Protein AF-A0A2N1WB31-F1 (afdb_monomer_lite)

pLDDT: mean 74.48, std 18.09, range [31.95, 98.25]

Secondary structure (DSSP, 8-state):
---------HHHHHHHHHHHHHHHHHHHHHHHHHHHHHHHHHHHH-HHHHHHHHHHHHHHHHHHHHHHHHHHHHHHHHHHHHHHHHHHHS----S-S-----THHHHHHHHHHHHHHHHHHHHHHTTGGGGHHHHHHHHHT---S-B-TTT--BHHIIIIIHHHHHHHHHHHHHHHHHHHHHHHHHHHHHTSEEE-SS-EEE-HHHHHHHHHHHHHHHHHHHHHHHTHHHHHHH-SSPPSTHHHHHHHHHHHHHHHHHHHHHHHHHHHHHHS--HHHHHHHHHHHHHHHHIIIIIHHHHHHTT---HHHHHHHHHHHHHHTT---------SS------SS-HHHHHHHHHTTT-EEEEEEEEEEE-SS-EEEEEEEEEE-SS-TTSEEEEEEETT--HHHHHS---TT--B---TTTSPPPPS-EEESSSSEE--SHHHHHHHHHHTT-GGGGG--TT-EEE-S--HHHHHHHH-TTSEEEEEEEEE-SS-EEEEEEEEEEES--TTPPPEEETTEEESEEEEEEEEEEETTT--EEEEE-

Foldseek 3Di:
DDPPPPDQDVVNVVVVVVVVVVVVCLVVLLVVLLLVQCLLFLVLVHPVRSVVSNVLVVVLVVQLVVQLVVQLVLQLVLQVLLLVVVVVVPDDDDDDPDPCPDPVVSVCSNVVSSVVSSVRSNVLSHPSSVCSQLVVLLVVQDFDVDAQPQPRDTVSCLVRNLVNLCVVLVSQLVSLVVSLVSNVVSCVVVVQFDDDPVDTHHHLSSLLSSLQSLLSNLQSVLSVLCSVLSCLSPDPPQRLPPVLSVVLNVLSNVLSVLSNVLSVQSNVRSRPVPPVSNVVSVVVSVVSVCCSPPVSVVVSVVPDDDPVSVVVSVVVVCVVVVNPPPPPDPVPDDDPDPQPDDFVRLCVLLVVLVWNWQGKDWDWADDPPDIFIWMWTFTQDPVHNVDTDIAIGGRPDDSVCSNVVPRPDPDKCQPCVRFPAQDQKDWDDPTARFLADQVSQVSVCSNSVNVVSNPDDRRIGMDRQDDLQVRVCRGVVQWHKDWPDWTDDVPWIKTKMWTKHFAADDPPFDWDDDPNHTTSDIGTFWMWIATNPPRGIIITGD

Structure (mmCIF, N/CA/C/O backbone):
data_AF-A0A2N1WB31-F1
#
_entry.id   AF-A0A2N1WB31-F1
#
loop_
_atom_site.group_PDB
_atom_site.id
_atom_site.type_symbol
_atom_site.label_atom_id
_atom_site.label_alt_id
_atom_site.label_comp_id
_atom_site.label_asym_id
_atom_site.label_entity_id
_atom_site.label_seq_id
_atom_site.pdbx_PDB_ins_code
_atom_site.Cartn_x
_atom_site.Cartn_y
_atom_site.Cartn_z
_atom_site.occupancy
_atom_site.B_iso_or_equiv
_atom_site.auth_seq_id
_atom_site.auth_comp_id
_atom_site.auth_asym_id
_atom_site.auth_atom_id
_atom_site.pdbx_PDB_model_num
ATOM 1 N N . MET A 1 1 ? 3.651 28.886 42.268 1.00 38.69 1 MET A N 1
ATOM 2 C CA . MET A 1 1 ? 4.492 29.130 41.077 1.00 38.69 1 MET A CA 1
ATOM 3 C C . MET A 1 1 ? 3.669 28.780 39.849 1.00 38.69 1 MET A C 1
ATOM 5 O O . MET A 1 1 ? 3.498 27.609 39.544 1.00 38.69 1 MET A O 1
ATOM 9 N N . ALA A 1 2 ? 3.047 29.790 39.242 1.00 39.97 2 ALA A N 1
ATOM 10 C CA . ALA A 1 2 ? 2.252 29.647 38.030 1.00 39.97 2 ALA A CA 1
ATOM 11 C C . ALA A 1 2 ? 3.203 29.579 36.828 1.00 39.97 2 ALA A C 1
ATOM 13 O O . ALA A 1 2 ? 3.983 30.504 36.611 1.00 39.97 2 ALA A O 1
ATOM 14 N N . SER A 1 3 ? 3.167 28.483 36.074 1.00 44.53 3 SER A N 1
ATOM 15 C CA . SER A 1 3 ? 3.884 28.353 34.809 1.00 44.53 3 SER A CA 1
ATOM 16 C C . SER A 1 3 ? 3.270 29.320 33.795 1.00 44.53 3 SER A C 1
ATOM 18 O O . SER A 1 3 ? 2.210 29.051 33.224 1.00 44.53 3 SER A O 1
ATOM 20 N N . GLY A 1 4 ? 3.910 30.473 33.608 1.00 39.53 4 GLY A N 1
ATOM 21 C CA . GLY A 1 4 ? 3.594 31.397 32.532 1.00 39.53 4 GLY A CA 1
ATOM 22 C C . GLY A 1 4 ? 3.859 30.717 31.196 1.00 39.53 4 GLY A C 1
ATOM 23 O O . GLY A 1 4 ? 5.005 30.571 30.790 1.00 39.53 4 GLY A O 1
ATOM 24 N N . ALA A 1 5 ? 2.801 30.290 30.510 1.00 45.69 5 ALA A N 1
ATOM 25 C CA . ALA A 1 5 ? 2.885 30.026 29.084 1.00 45.69 5 ALA A CA 1
ATOM 26 C C . ALA A 1 5 ? 3.213 31.366 28.410 1.00 45.69 5 ALA A C 1
ATOM 28 O O . ALA A 1 5 ? 2.344 32.238 28.311 1.00 45.69 5 ALA A O 1
ATOM 29 N N . GLU A 1 6 ? 4.477 31.562 28.032 1.00 54.41 6 GLU A N 1
ATOM 30 C CA . GLU A 1 6 ? 4.925 32.719 27.261 1.00 54.41 6 GLU A CA 1
ATOM 31 C C . GLU A 1 6 ? 4.008 32.885 26.048 1.00 54.41 6 GLU A C 1
ATOM 33 O O . GLU A 1 6 ? 3.972 32.066 25.127 1.00 54.41 6 GLU A O 1
ATOM 38 N N . ARG A 1 7 ? 3.196 33.946 26.065 1.00 62.94 7 ARG A N 1
ATOM 39 C CA . ARG A 1 7 ? 2.345 34.293 24.932 1.00 62.94 7 ARG A CA 1
ATOM 40 C C . ARG A 1 7 ? 3.271 34.721 23.802 1.00 62.94 7 ARG A C 1
ATOM 42 O O . ARG A 1 7 ? 3.828 35.815 23.842 1.00 62.94 7 ARG A O 1
ATOM 49 N N . VAL A 1 8 ? 3.422 33.852 22.806 1.00 72.38 8 VAL A N 1
ATOM 50 C CA . VAL A 1 8 ? 4.161 34.115 21.566 1.00 72.38 8 VAL A CA 1
ATOM 51 C C . VAL A 1 8 ? 3.808 35.514 21.051 1.00 72.38 8 VAL A C 1
ATOM 53 O O . VAL A 1 8 ? 2.640 35.817 20.794 1.00 72.38 8 VAL A O 1
ATOM 56 N N . THR A 1 9 ? 4.809 36.388 20.923 1.00 87.62 9 THR A N 1
ATOM 57 C CA . THR A 1 9 ? 4.588 37.779 20.503 1.00 87.62 9 THR A CA 1
ATOM 58 C C . THR A 1 9 ? 3.982 37.831 19.090 1.00 87.62 9 THR A C 1
ATOM 60 O O . THR A 1 9 ? 4.242 36.951 18.260 1.00 87.62 9 THR A O 1
ATOM 63 N N . PRO A 1 10 ? 3.184 38.861 18.742 1.00 83.81 10 PRO A N 1
ATOM 64 C CA . PRO A 1 10 ? 2.536 38.950 17.429 1.00 83.81 10 PRO A CA 1
ATOM 65 C C . PRO A 1 10 ? 3.535 38.971 16.262 1.00 83.81 10 PRO A C 1
ATOM 67 O O . PRO A 1 10 ? 3.184 38.558 15.158 1.00 83.81 10 PRO A O 1
ATOM 70 N N . ARG A 1 11 ? 4.781 39.407 16.504 1.00 85.25 11 ARG A N 1
ATOM 71 C CA . ARG A 1 11 ? 5.885 39.350 15.535 1.00 85.25 11 ARG A CA 1
ATOM 72 C C . ARG A 1 11 ? 6.333 37.913 15.271 1.00 85.25 11 ARG A C 1
ATOM 74 O O . ARG A 1 11 ? 6.392 37.518 14.112 1.00 85.25 11 ARG A O 1
ATOM 81 N N . VAL A 1 12 ? 6.551 37.114 16.319 1.00 86.12 12 VAL A N 1
ATOM 82 C CA . VAL A 1 12 ? 6.910 35.691 16.179 1.00 86.12 12 VAL A CA 1
ATOM 83 C C . VAL A 1 12 ? 5.780 34.917 15.501 1.00 86.12 12 VAL A C 1
ATOM 85 O O . VAL A 1 12 ? 6.039 34.147 14.585 1.00 86.12 12 VAL A O 1
ATOM 88 N N . ARG A 1 13 ? 4.512 35.191 15.837 1.00 86.81 13 ARG A N 1
ATOM 89 C CA . ARG A 1 13 ? 3.364 34.568 15.154 1.00 86.81 13 ARG A CA 1
ATOM 90 C C . ARG A 1 13 ? 3.310 34.895 13.656 1.00 86.81 13 ARG A C 1
ATOM 92 O O . ARG A 1 13 ? 2.988 34.018 12.861 1.00 86.81 13 ARG A O 1
ATOM 99 N N . ARG A 1 14 ? 3.623 36.137 13.262 1.00 90.94 14 ARG A N 1
ATOM 100 C CA . ARG A 1 14 ? 3.709 36.530 11.842 1.00 90.94 14 ARG A CA 1
ATOM 101 C C . ARG A 1 14 ? 4.862 35.825 11.133 1.00 90.94 14 ARG A C 1
ATOM 103 O O . ARG A 1 14 ? 4.649 35.310 10.045 1.00 90.94 14 ARG A O 1
ATOM 110 N N . LEU A 1 15 ? 6.041 35.755 11.751 1.00 91.81 15 LEU A N 1
ATOM 111 C CA . LEU A 1 15 ? 7.193 35.044 11.185 1.00 91.81 15 LEU A CA 1
ATOM 112 C C . LEU A 1 15 ? 6.920 33.543 11.028 1.00 91.81 15 LEU A C 1
ATOM 114 O O . LEU A 1 15 ? 7.214 32.987 9.977 1.00 91.81 15 LEU A O 1
ATOM 118 N N . LEU A 1 16 ? 6.286 32.906 12.018 1.00 90.69 16 LEU A N 1
ATOM 119 C CA . LEU A 1 16 ? 5.862 31.505 11.933 1.00 90.69 16 LEU A CA 1
ATOM 120 C C . LEU A 1 16 ? 4.826 31.286 10.827 1.00 90.69 16 LEU A C 1
ATOM 122 O O . LEU A 1 16 ? 4.934 30.318 10.083 1.00 90.69 16 LEU A O 1
ATOM 126 N N . ALA A 1 17 ? 3.850 32.188 10.682 1.00 90.88 17 ALA A N 1
ATOM 127 C CA . ALA A 1 17 ? 2.868 32.109 9.603 1.00 90.88 17 ALA A CA 1
ATOM 128 C C . ALA A 1 17 ? 3.526 32.259 8.222 1.00 90.88 17 ALA A C 1
ATOM 130 O O . ALA A 1 17 ? 3.233 31.478 7.323 1.00 90.88 17 ALA A O 1
ATOM 131 N N . ILE A 1 18 ? 4.454 33.209 8.064 1.00 93.31 18 ILE A N 1
ATOM 132 C CA . ILE A 1 18 ? 5.223 33.391 6.825 1.00 93.31 18 ILE A CA 1
ATOM 133 C C . ILE A 1 18 ? 6.057 32.140 6.531 1.00 93.31 18 ILE A C 1
ATOM 135 O O . ILE A 1 18 ? 6.001 31.622 5.420 1.00 93.31 18 ILE A O 1
ATOM 139 N N . GLY A 1 19 ? 6.773 31.609 7.526 1.00 92.25 19 GLY A N 1
ATOM 140 C CA . GLY A 1 19 ? 7.547 30.376 7.387 1.00 92.25 19 GLY A CA 1
ATOM 141 C C . GLY A 1 19 ? 6.678 29.183 6.984 1.00 92.25 19 GLY A C 1
ATOM 142 O O . GLY A 1 19 ? 7.027 28.463 6.055 1.00 92.25 19 GLY A O 1
ATOM 143 N N . ALA A 1 20 ? 5.511 29.012 7.609 1.00 88.75 20 ALA A N 1
ATOM 144 C CA . ALA A 1 20 ? 4.562 27.956 7.263 1.00 88.75 20 ALA A CA 1
ATOM 145 C C . ALA A 1 20 ? 4.028 28.096 5.828 1.00 88.75 20 ALA A C 1
ATOM 147 O O . ALA A 1 20 ? 3.945 27.102 5.109 1.00 88.75 20 ALA A O 1
ATOM 148 N N . VAL A 1 21 ? 3.715 29.319 5.386 1.00 93.62 21 VAL A N 1
ATOM 149 C CA . VAL A 1 21 ? 3.296 29.594 4.002 1.00 93.62 21 VAL A CA 1
ATOM 150 C C . VAL A 1 21 ? 4.423 29.285 3.017 1.00 93.62 21 VAL A C 1
ATOM 152 O O . VAL A 1 21 ? 4.167 28.665 1.989 1.00 93.62 21 VAL A O 1
ATOM 155 N N . ILE A 1 22 ? 5.668 29.655 3.332 1.00 93.06 22 ILE A N 1
ATOM 156 C CA . ILE A 1 22 ? 6.834 29.335 2.497 1.00 93.06 22 ILE A CA 1
ATOM 157 C C . ILE A 1 22 ? 7.024 27.820 2.403 1.00 93.06 22 ILE A C 1
ATOM 159 O O . ILE A 1 22 ? 7.177 27.301 1.303 1.00 93.06 22 ILE A O 1
ATOM 163 N N . ILE A 1 23 ? 6.961 27.097 3.524 1.00 90.31 23 ILE A N 1
ATOM 164 C CA . ILE A 1 23 ? 7.069 25.631 3.543 1.00 90.31 23 ILE A CA 1
ATOM 165 C C . ILE A 1 23 ? 5.957 25.003 2.698 1.00 90.31 23 ILE A C 1
ATOM 167 O O . ILE A 1 23 ? 6.237 24.136 1.875 1.00 90.31 23 ILE A O 1
ATOM 171 N N . LEU A 1 24 ? 4.712 25.464 2.848 1.00 88.00 24 LEU A N 1
ATOM 172 C CA . LEU A 1 24 ? 3.577 24.977 2.065 1.00 88.00 24 LEU A CA 1
ATOM 173 C C . LEU A 1 24 ? 3.768 25.238 0.566 1.00 88.00 24 LEU A C 1
ATOM 175 O O . LEU A 1 24 ? 3.495 24.357 -0.251 1.00 88.00 24 LEU A O 1
ATOM 179 N N . LEU A 1 25 ? 4.254 26.425 0.199 1.00 89.31 25 LEU A N 1
ATOM 180 C CA . LEU A 1 25 ? 4.513 26.802 -1.187 1.00 89.31 25 LEU A CA 1
ATOM 181 C C . LEU A 1 25 ? 5.655 25.977 -1.783 1.00 89.31 25 LEU A C 1
ATOM 183 O O . LEU A 1 25 ? 5.521 25.482 -2.897 1.00 89.31 25 LEU A O 1
ATOM 187 N N . LEU A 1 26 ? 6.744 25.768 -1.040 1.00 89.44 26 LEU A N 1
ATOM 188 C CA . LEU A 1 26 ? 7.858 24.923 -1.469 1.00 89.44 26 LEU A CA 1
ATOM 189 C C . LEU A 1 26 ? 7.434 23.462 -1.609 1.00 89.44 26 LEU A C 1
ATOM 191 O O . LEU A 1 26 ? 7.797 22.819 -2.588 1.00 89.44 26 LEU A O 1
ATOM 195 N N . PHE A 1 27 ? 6.636 22.948 -0.675 1.00 85.62 27 PHE A N 1
ATOM 196 C CA . PHE A 1 27 ? 6.126 21.581 -0.717 1.00 85.62 27 PHE A CA 1
ATOM 197 C C . PHE A 1 27 ? 5.183 21.366 -1.908 1.00 85.62 27 PHE A C 1
ATOM 199 O O . PHE A 1 27 ? 5.367 20.439 -2.697 1.00 85.62 27 PHE A O 1
ATOM 206 N N . THR A 1 28 ? 4.215 22.267 -2.093 1.00 85.19 28 THR A N 1
ATOM 207 C CA . THR A 1 28 ? 3.264 22.215 -3.215 1.00 85.19 28 THR A CA 1
ATOM 208 C C . THR A 1 28 ? 3.974 22.435 -4.551 1.00 85.19 28 THR A C 1
ATOM 210 O O . THR A 1 28 ? 3.677 21.755 -5.533 1.00 85.19 28 THR A O 1
ATOM 213 N N . GLY A 1 29 ? 4.945 23.350 -4.588 1.00 87.56 29 GLY A N 1
ATOM 214 C CA . GLY A 1 29 ? 5.776 23.633 -5.754 1.00 87.56 29 GLY A CA 1
ATOM 215 C C . GLY A 1 29 ? 6.618 22.428 -6.160 1.00 87.56 29 GLY A C 1
ATOM 216 O O . GLY A 1 29 ? 6.511 21.987 -7.301 1.00 87.56 29 GLY A O 1
ATOM 217 N N . ARG A 1 30 ? 7.363 21.834 -5.215 1.00 87.31 30 ARG A N 1
ATOM 218 C CA . ARG A 1 30 ? 8.136 20.593 -5.405 1.00 87.31 30 ARG A CA 1
ATOM 219 C C . ARG A 1 30 ? 7.260 19.507 -6.020 1.00 87.31 30 ARG A C 1
ATOM 221 O O . ARG A 1 30 ? 7.604 18.961 -7.063 1.00 87.31 30 ARG A O 1
ATOM 228 N N . TRP A 1 31 ? 6.107 19.254 -5.408 1.00 86.25 31 TRP A N 1
ATOM 229 C CA . TRP A 1 31 ? 5.184 18.222 -5.861 1.00 86.25 31 TRP A CA 1
ATOM 230 C C . TRP A 1 31 ? 4.646 18.496 -7.273 1.00 86.25 31 TRP A C 1
ATOM 232 O O . TRP A 1 31 ? 4.689 17.624 -8.138 1.00 86.25 31 TRP A O 1
ATOM 242 N N . THR A 1 32 ? 4.201 19.726 -7.541 1.00 88.25 32 THR A N 1
ATOM 243 C CA . THR A 1 32 ? 3.679 20.131 -8.859 1.00 88.25 32 THR A CA 1
ATOM 244 C C . THR A 1 32 ? 4.728 19.952 -9.951 1.00 88.25 32 THR A C 1
ATOM 246 O O . THR A 1 32 ? 4.436 19.479 -11.050 1.00 88.25 32 THR A O 1
ATOM 249 N N . VAL A 1 33 ? 5.963 20.326 -9.640 1.00 90.88 33 VAL A N 1
ATOM 250 C CA . VAL A 1 33 ? 7.091 20.262 -10.557 1.00 90.88 33 VAL A CA 1
ATOM 251 C C . VAL A 1 33 ? 7.505 18.812 -10.837 1.00 90.88 33 VAL A C 1
ATOM 253 O O . VAL A 1 33 ? 7.786 18.489 -11.990 1.00 90.88 33 VAL A O 1
ATOM 256 N N . ASP A 1 34 ? 7.444 17.915 -9.850 1.00 87.06 34 ASP A N 1
ATOM 257 C CA . ASP A 1 34 ? 7.675 16.478 -10.053 1.00 87.06 34 ASP A CA 1
ATOM 258 C C . ASP A 1 34 ? 6.606 15.843 -10.960 1.00 87.06 34 ASP A C 1
ATOM 260 O O . ASP A 1 34 ? 6.941 15.119 -11.903 1.00 87.06 34 ASP A O 1
ATOM 264 N N . VAL A 1 35 ? 5.323 16.163 -10.732 1.00 90.12 35 VAL A N 1
ATOM 265 C CA . VAL A 1 35 ? 4.205 15.723 -11.591 1.00 90.12 35 VAL A CA 1
ATOM 266 C C . VAL A 1 35 ? 4.406 16.215 -13.020 1.00 90.12 35 VAL A C 1
ATOM 268 O O . VAL A 1 35 ? 4.241 15.460 -13.980 1.00 90.12 35 VAL A O 1
ATOM 271 N N . MET A 1 36 ? 4.779 17.484 -13.169 1.00 91.06 36 MET A N 1
ATOM 272 C CA . MET A 1 36 ? 4.972 18.093 -14.475 1.00 91.06 36 MET A CA 1
ATOM 273 C C . MET A 1 36 ? 6.186 17.507 -15.204 1.00 91.06 36 MET A C 1
ATOM 275 O O . MET A 1 36 ? 6.091 17.228 -16.396 1.00 91.06 36 MET A O 1
ATOM 279 N N . ALA A 1 37 ? 7.291 17.246 -14.498 1.00 90.81 37 ALA A N 1
ATOM 280 C CA . ALA A 1 37 ? 8.458 16.576 -15.061 1.00 90.81 37 ALA A CA 1
ATOM 281 C C . ALA A 1 37 ? 8.100 15.171 -15.566 1.00 90.81 37 ALA A C 1
ATOM 283 O O . ALA A 1 37 ? 8.391 14.847 -16.716 1.00 90.81 37 ALA A O 1
ATOM 284 N N . ALA A 1 38 ? 7.403 14.368 -14.754 1.00 89.62 38 ALA A N 1
ATOM 285 C CA . ALA A 1 38 ? 6.937 13.042 -15.163 1.00 89.62 38 ALA A CA 1
ATOM 286 C C . ALA A 1 38 ? 6.010 13.108 -16.389 1.00 89.62 38 ALA A C 1
ATOM 288 O O . ALA A 1 38 ? 6.146 12.315 -17.319 1.00 89.62 38 ALA A O 1
ATOM 289 N N . ARG A 1 39 ? 5.106 14.095 -16.431 1.00 92.12 39 ARG A N 1
ATOM 290 C CA . ARG A 1 39 ? 4.230 14.336 -17.582 1.00 92.12 39 ARG A CA 1
ATOM 291 C C . ARG A 1 39 ? 5.011 14.731 -18.836 1.00 92.12 39 ARG A C 1
ATOM 293 O O . ARG A 1 39 ? 4.696 14.225 -19.906 1.00 92.12 39 ARG A O 1
ATOM 300 N N . TRP A 1 40 ? 5.992 15.630 -18.738 1.00 92.62 40 TRP A N 1
ATOM 301 C CA . TRP A 1 40 ? 6.795 16.056 -19.890 1.00 92.62 40 TRP A CA 1
ATOM 302 C C . TRP A 1 40 ? 7.594 14.906 -20.495 1.00 92.62 40 TRP A C 1
ATOM 304 O O . TRP A 1 40 ? 7.638 14.803 -21.715 1.00 92.62 40 TRP A O 1
ATOM 314 N N . TRP A 1 41 ? 8.158 14.033 -19.661 1.00 90.50 41 TRP A N 1
ATOM 315 C CA . TRP A 1 41 ? 8.811 12.809 -20.130 1.00 90.50 41 TRP A CA 1
ATOM 316 C C . TRP A 1 41 ? 7.827 11.835 -20.769 1.00 90.50 41 TRP A C 1
ATOM 318 O O . TRP A 1 41 ? 8.060 11.321 -21.855 1.00 90.50 41 TRP A O 1
ATOM 328 N N . ALA A 1 42 ? 6.663 11.633 -20.160 1.00 89.44 42 ALA A N 1
ATOM 329 C CA . ALA A 1 42 ? 5.662 10.753 -20.746 1.00 89.44 42 ALA A CA 1
ATOM 330 C C . ALA A 1 42 ? 5.176 11.268 -22.117 1.00 89.44 42 ALA A C 1
ATOM 332 O O . ALA A 1 42 ? 4.961 10.480 -23.033 1.00 89.44 42 ALA A O 1
ATOM 333 N N . LEU A 1 43 ? 5.072 12.591 -22.286 1.00 91.25 43 LEU A N 1
ATOM 334 C CA . LEU A 1 43 ? 4.748 13.223 -23.568 1.00 91.25 43 LEU A CA 1
ATOM 335 C C . LEU A 1 43 ? 5.844 13.057 -24.629 1.00 91.25 43 LEU A C 1
ATOM 337 O O . LEU A 1 43 ? 5.496 13.038 -25.806 1.00 91.25 43 LEU A O 1
ATOM 341 N N . SER A 1 44 ? 7.123 12.928 -24.247 1.00 88.69 44 SER A N 1
ATOM 342 C CA . SER A 1 44 ? 8.187 12.621 -25.216 1.00 88.69 44 SER A CA 1
ATOM 343 C C . SER A 1 44 ? 8.132 11.179 -25.719 1.00 88.69 44 SER A C 1
ATOM 345 O O . SER A 1 44 ? 8.696 10.894 -26.767 1.00 88.69 44 SER A O 1
ATOM 347 N N . VAL A 1 45 ? 7.439 10.282 -25.005 1.00 87.75 45 VAL A N 1
ATOM 348 C CA . VAL A 1 45 ? 7.169 8.912 -25.467 1.00 87.75 45 VAL A CA 1
ATOM 349 C C . VAL A 1 45 ? 5.917 8.878 -26.346 1.00 87.75 45 VAL A C 1
ATOM 351 O O . VAL A 1 45 ? 5.965 8.411 -27.478 1.00 87.75 45 VAL A O 1
ATOM 354 N N . SER A 1 46 ? 4.776 9.369 -25.844 1.00 89.06 46 SER A N 1
ATOM 355 C CA . SER A 1 46 ? 3.558 9.543 -26.647 1.00 89.06 46 SER A CA 1
ATOM 356 C C . SER A 1 46 ? 2.552 10.507 -25.995 1.00 89.06 46 SER A C 1
ATOM 358 O O . SER A 1 46 ? 2.508 10.637 -24.765 1.00 89.06 46 SER A O 1
ATOM 360 N N . PRO A 1 47 ? 1.647 11.139 -26.773 1.00 89.69 47 PRO A N 1
ATOM 361 C CA . PRO A 1 47 ? 0.580 11.974 -26.212 1.00 89.69 47 PRO A CA 1
ATOM 362 C C . PRO A 1 47 ? -0.318 11.223 -25.213 1.00 89.69 47 PRO A C 1
ATOM 364 O O . PRO A 1 47 ? -0.717 11.771 -24.181 1.00 89.69 47 PRO A O 1
ATOM 367 N N . LEU A 1 48 ? -0.600 9.944 -25.495 1.00 87.62 48 LEU A N 1
ATOM 368 C CA . LEU A 1 48 ? -1.404 9.060 -24.646 1.00 87.62 48 LEU A CA 1
ATOM 369 C C . LEU A 1 48 ? -0.693 8.739 -23.324 1.00 87.62 48 LEU A C 1
ATOM 371 O O . LEU A 1 48 ? -1.332 8.776 -22.267 1.00 87.62 48 LEU A O 1
ATOM 375 N N . ALA A 1 49 ? 0.622 8.496 -23.359 1.00 87.94 49 ALA A N 1
ATOM 376 C CA . ALA A 1 49 ? 1.428 8.263 -22.162 1.00 87.94 49 ALA A CA 1
ATOM 377 C C . ALA A 1 49 ? 1.407 9.479 -21.224 1.00 87.94 49 ALA A C 1
ATOM 379 O O . ALA A 1 49 ? 1.249 9.318 -20.013 1.00 87.94 49 ALA A O 1
ATOM 380 N N . GLY A 1 50 ? 1.457 10.701 -21.769 1.00 89.38 50 GLY A N 1
ATOM 381 C CA . GLY A 1 50 ? 1.308 11.934 -20.991 1.00 89.38 50 GLY A CA 1
ATOM 382 C C . GLY A 1 50 ? 0.024 11.976 -20.157 1.00 89.38 50 GLY A C 1
ATOM 383 O O . GLY A 1 50 ? 0.057 12.271 -18.956 1.00 89.38 50 GLY A O 1
ATOM 384 N N . ALA A 1 51 ? -1.115 11.647 -20.773 1.00 90.88 51 ALA A N 1
ATOM 385 C CA . ALA A 1 51 ? -2.401 11.585 -20.082 1.00 90.88 51 ALA A CA 1
ATOM 386 C C . ALA A 1 51 ? -2.457 10.432 -19.066 1.00 90.88 51 ALA A C 1
ATOM 388 O O . ALA A 1 51 ? -2.957 10.617 -17.954 1.00 90.88 51 ALA A O 1
ATOM 389 N N . PHE A 1 52 ? -1.921 9.262 -19.423 1.00 90.88 52 PHE A N 1
ATOM 390 C CA . PHE A 1 52 ? -1.865 8.095 -18.546 1.00 90.88 52 PHE A CA 1
ATOM 391 C C . PHE A 1 52 ? -1.056 8.366 -17.272 1.00 90.88 52 PHE A C 1
ATOM 393 O O . PHE A 1 52 ? -1.604 8.244 -16.179 1.00 90.88 52 PHE A O 1
ATOM 400 N N . VAL A 1 53 ? 0.200 8.811 -17.392 1.00 90.62 53 VAL A N 1
ATOM 401 C CA . VAL A 1 53 ? 1.086 9.077 -16.243 1.00 90.62 53 VAL A CA 1
ATOM 402 C C . VAL A 1 53 ? 0.502 10.155 -15.336 1.00 90.62 53 VAL A C 1
ATOM 404 O O . VAL A 1 53 ? 0.521 10.016 -14.114 1.00 90.62 53 VAL A O 1
ATOM 407 N N . THR A 1 54 ? -0.091 11.201 -15.915 1.00 91.44 54 THR A N 1
ATOM 408 C CA . THR A 1 54 ? -0.749 12.253 -15.129 1.00 91.44 54 THR A CA 1
ATOM 409 C C . THR A 1 54 ? -1.916 11.685 -14.318 1.00 91.44 54 THR A C 1
ATOM 411 O O . THR A 1 54 ? -1.966 11.883 -13.105 1.00 91.44 54 THR A O 1
ATOM 414 N N . ARG A 1 55 ? -2.829 10.929 -14.950 1.00 92.69 55 ARG A N 1
ATOM 415 C CA . ARG A 1 55 ? -3.946 10.271 -14.246 1.00 92.69 55 ARG A CA 1
ATOM 416 C C . ARG A 1 55 ? -3.451 9.289 -13.188 1.00 92.69 55 ARG A C 1
ATOM 418 O O . ARG A 1 55 ? -4.021 9.242 -12.106 1.00 92.69 55 ARG A O 1
ATOM 425 N N . TRP A 1 56 ? -2.379 8.555 -13.469 1.00 91.56 56 TRP A N 1
ATOM 426 C CA . TRP A 1 56 ? -1.773 7.601 -12.543 1.00 91.56 56 TRP A CA 1
ATOM 427 C C . TRP A 1 56 ? -1.227 8.269 -11.275 1.00 91.56 56 TRP A C 1
ATOM 429 O O . TRP A 1 56 ? -1.406 7.761 -10.166 1.00 91.56 56 TRP A O 1
ATOM 439 N N . ILE A 1 57 ? -0.581 9.431 -11.416 1.00 90.88 57 ILE A N 1
ATOM 440 C CA . ILE A 1 57 ? -0.085 10.202 -10.271 1.00 90.88 57 ILE A CA 1
ATOM 441 C C . ILE A 1 57 ? -1.246 10.845 -9.504 1.00 90.88 57 ILE A C 1
ATOM 443 O O . ILE A 1 57 ? -1.281 10.759 -8.277 1.00 90.88 57 ILE A O 1
ATOM 447 N N . LEU A 1 58 ? -2.213 11.442 -10.211 1.00 91.56 58 LEU A N 1
ATOM 448 C CA . LEU A 1 58 ? -3.399 12.041 -9.594 1.00 91.56 58 LEU A CA 1
ATOM 449 C C . LEU A 1 58 ? -4.240 11.009 -8.837 1.00 91.56 58 LEU A C 1
ATOM 451 O O . LEU A 1 58 ? -4.719 11.316 -7.752 1.00 91.56 58 LEU A O 1
ATOM 455 N N . LEU A 1 59 ? -4.371 9.786 -9.359 1.00 93.50 59 LEU A N 1
ATOM 456 C CA . LEU A 1 59 ? -5.022 8.679 -8.661 1.00 93.50 59 LEU A CA 1
ATOM 457 C C . LEU A 1 59 ? -4.306 8.368 -7.344 1.00 93.50 59 LEU A C 1
ATOM 459 O O . LEU A 1 59 ? -4.950 8.298 -6.304 1.00 93.50 59 LEU A O 1
ATOM 463 N N . GLY A 1 60 ? -2.975 8.234 -7.370 1.00 91.31 60 GLY A N 1
ATOM 464 C CA . GLY A 1 60 ? -2.193 8.002 -6.154 1.00 91.31 60 GLY A CA 1
ATOM 465 C C . GLY A 1 60 ? -2.386 9.109 -5.111 1.00 91.31 60 GLY A C 1
ATOM 466 O O . GLY A 1 60 ? -2.587 8.823 -3.935 1.00 91.31 60 GLY A O 1
ATOM 467 N N . LEU A 1 61 ? -2.399 10.369 -5.549 1.00 90.75 61 LEU A N 1
ATOM 468 C CA . LEU A 1 61 ? -2.637 11.513 -4.671 1.00 90.75 61 LEU A CA 1
ATOM 469 C C . LEU A 1 61 ? -4.065 11.532 -4.106 1.00 90.75 61 LEU A C 1
ATOM 471 O O . LEU A 1 61 ? -4.261 11.800 -2.923 1.00 90.75 61 LEU A O 1
ATOM 475 N N . ALA A 1 62 ? -5.066 11.254 -4.943 1.00 93.94 62 ALA A N 1
ATOM 476 C CA . ALA A 1 62 ? -6.457 11.176 -4.516 1.00 93.94 62 ALA A CA 1
ATOM 477 C C . ALA A 1 62 ? -6.645 10.079 -3.459 1.00 93.94 62 ALA A C 1
ATOM 479 O O . ALA A 1 62 ? -7.376 10.291 -2.491 1.00 93.94 62 ALA A O 1
ATOM 480 N N . LEU A 1 63 ? -5.948 8.946 -3.602 1.00 95.38 63 LEU A N 1
ATOM 481 C CA . LEU A 1 63 ? -5.925 7.879 -2.603 1.00 95.38 63 LEU A CA 1
ATOM 482 C C . LEU A 1 63 ? -5.271 8.334 -1.293 1.00 95.38 63 LEU A C 1
ATOM 484 O O . LEU A 1 63 ? -5.891 8.158 -0.248 1.00 95.38 63 LEU A O 1
ATOM 488 N N . ASP A 1 64 ? -4.096 8.977 -1.339 1.00 93.62 64 ASP A N 1
ATOM 489 C CA . ASP A 1 64 ? -3.441 9.561 -0.152 1.00 93.62 64 ASP A CA 1
ATOM 490 C C . ASP A 1 64 ? -4.388 10.533 0.577 1.00 93.62 64 ASP A C 1
ATOM 492 O O . ASP A 1 64 ? -4.640 10.377 1.771 1.00 93.62 64 ASP A O 1
ATOM 496 N N . PHE A 1 65 ? -4.990 11.500 -0.125 1.00 93.56 65 PHE A N 1
ATOM 497 C CA . PHE A 1 65 ? -5.916 12.452 0.500 1.00 93.56 65 PHE A CA 1
ATOM 498 C C . PHE A 1 65 ? -7.162 11.780 1.074 1.00 93.56 65 PHE A C 1
ATOM 500 O O . PHE A 1 65 ? -7.565 12.095 2.194 1.00 93.56 65 PHE A O 1
ATOM 507 N N . THR A 1 66 ? -7.764 10.849 0.335 1.00 96.44 66 THR A N 1
ATOM 508 C CA . THR A 1 66 ? -8.963 10.134 0.791 1.00 96.44 66 THR A CA 1
ATOM 509 C C . THR A 1 66 ? -8.659 9.315 2.043 1.00 96.44 66 THR A C 1
ATOM 511 O O . THR A 1 66 ? -9.415 9.381 3.013 1.00 96.44 66 THR A O 1
ATOM 514 N N . ALA A 1 67 ? -7.528 8.605 2.067 1.00 96.06 67 ALA A N 1
ATOM 515 C CA . ALA A 1 67 ? -7.086 7.829 3.219 1.00 96.06 67 ALA A CA 1
ATOM 516 C C . ALA A 1 67 ? -6.750 8.725 4.421 1.00 96.06 67 ALA A C 1
ATOM 518 O O . ALA A 1 67 ? -7.194 8.437 5.529 1.00 96.06 67 ALA A O 1
ATOM 519 N N . ILE A 1 68 ? -6.052 9.850 4.220 1.00 95.94 68 ILE A N 1
ATOM 520 C CA . ILE A 1 68 ? -5.753 10.826 5.283 1.00 95.94 68 ILE A CA 1
ATOM 521 C C . ILE A 1 68 ? -7.038 11.385 5.896 1.00 95.94 68 ILE A C 1
ATOM 523 O O . ILE A 1 68 ? -7.151 11.455 7.122 1.00 95.94 68 ILE A O 1
ATOM 527 N N . ILE A 1 69 ? -8.016 11.773 5.073 1.00 95.94 69 ILE A N 1
ATOM 528 C CA . ILE A 1 69 ? -9.300 12.303 5.552 1.00 95.94 69 ILE A CA 1
ATOM 529 C C . ILE A 1 69 ? -10.063 11.220 6.321 1.00 95.94 69 ILE A C 1
ATOM 531 O O . ILE A 1 69 ? -10.509 11.473 7.441 1.00 95.94 69 ILE A O 1
ATOM 535 N N . ALA A 1 70 ? -10.173 10.011 5.762 1.00 97.00 70 ALA A N 1
ATOM 536 C CA . ALA A 1 70 ? -10.866 8.894 6.397 1.00 97.00 70 ALA A CA 1
ATOM 537 C C . ALA A 1 70 ? -10.215 8.493 7.733 1.00 97.00 70 ALA A C 1
ATOM 539 O O . ALA A 1 70 ? -10.913 8.346 8.738 1.00 97.00 70 ALA A O 1
ATOM 540 N N . ALA A 1 71 ? -8.885 8.383 7.780 1.00 96.88 71 ALA A N 1
ATOM 541 C CA . ALA A 1 71 ? -8.149 8.049 8.994 1.00 96.88 71 ALA A CA 1
ATOM 542 C C . ALA A 1 71 ? -8.244 9.150 10.052 1.00 96.88 71 ALA A C 1
ATOM 544 O O . ALA A 1 71 ? -8.500 8.866 11.222 1.00 96.88 71 ALA A O 1
ATOM 545 N N . SER A 1 72 ? -8.105 10.415 9.646 1.00 95.38 72 SER A N 1
ATOM 546 C CA . SER A 1 72 ? -8.257 11.559 10.553 1.00 95.38 72 SER A CA 1
ATOM 547 C C . SER A 1 72 ? -9.659 11.601 11.151 1.00 95.38 72 SE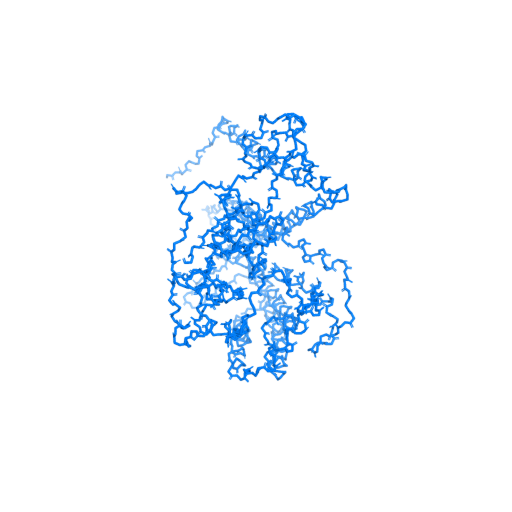R A C 1
ATOM 549 O O . SER A 1 72 ? -9.804 11.768 12.360 1.00 95.38 72 SER A O 1
ATOM 551 N N . ALA A 1 73 ? -10.695 11.388 10.332 1.00 95.38 73 ALA A N 1
ATOM 552 C CA . ALA A 1 73 ? -12.076 11.310 10.794 1.00 95.38 73 ALA A CA 1
ATOM 553 C C . ALA A 1 73 ? -12.287 10.134 11.758 1.00 95.38 73 ALA A C 1
ATOM 555 O O . ALA A 1 73 ? -12.927 10.304 12.798 1.00 95.38 73 ALA A O 1
ATOM 556 N N . TRP A 1 74 ? -11.709 8.965 11.464 1.00 96.88 74 TRP A N 1
ATOM 557 C CA . TRP A 1 74 ? -11.753 7.801 12.347 1.00 96.88 74 TRP A CA 1
ATOM 558 C C . TRP A 1 74 ? -11.143 8.104 13.719 1.00 96.88 74 TRP A C 1
ATOM 560 O O . TRP A 1 74 ? -11.836 7.983 14.730 1.00 96.88 74 TRP A O 1
ATOM 570 N N . PHE A 1 75 ? -9.887 8.553 13.783 1.00 95.50 75 PHE A N 1
ATOM 571 C CA . PHE A 1 75 ? -9.215 8.821 15.060 1.00 95.50 75 PHE A CA 1
ATOM 572 C C . PHE A 1 75 ? -9.819 10.006 15.817 1.00 95.50 75 PHE A C 1
ATOM 574 O O . PHE A 1 75 ? -9.944 9.947 17.041 1.00 95.50 75 PHE A O 1
ATOM 581 N N . ALA A 1 76 ? -10.250 11.057 15.112 1.00 91.56 76 ALA A N 1
ATOM 582 C CA . ALA A 1 76 ? -10.991 12.154 15.725 1.00 91.56 76 ALA A CA 1
ATOM 583 C C . ALA A 1 76 ? -12.303 11.652 16.341 1.00 91.56 76 ALA A C 1
ATOM 585 O O . ALA A 1 76 ? -12.630 12.028 17.465 1.00 91.56 76 ALA A O 1
ATOM 586 N N . THR A 1 77 ? -13.016 10.746 15.662 1.00 92.62 77 THR A N 1
ATOM 587 C CA . THR A 1 77 ? -14.220 10.104 16.210 1.00 92.62 77 THR A CA 1
ATOM 588 C C . THR A 1 77 ? -13.894 9.334 17.487 1.00 92.62 77 THR A C 1
ATOM 590 O O . THR A 1 77 ? -14.579 9.529 18.489 1.00 92.62 77 THR A O 1
ATOM 593 N N . GLN A 1 78 ? -12.811 8.545 17.511 1.00 93.19 78 GLN A N 1
ATOM 594 C CA . GLN A 1 78 ? -12.375 7.838 18.725 1.00 93.19 78 GLN A CA 1
ATOM 595 C C . GLN A 1 78 ? -12.104 8.808 19.886 1.00 93.19 78 GLN A C 1
ATOM 597 O O . GLN A 1 78 ? -12.609 8.612 20.994 1.00 93.19 78 GLN A O 1
ATOM 602 N N . ALA A 1 79 ? -11.366 9.893 19.634 1.00 89.31 79 ALA A N 1
ATOM 603 C CA . ALA A 1 79 ? -11.057 10.906 20.642 1.00 89.31 79 ALA A CA 1
ATOM 604 C C . ALA A 1 79 ? -12.315 11.636 21.153 1.00 89.31 79 ALA A C 1
ATOM 606 O O . ALA A 1 79 ? -12.466 11.850 22.359 1.00 89.31 79 ALA A O 1
ATOM 607 N N . ILE A 1 80 ? -13.250 11.978 20.258 1.00 85.31 80 ILE A N 1
ATOM 608 C CA . ILE A 1 80 ? -14.527 12.617 20.608 1.00 85.31 80 ILE A CA 1
ATOM 609 C C . ILE A 1 80 ? -15.390 11.675 21.451 1.00 85.31 80 ILE A C 1
ATOM 611 O O . ILE A 1 80 ? -15.968 12.113 22.447 1.00 85.31 80 ILE A O 1
ATOM 615 N N . LEU A 1 81 ? -15.473 10.389 21.093 1.00 88.06 81 LEU A N 1
ATOM 616 C CA . LEU A 1 81 ? -16.216 9.388 21.863 1.00 88.06 81 LEU A CA 1
ATOM 617 C C . LEU A 1 81 ? -15.651 9.246 23.279 1.00 88.06 81 LEU A C 1
ATOM 619 O O . LEU A 1 81 ? -16.416 9.259 24.243 1.00 88.06 81 LEU A O 1
ATOM 623 N N . VAL A 1 82 ? -14.323 9.205 23.427 1.00 86.25 82 VAL A N 1
ATOM 624 C CA . VAL A 1 82 ? -13.672 9.201 24.745 1.00 86.25 82 VAL A CA 1
ATOM 625 C C . VAL A 1 82 ? -14.030 10.457 25.542 1.00 86.25 82 VAL A C 1
ATOM 627 O O . VAL A 1 82 ? -14.398 10.363 26.712 1.00 86.25 82 VAL A O 1
ATOM 630 N N . ALA A 1 83 ? -13.976 11.632 24.918 1.00 78.38 83 ALA A N 1
ATOM 631 C CA . ALA A 1 83 ? -14.255 12.887 25.601 1.00 78.38 83 ALA A CA 1
ATOM 632 C C . ALA A 1 83 ? -15.728 13.061 26.005 1.00 78.38 83 ALA A C 1
ATOM 634 O O . ALA A 1 83 ? -16.004 13.629 27.063 1.00 78.38 83 ALA A O 1
ATOM 635 N N . ARG A 1 84 ? -16.677 12.539 25.214 1.00 77.94 84 ARG A N 1
ATOM 636 C CA . ARG A 1 84 ? -18.104 12.528 25.578 1.00 77.94 84 ARG A CA 1
ATOM 637 C C . ARG A 1 84 ? -18.351 11.760 26.875 1.00 77.94 84 ARG A C 1
ATOM 639 O O . ARG A 1 84 ? -19.102 12.245 27.712 1.00 77.94 84 ARG A O 1
ATOM 646 N N . VAL A 1 85 ? -17.655 10.641 27.089 1.00 71.75 85 VAL A N 1
ATOM 647 C CA . VAL A 1 85 ? -17.749 9.859 28.337 1.00 71.75 85 VAL A CA 1
ATOM 648 C C . VAL A 1 85 ? -17.326 10.678 29.567 1.00 71.75 85 VAL A C 1
ATOM 650 O O . VAL A 1 85 ? -17.889 10.506 30.642 1.00 71.75 85 VAL A O 1
ATOM 653 N N . ILE A 1 86 ? -16.387 11.621 29.426 1.00 61.25 86 ILE A N 1
ATOM 654 C CA . ILE A 1 86 ? -15.950 12.507 30.523 1.00 61.25 86 ILE A CA 1
ATOM 655 C C . ILE A 1 86 ? -17.053 13.495 30.917 1.00 61.25 86 ILE A C 1
ATOM 657 O O . ILE A 1 86 ? -17.245 13.766 32.104 1.00 61.25 86 ILE A O 1
ATOM 661 N N . ALA A 1 87 ? -17.757 14.055 29.928 1.00 55.75 87 ALA A N 1
ATOM 662 C CA . ALA A 1 87 ? -18.793 15.062 30.153 1.00 55.75 87 ALA A CA 1
ATOM 663 C C . ALA A 1 87 ? -19.977 14.494 30.952 1.00 55.75 87 ALA A C 1
ATOM 665 O O . ALA A 1 87 ? -20.565 15.205 31.761 1.00 55.75 87 ALA A O 1
ATOM 666 N N . THR A 1 88 ? -20.272 13.203 30.791 1.00 49.03 88 THR A N 1
ATOM 667 C CA . THR A 1 88 ? -21.360 12.514 31.502 1.00 49.03 88 THR A CA 1
ATOM 668 C C . THR A 1 88 ? -21.019 12.187 32.964 1.00 49.03 88 THR A C 1
ATOM 670 O O . THR A 1 88 ? -21.921 12.026 33.777 1.00 49.03 88 THR A O 1
ATOM 673 N N . VAL A 1 89 ? -19.734 12.129 33.339 1.00 46.78 89 VAL A N 1
ATOM 674 C CA . VAL A 1 89 ? -19.280 11.718 34.689 1.00 46.78 89 VAL A CA 1
ATOM 675 C C . VAL A 1 89 ? -19.103 12.905 35.655 1.00 46.78 89 VAL A C 1
ATOM 677 O O . VAL A 1 89 ? -18.964 12.713 36.861 1.00 46.78 89 VAL A O 1
ATOM 680 N N . LYS A 1 90 ? -19.158 14.154 35.173 1.00 49.12 90 LYS A N 1
ATOM 681 C CA . LYS A 1 90 ? -19.027 15.366 36.004 1.00 49.12 90 LYS A CA 1
ATOM 682 C C . LYS A 1 90 ? -20.372 16.034 36.345 1.00 49.12 90 LYS A C 1
ATOM 684 O O . LYS A 1 90 ? -20.460 17.246 36.229 1.00 49.12 90 LYS A O 1
ATOM 689 N N . VAL A 1 91 ? -21.403 15.307 36.789 1.00 40.38 91 VAL A N 1
ATOM 690 C CA . VAL A 1 91 ? -22.579 15.923 37.455 1.00 40.38 91 VAL A CA 1
ATOM 691 C C . VAL A 1 91 ? -23.180 14.961 38.490 1.00 40.38 91 VAL A C 1
ATOM 693 O O . VAL A 1 91 ? -24.166 14.289 38.222 1.00 40.38 91 VAL A O 1
ATOM 696 N N . GLN A 1 92 ? -22.564 14.871 39.669 1.00 40.75 92 GLN A N 1
ATOM 697 C CA . GLN A 1 92 ? -23.253 14.631 40.948 1.00 40.75 92 GLN A CA 1
ATOM 698 C C . GLN A 1 92 ? -22.242 14.825 42.079 1.00 40.75 92 GLN A C 1
ATOM 700 O O . GLN A 1 92 ? -21.433 13.947 42.386 1.00 40.75 92 GLN A O 1
ATOM 705 N N . ARG A 1 93 ? -22.244 16.025 42.659 1.00 41.25 93 ARG A N 1
ATOM 706 C CA . ARG A 1 93 ? -21.650 16.273 43.968 1.00 41.25 93 ARG A CA 1
ATOM 707 C C . ARG A 1 93 ? -22.368 17.458 44.595 1.00 41.25 93 ARG A C 1
ATOM 709 O O . ARG A 1 93 ? -22.024 18.597 44.298 1.00 41.25 93 ARG A O 1
ATOM 716 N N . ASP A 1 94 ? -23.366 17.153 45.410 1.00 46.97 94 ASP A N 1
ATOM 717 C CA . ASP A 1 94 ? -23.712 18.031 46.519 1.00 46.97 94 ASP A CA 1
ATOM 718 C C . ASP A 1 94 ? -22.754 17.749 47.690 1.00 46.97 94 ASP A C 1
ATOM 720 O O . ASP A 1 94 ? -22.138 16.679 47.758 1.00 46.97 94 ASP A O 1
ATOM 724 N N . ASP A 1 95 ? -22.610 18.767 48.544 1.00 44.00 95 ASP A N 1
ATOM 725 C CA . ASP A 1 95 ? -21.943 18.812 49.857 1.00 44.00 95 ASP A CA 1
ATOM 726 C C . ASP A 1 95 ? -20.519 19.428 49.896 1.00 44.00 95 ASP A C 1
ATOM 728 O O . ASP A 1 95 ? -19.497 18.735 49.928 1.00 44.00 95 ASP A O 1
ATOM 732 N N . GLY A 1 96 ? -20.449 20.767 49.994 1.00 56.69 96 GLY A N 1
ATOM 733 C CA . GLY A 1 96 ? -19.344 21.491 50.658 1.00 56.69 96 GLY A CA 1
ATOM 734 C C . GLY A 1 96 ? -18.727 22.681 49.891 1.00 56.69 96 GLY A C 1
ATOM 735 O O . GLY A 1 96 ? -18.514 22.589 48.679 1.00 56.69 96 GLY A O 1
ATOM 736 N N . PRO A 1 97 ? -18.391 23.804 50.569 1.00 55.62 97 PRO A N 1
ATOM 737 C CA . PRO A 1 97 ? -18.074 25.066 49.912 1.00 55.62 97 PRO A CA 1
ATOM 738 C C . PRO A 1 97 ? -16.642 25.029 49.359 1.00 55.62 97 PRO A C 1
ATOM 740 O O . PRO A 1 97 ? -15.671 24.940 50.105 1.00 55.62 97 PRO A O 1
ATOM 743 N N . HIS A 1 98 ? -16.522 25.162 48.039 1.00 52.38 98 HIS A N 1
ATOM 744 C CA . HIS A 1 98 ? -15.277 25.313 47.271 1.00 52.38 98 HIS A CA 1
ATOM 745 C C . HIS A 1 98 ? -14.468 24.025 47.019 1.00 52.38 98 HIS A C 1
ATOM 747 O O . HIS A 1 98 ? -13.311 23.887 47.411 1.00 52.38 98 HIS A O 1
ATOM 753 N N . ARG A 1 99 ? -15.020 23.122 46.200 1.00 44.75 99 ARG A N 1
ATOM 754 C CA . ARG A 1 99 ? -14.203 22.331 45.259 1.00 44.75 99 ARG A CA 1
ATOM 755 C C . ARG A 1 99 ? -14.488 22.772 43.832 1.00 44.75 99 ARG A C 1
ATOM 757 O O . ARG A 1 99 ? -15.299 22.184 43.125 1.00 44.75 99 ARG A O 1
ATOM 764 N N . VAL A 1 100 ? -13.778 23.814 43.413 1.00 47.50 100 VAL A N 1
ATOM 765 C CA . VAL A 1 100 ? -13.704 24.237 42.014 1.00 47.50 100 VAL A CA 1
ATOM 766 C C . VAL A 1 100 ? -12.834 23.222 41.266 1.00 47.50 100 VAL A C 1
ATOM 768 O O . VAL A 1 100 ? -11.615 23.335 41.206 1.00 47.50 100 VAL A O 1
ATOM 771 N N . LEU A 1 101 ? -13.458 22.174 40.727 1.00 46.56 101 LEU A N 1
ATOM 772 C CA . LEU A 1 101 ? -12.852 21.356 39.677 1.00 46.56 101 LEU A CA 1
ATOM 773 C C . LEU A 1 101 ? -12.951 22.153 38.376 1.00 46.56 101 LEU A C 1
ATOM 775 O O . LEU A 1 101 ? -13.958 22.082 37.675 1.00 46.56 101 LEU A O 1
ATOM 779 N N . GLU A 1 102 ? -11.918 22.939 38.078 1.00 44.34 102 GLU A N 1
ATOM 780 C CA . GLU A 1 102 ? -11.850 23.749 36.863 1.00 44.34 102 GLU A CA 1
ATOM 781 C C . GLU A 1 102 ? -12.148 22.900 35.600 1.00 44.34 102 GLU A C 1
ATOM 783 O O . GLU A 1 102 ? -11.461 21.908 35.323 1.00 44.34 102 GLU A O 1
ATOM 788 N N . PRO A 1 103 ? -13.146 23.276 34.776 1.00 52.56 103 PRO A N 1
ATOM 789 C CA . PRO A 1 103 ? -13.491 22.601 33.515 1.00 52.56 103 PRO A CA 1
ATOM 790 C C . PRO A 1 103 ? -12.414 22.733 32.417 1.00 52.56 103 PRO A C 1
ATOM 792 O O . PRO A 1 103 ? -12.556 22.190 31.319 1.00 52.56 103 PRO A O 1
ATOM 795 N N . VAL A 1 104 ? -11.307 23.413 32.718 1.00 51.47 104 VAL A N 1
ATOM 796 C CA . VAL A 1 104 ? -10.223 23.759 31.796 1.00 51.47 104 VAL A CA 1
ATOM 797 C C . VAL A 1 104 ? -9.497 22.516 31.249 1.00 51.47 104 VAL A C 1
ATOM 799 O O . VAL A 1 104 ? -9.172 22.475 30.063 1.00 51.47 104 VAL A O 1
ATOM 802 N N . ALA A 1 105 ? -9.336 21.449 32.043 1.00 60.56 105 ALA A N 1
ATOM 803 C CA . ALA A 1 105 ? -8.651 20.223 31.604 1.00 60.56 105 ALA A CA 1
ATOM 804 C C . ALA A 1 105 ? -9.379 19.484 30.461 1.00 60.56 105 ALA A C 1
ATOM 806 O O . ALA A 1 105 ? -8.741 18.915 29.576 1.00 60.56 105 ALA A O 1
ATOM 807 N N . THR A 1 106 ? -10.715 19.522 30.427 1.00 63.97 106 THR A N 1
ATOM 808 C CA . THR A 1 106 ? -11.509 18.787 29.428 1.00 63.97 106 THR A CA 1
ATOM 809 C C . THR A 1 106 ? -11.353 19.382 28.025 1.00 63.97 106 THR A C 1
ATOM 811 O O . THR A 1 106 ? -11.269 18.635 27.052 1.00 63.97 106 THR A O 1
ATOM 814 N N . ARG A 1 107 ? -11.241 20.713 27.902 1.00 67.06 107 ARG A N 1
ATOM 815 C CA . ARG A 1 107 ? -11.040 21.383 26.605 1.00 67.06 107 ARG A CA 1
ATOM 816 C C . ARG A 1 107 ? -9.652 21.108 26.023 1.00 67.06 107 ARG A C 1
ATOM 818 O O . ARG A 1 107 ? -9.544 20.866 24.825 1.00 67.06 107 ARG A O 1
ATOM 825 N N . TYR A 1 108 ? -8.607 21.103 26.850 1.00 69.81 108 TYR A N 1
ATOM 826 C CA . TYR A 1 108 ? -7.251 20.780 26.394 1.00 69.81 108 TYR A CA 1
ATOM 827 C C . TYR A 1 108 ? -7.090 19.301 26.034 1.00 69.81 108 TYR A C 1
ATOM 829 O O . TYR A 1 108 ? -6.427 19.002 25.048 1.00 69.81 108 TYR A O 1
ATOM 837 N N . LEU A 1 109 ? -7.756 18.386 26.747 1.00 68.19 109 LEU A N 1
ATOM 838 C CA . LEU A 1 109 ? -7.809 16.968 26.366 1.00 68.19 109 LEU A CA 1
ATOM 839 C C . LEU A 1 109 ? -8.565 16.747 25.049 1.00 68.19 109 LEU A C 1
ATOM 841 O O . LEU A 1 109 ? -8.153 15.919 24.246 1.00 68.19 109 LEU A O 1
ATOM 845 N N . LEU A 1 110 ? -9.634 17.508 24.795 1.00 70.69 110 LEU A N 1
ATOM 846 C CA . LEU A 1 110 ? -10.380 17.475 23.532 1.00 70.69 110 LEU A CA 1
ATOM 847 C C . LEU A 1 110 ? -9.552 17.993 22.356 1.00 70.69 110 LEU A C 1
ATOM 849 O O . LEU A 1 110 ? -9.450 17.322 21.335 1.00 70.69 110 LEU A O 1
ATOM 853 N N . ILE A 1 111 ? -8.951 19.176 22.499 1.00 78.38 111 ILE A N 1
ATOM 854 C CA . ILE A 1 111 ? -8.126 19.785 21.448 1.00 78.38 111 ILE A CA 1
ATOM 855 C C . ILE A 1 111 ? -6.855 18.957 21.230 1.00 78.38 111 ILE A C 1
ATOM 857 O O . ILE A 1 111 ? -6.484 18.700 20.090 1.00 78.38 111 ILE A O 1
ATOM 861 N N . GLY A 1 112 ? -6.221 18.489 22.308 1.00 79.81 112 GLY A N 1
ATOM 862 C CA . GLY A 1 112 ? -5.044 17.626 22.251 1.00 79.81 112 GLY A CA 1
ATOM 863 C C . GLY A 1 112 ? -5.349 16.251 21.658 1.00 79.81 112 GLY A C 1
ATOM 864 O O . GLY A 1 112 ? -4.611 15.789 20.798 1.00 79.81 112 GLY A O 1
ATOM 865 N N . GLY A 1 113 ? -6.460 15.623 22.048 1.00 80.19 113 GLY A N 1
ATOM 866 C CA . GLY A 1 113 ? -6.901 14.331 21.518 1.00 80.19 113 GLY A CA 1
ATOM 867 C C . GLY A 1 113 ? -7.340 14.405 20.056 1.00 80.19 113 GLY A C 1
ATOM 868 O O . GLY A 1 113 ? -6.970 13.541 19.268 1.00 80.19 113 GLY A O 1
ATOM 869 N N . ALA A 1 114 ? -8.067 15.456 19.662 1.00 81.56 114 ALA A N 1
ATOM 870 C CA . ALA A 1 114 ? -8.417 15.698 18.264 1.00 81.56 114 ALA A CA 1
ATOM 871 C C . ALA A 1 114 ? -7.176 16.028 17.421 1.00 81.56 114 ALA A C 1
ATOM 873 O O . ALA A 1 114 ? -7.025 15.489 16.330 1.00 81.56 114 ALA A O 1
ATOM 874 N N . GLY A 1 115 ? -6.258 16.851 17.941 1.00 87.69 115 GLY A N 1
ATOM 875 C CA . GLY A 1 115 ? -4.982 17.152 17.291 1.00 87.69 115 GLY A CA 1
ATOM 876 C C . GLY A 1 115 ? -4.118 15.905 17.101 1.00 87.69 115 GLY A C 1
ATOM 877 O O . GLY A 1 115 ? -3.617 15.673 16.005 1.00 87.69 115 GLY A O 1
ATOM 878 N N . LEU A 1 116 ? -4.014 15.057 18.130 1.00 87.69 116 LEU A N 1
ATOM 879 C CA . LEU A 1 116 ? -3.330 13.765 18.053 1.00 87.69 116 LEU A CA 1
ATOM 880 C C . LEU A 1 116 ? -4.022 12.816 17.068 1.00 87.69 116 LEU A C 1
ATOM 882 O O . LEU A 1 116 ? -3.343 12.139 16.304 1.00 87.69 116 LEU A O 1
ATOM 886 N N . GLY A 1 117 ? -5.357 12.781 17.050 1.00 90.12 117 GLY A N 1
ATOM 887 C CA . GLY A 1 117 ? -6.121 11.961 16.113 1.00 90.12 117 GLY A CA 1
ATOM 888 C C . GLY A 1 117 ? -5.921 12.382 14.656 1.00 90.12 117 GLY A C 1
ATOM 889 O O . GLY A 1 117 ? -5.708 11.529 13.800 1.00 90.12 117 GLY A O 1
ATOM 890 N N . ILE A 1 118 ? -5.905 13.688 14.377 1.00 91.31 118 ILE A N 1
ATOM 891 C CA . ILE A 1 118 ? -5.579 14.222 13.047 1.00 91.31 118 ILE A CA 1
ATOM 892 C C . ILE A 1 118 ? -4.129 13.889 12.682 1.00 91.31 118 ILE A C 1
ATOM 894 O O . ILE A 1 118 ? -3.877 13.427 11.575 1.00 91.31 118 ILE A O 1
ATOM 898 N N . LEU A 1 119 ? -3.180 14.066 13.607 1.00 93.12 119 LEU A N 1
ATOM 899 C CA . LEU A 1 119 ? -1.775 13.728 13.371 1.00 93.12 119 LEU A CA 1
ATOM 900 C C . LEU A 1 119 ? -1.604 12.241 13.024 1.00 93.12 119 LEU A C 1
ATOM 902 O O . LEU A 1 119 ? -0.965 11.914 12.026 1.00 93.12 119 LEU A O 1
ATOM 906 N N . LEU A 1 120 ? -2.218 11.347 13.804 1.00 93.62 120 LEU A N 1
ATOM 907 C CA . LEU A 1 120 ? -2.243 9.912 13.516 1.00 93.62 120 LEU A CA 1
ATOM 908 C C . LEU A 1 120 ? -2.918 9.622 12.174 1.00 93.62 120 LEU A C 1
ATOM 910 O O . LEU A 1 120 ? -2.422 8.792 11.420 1.00 93.62 120 LEU A O 1
ATOM 914 N N . GLY A 1 121 ? -4.002 10.325 11.843 1.00 94.12 121 GLY A N 1
ATOM 915 C CA . GLY A 1 121 ? -4.689 10.205 10.559 1.00 94.12 121 GLY A CA 1
ATOM 916 C C . GLY A 1 121 ? -3.816 10.579 9.362 1.00 94.12 121 GLY A C 1
ATOM 917 O O . GLY A 1 121 ? -3.796 9.857 8.371 1.00 94.12 121 GLY A O 1
ATOM 918 N N . VAL A 1 122 ? -3.030 11.653 9.471 1.00 93.56 122 VAL A N 1
ATOM 919 C CA . VAL A 1 122 ? -2.062 12.054 8.437 1.00 93.56 122 VAL A CA 1
ATOM 920 C C . VAL A 1 122 ? -0.957 11.010 8.284 1.00 93.56 122 VAL A C 1
ATOM 922 O O . VAL A 1 122 ? -0.652 10.615 7.164 1.00 93.56 122 VAL A O 1
ATOM 925 N N . ILE A 1 123 ? -0.385 10.535 9.395 1.00 94.06 123 ILE A N 1
ATOM 926 C CA . ILE A 1 123 ? 0.710 9.551 9.375 1.00 94.06 123 ILE A CA 1
ATOM 927 C C . ILE A 1 123 ? 0.243 8.219 8.782 1.00 94.06 123 ILE A C 1
ATOM 929 O O . ILE A 1 123 ? 0.944 7.628 7.970 1.00 94.06 123 ILE A O 1
ATOM 933 N N . THR A 1 124 ? -0.935 7.747 9.185 1.00 93.25 124 THR A N 1
ATOM 934 C CA . THR A 1 124 ? -1.465 6.439 8.770 1.00 93.25 124 THR A CA 1
ATOM 935 C C . THR A 1 124 ? -2.130 6.462 7.400 1.00 93.25 124 THR A C 1
ATOM 937 O O . THR A 1 124 ? -2.142 5.439 6.726 1.00 93.25 124 THR A O 1
ATOM 940 N N . GLY A 1 125 ? -2.709 7.590 6.983 1.00 90.88 125 GLY A N 1
ATOM 941 C CA . GLY A 1 125 ? -3.297 7.748 5.653 1.00 90.88 125 GLY A CA 1
ATOM 942 C C . GLY A 1 125 ? -2.264 8.005 4.555 1.00 90.88 125 GLY A C 1
ATOM 943 O O . GLY A 1 125 ? -2.535 7.723 3.390 1.00 90.88 125 GLY A O 1
ATOM 944 N N . ALA A 1 126 ? -1.082 8.518 4.907 1.00 89.00 126 ALA A N 1
ATOM 945 C CA . ALA A 1 126 ? 0.012 8.682 3.960 1.00 89.00 126 ALA A CA 1
ATOM 946 C C . ALA A 1 126 ? 0.501 7.318 3.441 1.00 89.00 126 ALA A C 1
ATOM 948 O O . ALA A 1 126 ? 0.701 6.386 4.215 1.00 89.00 126 ALA A O 1
ATOM 949 N N . GLY A 1 127 ? 0.726 7.209 2.129 1.00 85.62 127 GLY A N 1
ATOM 950 C CA . GLY A 1 127 ? 1.210 5.979 1.490 1.00 85.62 127 GLY A CA 1
ATOM 951 C C . GLY A 1 127 ? 0.120 5.185 0.767 1.00 85.62 127 GLY A C 1
ATOM 952 O O . GLY A 1 127 ? 0.440 4.282 -0.004 1.00 85.62 127 GLY A O 1
ATOM 953 N N . ALA A 1 128 ? -1.154 5.568 0.902 1.00 91.31 128 ALA A N 1
ATOM 954 C CA . ALA A 1 128 ? -2.262 4.993 0.143 1.00 91.31 128 ALA A CA 1
ATOM 955 C C . ALA A 1 128 ? -2.098 5.106 -1.385 1.00 91.31 128 ALA A C 1
ATOM 957 O O . ALA A 1 128 ? -2.700 4.339 -2.137 1.00 91.31 128 ALA A O 1
ATOM 958 N N . ARG A 1 129 ? -1.217 5.985 -1.876 1.00 88.25 129 ARG A N 1
ATOM 959 C CA . ARG A 1 129 ? -0.787 5.999 -3.282 1.00 88.25 129 ARG A CA 1
ATOM 960 C C . ARG A 1 129 ? -0.245 4.660 -3.787 1.00 88.25 129 ARG A C 1
ATOM 962 O O . ARG A 1 129 ? -0.300 4.420 -4.988 1.00 88.25 129 ARG A O 1
ATOM 969 N N . GLU A 1 130 ? 0.282 3.793 -2.924 1.00 86.00 130 GLU A N 1
ATOM 970 C CA . GLU A 1 130 ? 0.767 2.457 -3.307 1.00 86.00 130 GLU A CA 1
ATOM 971 C C . GLU A 1 130 ? -0.383 1.531 -3.718 1.00 86.00 130 GLU A C 1
ATOM 973 O O . GLU A 1 130 ? -0.200 0.620 -4.524 1.00 86.00 130 GLU A O 1
ATOM 978 N N . TRP A 1 131 ? -1.603 1.828 -3.265 1.00 91.75 131 TRP A N 1
ATOM 979 C CA . TRP A 1 131 ? -2.801 1.056 -3.578 1.00 91.75 131 TRP A CA 1
ATOM 980 C C . TRP A 1 131 ? -3.265 1.259 -5.021 1.00 91.75 131 TRP A C 1
ATOM 982 O O . TRP A 1 131 ? -4.097 0.493 -5.495 1.00 91.75 131 TRP A O 1
ATOM 992 N N . ARG A 1 132 ? -2.711 2.244 -5.746 1.00 92.31 132 ARG A N 1
ATOM 993 C CA . ARG A 1 132 ? -3.059 2.538 -7.146 1.00 92.31 132 ARG A CA 1
ATOM 994 C C . ARG A 1 132 ? -2.908 1.329 -8.068 1.00 92.31 132 ARG A C 1
ATOM 996 O O . ARG A 1 132 ? -3.759 1.134 -8.923 1.00 92.31 132 ARG A O 1
ATOM 1003 N N . ALA A 1 133 ? -1.860 0.519 -7.885 1.00 86.50 133 ALA A N 1
ATOM 1004 C CA . ALA A 1 133 ? -1.610 -0.648 -8.728 1.00 86.50 133 ALA A CA 1
ATOM 1005 C C . ALA A 1 133 ? -2.600 -1.788 -8.432 1.00 86.50 133 ALA A C 1
ATOM 1007 O O . ALA A 1 133 ? -3.310 -2.181 -9.357 1.00 86.50 133 ALA A O 1
ATOM 1008 N N . PRO A 1 134 ? -2.759 -2.238 -7.169 1.00 87.56 134 PRO A N 1
ATOM 1009 C CA . PRO A 1 134 ? -3.828 -3.163 -6.791 1.00 87.56 134 PRO A CA 1
ATOM 1010 C C . PRO A 1 134 ? -5.226 -2.699 -7.212 1.00 87.56 134 PRO A C 1
ATOM 1012 O O . PRO A 1 134 ? -6.017 -3.493 -7.707 1.00 87.56 134 PRO A O 1
ATOM 1015 N N . LEU A 1 135 ? -5.536 -1.411 -7.033 1.00 92.31 135 LEU A N 1
ATOM 1016 C CA . LEU A 1 135 ? -6.841 -0.846 -7.363 1.00 92.31 135 LEU A CA 1
ATOM 1017 C C . LEU A 1 135 ? -7.089 -0.815 -8.871 1.00 92.31 135 LEU A C 1
ATOM 1019 O O . LEU A 1 135 ? -8.163 -1.212 -9.308 1.00 92.31 135 LEU A O 1
ATOM 1023 N N . ALA A 1 136 ? -6.118 -0.349 -9.660 1.00 88.38 136 ALA A N 1
ATOM 1024 C CA . ALA A 1 136 ? -6.250 -0.291 -11.112 1.00 88.38 136 ALA A CA 1
ATOM 1025 C C . ALA A 1 136 ? -6.410 -1.690 -11.715 1.00 88.38 136 ALA A C 1
ATOM 1027 O O . ALA A 1 136 ? -7.265 -1.886 -12.575 1.00 88.38 136 ALA A O 1
ATOM 1028 N N . LEU A 1 137 ? -5.639 -2.661 -11.218 1.00 84.69 137 LEU A N 1
ATOM 1029 C CA . LEU A 1 137 ? -5.722 -4.044 -11.671 1.00 84.69 137 LEU A CA 1
ATOM 1030 C C . LEU A 1 137 ? -7.079 -4.670 -11.310 1.00 84.69 137 LEU A C 1
ATOM 1032 O O . LEU A 1 137 ? -7.740 -5.240 -12.175 1.00 84.69 137 LEU A O 1
ATOM 1036 N N . ALA A 1 138 ? -7.544 -4.488 -10.069 1.00 90.06 138 ALA A N 1
ATOM 1037 C CA . ALA A 1 138 ? -8.863 -4.951 -9.636 1.00 90.06 138 ALA A CA 1
ATOM 1038 C C . ALA A 1 138 ? -10.008 -4.306 -10.437 1.00 90.06 138 ALA A C 1
ATOM 1040 O O . ALA A 1 138 ? -10.996 -4.971 -10.737 1.00 90.06 138 ALA A O 1
ATOM 1041 N N . TRP A 1 139 ? -9.872 -3.026 -10.795 1.00 89.94 139 TRP A N 1
ATOM 1042 C CA . TRP A 1 139 ? -10.867 -2.288 -11.576 1.00 89.94 139 TRP A CA 1
ATOM 1043 C C . TRP A 1 139 ? -10.949 -2.757 -13.031 1.00 89.94 139 TRP A C 1
ATOM 1045 O O . TRP A 1 139 ? -12.021 -2.714 -13.629 1.00 89.94 139 TRP A O 1
ATOM 1055 N N . GLN A 1 140 ? -9.829 -3.199 -13.608 1.00 84.88 140 GLN A N 1
ATOM 1056 C CA . GLN A 1 140 ? -9.789 -3.678 -14.989 1.00 84.88 140 GLN A CA 1
ATOM 1057 C C . GLN A 1 140 ? -10.565 -4.991 -15.176 1.00 84.88 140 GLN A C 1
ATOM 1059 O O . GLN A 1 140 ? -11.062 -5.236 -16.270 1.00 84.88 140 GLN A O 1
ATOM 1064 N N . GLY A 1 141 ? -10.701 -5.805 -14.122 1.00 74.62 141 GLY A N 1
ATOM 1065 C CA . GLY A 1 141 ? -11.513 -7.024 -14.160 1.00 74.62 141 GLY A CA 1
ATOM 1066 C C . GLY A 1 141 ? -10.967 -8.094 -15.108 1.00 74.62 141 GLY A C 1
ATOM 1067 O O . GLY A 1 141 ? -11.738 -8.708 -15.836 1.00 74.62 141 GLY A O 1
ATOM 1068 N N . VAL A 1 142 ? -9.644 -8.289 -15.122 1.00 80.44 142 VAL A N 1
ATOM 1069 C CA . VAL A 1 142 ? -8.972 -9.285 -15.973 1.00 80.44 142 VAL A CA 1
ATOM 1070 C C . VAL A 1 142 ? -9.462 -10.695 -15.628 1.00 80.44 142 VAL A C 1
ATOM 1072 O O . VAL A 1 142 ? -9.499 -11.043 -14.448 1.00 80.44 142 VAL A O 1
ATOM 1075 N N . SER A 1 143 ? -9.797 -11.490 -16.646 1.00 81.81 143 SER A N 1
ATOM 1076 C CA . SER A 1 143 ? -10.058 -12.931 -16.551 1.00 81.81 143 SER A CA 1
ATOM 1077 C C . SER A 1 143 ? -9.049 -13.693 -17.404 1.00 81.81 143 SER A C 1
ATOM 1079 O O . SER A 1 143 ? -8.692 -13.229 -18.487 1.00 81.81 143 SER A O 1
ATOM 1081 N N . TYR A 1 144 ? -8.584 -14.842 -16.914 1.00 79.31 144 TYR A N 1
ATOM 1082 C CA . TYR A 1 144 ? -7.647 -15.699 -17.655 1.00 79.31 144 TYR A CA 1
ATOM 1083 C C . TYR A 1 144 ? -8.294 -17.001 -18.145 1.00 79.31 144 TYR A C 1
ATOM 1085 O O . TYR A 1 144 ? -7.676 -17.718 -18.922 1.00 79.31 144 TYR A O 1
ATOM 1093 N N . ASP A 1 145 ? -9.518 -17.299 -17.698 1.00 83.12 145 ASP A N 1
ATOM 1094 C CA . ASP A 1 145 ? -10.243 -18.556 -17.925 1.00 83.12 145 ASP A CA 1
ATOM 1095 C C . ASP A 1 145 ? -9.449 -19.800 -17.488 1.00 83.12 145 ASP A C 1
ATOM 1097 O O . ASP A 1 145 ? -9.648 -20.914 -17.975 1.00 83.12 145 ASP A O 1
ATOM 1101 N N . ILE A 1 146 ? -8.564 -19.612 -16.508 1.00 78.31 146 ILE A N 1
ATOM 1102 C CA . ILE A 1 146 ? -7.740 -20.658 -15.906 1.00 78.31 146 ILE A CA 1
ATOM 1103 C C . ILE A 1 146 ? -8.115 -20.723 -14.434 1.00 78.31 146 ILE A C 1
ATOM 1105 O O . ILE A 1 146 ? -7.951 -19.753 -13.696 1.00 78.31 146 ILE A O 1
ATOM 1109 N N . ASN A 1 147 ? -8.621 -21.873 -13.998 1.00 79.62 147 ASN A N 1
ATOM 1110 C CA . ASN A 1 147 ? -9.041 -22.064 -12.617 1.00 79.62 147 ASN A CA 1
ATOM 1111 C C . ASN A 1 147 ? -7.895 -22.596 -11.757 1.00 79.62 147 ASN A C 1
ATOM 1113 O O . ASN A 1 147 ? -7.243 -23.577 -12.108 1.00 79.62 147 ASN A O 1
ATOM 1117 N N . ASP A 1 148 ? -7.708 -21.984 -10.591 1.00 76.88 148 ASP A N 1
ATOM 1118 C CA . ASP A 1 148 ? -6.805 -22.486 -9.560 1.00 76.88 148 ASP A CA 1
ATOM 1119 C C . ASP A 1 148 ? -7.278 -23.859 -9.030 1.00 76.88 148 ASP A C 1
ATOM 1121 O O . ASP A 1 148 ? -8.461 -24.010 -8.700 1.00 76.88 148 ASP A O 1
ATOM 1125 N N . PRO A 1 149 ? -6.377 -24.851 -8.891 1.00 73.75 149 PRO A N 1
ATOM 1126 C CA . PRO A 1 149 ? -6.718 -26.185 -8.398 1.00 73.75 149 PRO A CA 1
ATOM 1127 C C . PRO A 1 149 ? -7.191 -26.223 -6.936 1.00 73.75 149 PRO A C 1
ATOM 1129 O O . PRO A 1 149 ? -7.865 -27.178 -6.555 1.00 73.75 149 PRO A O 1
ATOM 1132 N N . LEU A 1 150 ? -6.853 -25.230 -6.102 1.00 76.62 150 LEU A N 1
ATOM 1133 C CA . LEU A 1 150 ? -7.241 -25.221 -4.686 1.00 76.62 150 LEU A CA 1
ATOM 1134 C C . LEU A 1 150 ? -8.679 -24.722 -4.472 1.00 76.62 150 LEU A C 1
ATOM 1136 O O . LEU A 1 150 ? -9.427 -25.301 -3.683 1.00 76.62 150 LEU A O 1
ATOM 1140 N N . LEU A 1 151 ? -9.060 -23.628 -5.132 1.00 82.44 151 LEU A N 1
ATOM 1141 C CA . LEU A 1 151 ? -10.328 -22.925 -4.914 1.00 82.44 151 LEU A CA 1
ATOM 1142 C C . LEU A 1 151 ? -11.313 -23.044 -6.077 1.00 82.44 151 LEU A C 1
ATOM 1144 O O . LEU A 1 151 ? -12.476 -22.666 -5.911 1.00 82.44 151 LEU A O 1
ATOM 1148 N N . GLY A 1 152 ? -10.869 -23.511 -7.248 1.00 82.94 152 GLY A N 1
ATOM 1149 C CA . GLY A 1 152 ? -11.683 -23.538 -8.465 1.00 82.94 152 GLY A CA 1
ATOM 1150 C C . GLY A 1 152 ? -12.114 -22.138 -8.913 1.00 82.94 152 GLY A C 1
ATOM 1151 O O . GLY A 1 152 ? -13.218 -21.964 -9.426 1.00 82.94 152 GLY A O 1
ATOM 1152 N N . ARG A 1 153 ? -11.291 -21.121 -8.633 1.00 85.50 153 ARG A N 1
ATOM 1153 C CA . ARG A 1 153 ? -11.536 -19.721 -9.007 1.00 85.50 153 ARG A CA 1
ATOM 1154 C C . ARG A 1 153 ? -10.592 -19.309 -10.121 1.00 85.50 153 ARG A C 1
ATOM 1156 O O . ARG A 1 153 ? -9.437 -19.725 -10.121 1.00 85.50 153 ARG A O 1
ATOM 1163 N N . ASP A 1 154 ? -11.076 -18.443 -11.003 1.00 87.94 154 ASP A N 1
ATOM 1164 C CA . ASP A 1 154 ? -10.267 -17.887 -12.081 1.00 87.94 154 ASP A CA 1
ATOM 1165 C C . ASP A 1 154 ? -9.032 -17.147 -11.536 1.00 87.94 154 ASP A C 1
ATOM 1167 O O . ASP A 1 154 ? -9.127 -16.372 -10.572 1.00 87.94 154 ASP A O 1
ATOM 1171 N N . LEU A 1 155 ? -7.882 -17.353 -12.183 1.00 82.19 155 LEU A N 1
ATOM 1172 C CA . LEU A 1 155 ? -6.625 -16.681 -11.853 1.00 82.19 155 LEU A CA 1
ATOM 1173 C C . LEU A 1 155 ? -6.762 -15.156 -11.891 1.00 82.19 155 LEU A C 1
ATOM 1175 O O . LEU A 1 155 ? -6.072 -14.464 -11.147 1.00 82.19 155 LEU A O 1
ATOM 1179 N N . GLY A 1 156 ? -7.685 -14.610 -12.682 1.00 81.44 156 GLY A N 1
ATOM 1180 C CA . GLY A 1 156 ? -7.961 -13.180 -12.750 1.00 81.44 156 GLY A CA 1
ATOM 1181 C C . GLY A 1 156 ? -8.437 -12.617 -11.417 1.00 81.44 156 GLY A C 1
ATOM 1182 O O . GLY A 1 156 ? -7.953 -11.581 -10.966 1.00 81.44 156 GLY A O 1
ATOM 1183 N N . VAL A 1 157 ? -9.289 -13.345 -10.691 1.00 88.06 157 VAL A N 1
ATOM 1184 C CA . VAL A 1 157 ? -9.710 -12.955 -9.333 1.00 88.06 157 VAL A CA 1
ATOM 1185 C C . VAL A 1 157 ? -8.513 -12.950 -8.377 1.00 88.06 157 VAL A C 1
ATOM 1187 O O . VAL A 1 157 ? -8.352 -12.030 -7.569 1.00 88.06 157 VAL A O 1
ATOM 1190 N N . LEU A 1 158 ? -7.655 -13.961 -8.486 1.00 84.81 158 LEU A N 1
ATOM 1191 C CA . LEU A 1 158 ? -6.507 -14.162 -7.608 1.00 84.81 158 LEU A CA 1
ATOM 1192 C C . LEU A 1 158 ? -5.366 -13.168 -7.862 1.00 84.81 158 LEU A C 1
ATOM 1194 O O . LEU A 1 158 ? -4.760 -12.680 -6.911 1.00 84.81 158 LEU A O 1
ATOM 1198 N N . LEU A 1 159 ? -5.090 -12.826 -9.117 1.00 82.44 159 LEU A N 1
ATOM 1199 C CA . LEU A 1 159 ? -4.021 -11.903 -9.491 1.00 82.44 159 LEU A CA 1
ATOM 1200 C C . LEU A 1 159 ? -4.490 -10.446 -9.467 1.00 82.44 159 LEU A C 1
ATOM 1202 O O . LEU A 1 159 ? -3.729 -9.575 -9.050 1.00 82.44 159 LEU A O 1
ATOM 1206 N N . ALA A 1 160 ? -5.738 -10.168 -9.860 1.00 85.00 160 ALA A N 1
ATOM 1207 C CA . ALA A 1 160 ? -6.238 -8.802 -9.982 1.00 85.00 160 ALA A CA 1
ATOM 1208 C C . ALA A 1 160 ? -6.927 -8.270 -8.723 1.00 85.00 160 ALA A C 1
ATOM 1210 O O . ALA A 1 160 ? -6.645 -7.152 -8.293 1.00 85.00 160 ALA A O 1
ATOM 1211 N N . GLN A 1 161 ? -7.825 -9.047 -8.109 1.00 91.12 161 GLN A N 1
ATOM 1212 C CA . GLN A 1 161 ? -8.680 -8.551 -7.020 1.00 91.12 161 GLN A CA 1
ATOM 1213 C C . GLN A 1 161 ? -8.061 -8.776 -5.637 1.00 91.12 161 GLN A C 1
ATOM 1215 O O . GLN A 1 161 ? -8.132 -7.900 -4.768 1.00 91.12 161 GLN A O 1
ATOM 1220 N N . LEU A 1 162 ? -7.412 -9.925 -5.429 1.00 90.31 162 LEU A N 1
ATOM 1221 C CA . LEU A 1 162 ? -6.816 -10.277 -4.140 1.00 90.31 162 LEU A CA 1
ATOM 1222 C C . LEU A 1 162 ? -5.811 -9.234 -3.618 1.00 90.31 162 LEU A C 1
ATOM 1224 O O . LEU A 1 162 ? -5.882 -8.930 -2.423 1.00 90.31 162 LEU A O 1
ATOM 1228 N N . PRO A 1 163 ? -4.905 -8.638 -4.429 1.00 90.25 163 PRO A N 1
ATOM 1229 C CA . PRO A 1 163 ? -3.998 -7.606 -3.931 1.00 90.25 163 PRO A CA 1
ATOM 1230 C C . PRO A 1 163 ? -4.739 -6.433 -3.279 1.00 90.25 163 PRO A C 1
ATOM 1232 O O . PRO A 1 163 ? -4.323 -5.975 -2.212 1.00 90.25 163 PRO A O 1
ATOM 1235 N N . LEU A 1 164 ? -5.867 -6.000 -3.857 1.00 93.06 164 LEU A N 1
ATOM 1236 C CA . LEU A 1 164 ? -6.699 -4.936 -3.295 1.00 93.06 164 LEU A CA 1
ATOM 1237 C C . LEU A 1 164 ? -7.356 -5.380 -1.984 1.00 93.06 164 LEU A C 1
ATOM 1239 O O . LEU A 1 164 ? -7.311 -4.643 -1.001 1.00 93.06 164 LEU A O 1
ATOM 1243 N N . TRP A 1 165 ? -7.912 -6.595 -1.923 1.00 94.81 165 TRP A N 1
ATOM 1244 C CA . TRP A 1 165 ? -8.509 -7.123 -0.689 1.00 94.81 165 TRP A CA 1
ATOM 1245 C C . TRP A 1 165 ? -7.494 -7.201 0.452 1.00 94.81 165 TRP A C 1
ATOM 1247 O O . TRP A 1 165 ? -7.818 -6.850 1.588 1.00 94.81 165 TRP A O 1
ATOM 1257 N N . ARG A 1 166 ? -6.251 -7.609 0.159 1.00 92.81 166 ARG A N 1
ATOM 1258 C CA . ARG A 1 166 ? -5.165 -7.645 1.150 1.00 92.81 166 ARG A CA 1
ATOM 1259 C C . ARG A 1 166 ? -4.835 -6.254 1.669 1.00 92.81 166 ARG A C 1
ATOM 1261 O O . ARG A 1 166 ? -4.714 -6.100 2.876 1.00 92.81 166 ARG A O 1
ATOM 1268 N N . VAL A 1 167 ? -4.718 -5.271 0.779 1.00 93.38 167 VAL A N 1
ATOM 1269 C CA . VAL A 1 167 ? -4.435 -3.875 1.138 1.00 93.38 167 VAL A CA 1
ATOM 1270 C C . VAL A 1 167 ? -5.559 -3.280 1.989 1.00 93.38 167 VAL A C 1
ATOM 1272 O O . VAL A 1 167 ? -5.291 -2.655 3.012 1.00 93.38 167 VAL A O 1
ATOM 1275 N N . VAL A 1 168 ? -6.821 -3.512 1.619 1.00 95.62 168 VAL A N 1
ATOM 1276 C CA . VAL A 1 168 ? -7.982 -3.022 2.377 1.00 95.62 168 VAL A CA 1
ATOM 1277 C C . VAL A 1 168 ? -8.054 -3.680 3.757 1.00 95.62 168 VAL A C 1
ATOM 1279 O O . VAL A 1 168 ? -8.233 -2.987 4.757 1.00 95.62 168 VAL A O 1
ATOM 1282 N N . HIS A 1 169 ? -7.874 -5.001 3.838 1.00 96.62 169 HIS A N 1
ATOM 1283 C CA . HIS A 1 169 ? -7.870 -5.740 5.105 1.00 96.62 169 HIS A CA 1
ATOM 1284 C C . HIS A 1 169 ? -6.691 -5.327 6.006 1.00 96.62 169 HIS A C 1
ATOM 1286 O O . HIS A 1 169 ? -6.903 -4.885 7.133 1.00 96.62 169 HIS A O 1
ATOM 1292 N N . SER A 1 170 ? -5.475 -5.420 5.460 1.00 94.94 170 SER A N 1
ATOM 1293 C CA . SER A 1 170 ? -4.348 -4.507 5.650 1.00 94.94 170 SER A CA 1
ATOM 1294 C C . SER A 1 170 ? -4.563 -3.310 6.562 1.00 94.94 170 SER A C 1
ATOM 1296 O O . SER A 1 170 ? -4.251 -3.263 7.756 1.00 94.94 170 SER A O 1
ATOM 1298 N N . TYR A 1 171 ? -5.124 -2.316 5.896 1.00 96.38 171 TYR A N 1
ATOM 1299 C CA . TYR A 1 171 ? -5.385 -0.996 6.399 1.00 96.38 171 TYR A CA 1
ATOM 1300 C C . TYR A 1 171 ? -6.471 -0.992 7.475 1.00 96.38 171 TYR A C 1
ATOM 1302 O O . TYR A 1 171 ? -6.296 -0.359 8.512 1.00 96.38 171 TYR A O 1
ATOM 1310 N N . ALA A 1 172 ? -7.557 -1.749 7.293 1.00 97.44 172 ALA A N 1
ATOM 1311 C CA . ALA A 1 172 ? -8.623 -1.863 8.286 1.00 97.44 172 ALA A CA 1
ATOM 1312 C C . ALA A 1 172 ? -8.105 -2.409 9.626 1.00 97.44 172 ALA A C 1
ATOM 1314 O O . ALA A 1 172 ? -8.426 -1.860 10.681 1.00 97.44 172 ALA A O 1
ATOM 1315 N N . LEU A 1 173 ? -7.262 -3.447 9.597 1.00 97.25 173 LEU A N 1
ATOM 1316 C CA . LEU A 1 173 ? -6.657 -4.026 10.796 1.00 97.25 173 LEU A CA 1
ATOM 1317 C C . LEU A 1 173 ? -5.795 -2.990 11.527 1.00 97.25 173 LEU A C 1
ATOM 1319 O O . LEU A 1 173 ? -5.959 -2.799 12.731 1.00 97.25 173 LEU A O 1
ATOM 1323 N N . MET A 1 174 ? -4.937 -2.275 10.792 1.00 97.31 174 MET A N 1
ATOM 1324 C CA . MET A 1 174 ? -4.121 -1.186 11.334 1.00 97.31 174 MET A CA 1
ATOM 1325 C C . MET A 1 174 ? -4.992 -0.085 11.965 1.00 97.31 174 MET A C 1
ATOM 1327 O O . MET A 1 174 ? -4.774 0.289 13.116 1.00 97.31 174 MET A O 1
ATOM 1331 N N . MET A 1 175 ? -6.012 0.400 11.250 1.00 97.50 175 MET A N 1
ATOM 1332 C CA . MET A 1 175 ? -6.911 1.467 11.707 1.00 97.50 175 MET A CA 1
ATOM 1333 C C . MET A 1 175 ? -7.659 1.098 12.994 1.00 97.50 175 MET A C 1
ATOM 1335 O O . MET A 1 175 ? -7.773 1.920 13.910 1.00 97.50 175 MET A O 1
ATOM 1339 N N . VAL A 1 176 ? -8.149 -0.140 13.094 1.00 97.94 176 VAL A N 1
ATOM 1340 C CA . VAL A 1 176 ? -8.854 -0.621 14.288 1.00 97.94 176 VAL A CA 1
ATOM 1341 C C . VAL A 1 176 ? -7.889 -0.825 15.456 1.00 97.94 176 VAL A C 1
ATOM 1343 O O . VAL A 1 176 ? -8.207 -0.402 16.566 1.00 97.94 176 VAL A O 1
ATOM 1346 N N . LEU A 1 177 ? -6.700 -1.393 15.226 1.00 97.56 177 LEU A N 1
ATOM 1347 C CA . LEU A 1 177 ? -5.680 -1.574 16.265 1.00 97.56 177 LEU A CA 1
ATOM 1348 C C . LEU A 1 177 ? -5.201 -0.241 16.842 1.00 97.56 177 LEU A C 1
ATOM 1350 O O . LEU A 1 177 ? -5.201 -0.065 18.061 1.00 97.56 177 LEU A O 1
ATOM 1354 N N . LEU A 1 178 ? -4.835 0.720 15.989 1.00 96.94 178 LEU A N 1
ATOM 1355 C CA . LEU A 1 178 ? -4.422 2.042 16.455 1.00 96.94 178 LEU A CA 1
ATOM 1356 C C . LEU A 1 178 ? -5.590 2.796 17.096 1.00 96.94 178 LEU A C 1
ATOM 1358 O O . LEU A 1 178 ? -5.379 3.526 18.059 1.00 96.94 178 LEU A O 1
ATOM 1362 N N . GLY A 1 179 ? -6.820 2.619 16.599 1.00 96.50 179 GLY A N 1
ATOM 1363 C CA . GLY A 1 179 ? -8.012 3.227 17.192 1.00 96.50 179 GLY A CA 1
ATOM 1364 C C . GLY A 1 179 ? -8.269 2.704 18.605 1.00 96.50 179 GLY A C 1
ATOM 1365 O O . GLY A 1 179 ? -8.487 3.490 19.528 1.00 96.50 179 GLY A O 1
ATOM 1366 N N . LEU A 1 180 ? -8.158 1.386 18.788 1.00 96.56 180 LEU A N 1
ATOM 1367 C CA . LEU A 1 180 ? -8.231 0.720 20.086 1.00 96.56 180 LEU A CA 1
ATOM 1368 C C . LEU A 1 180 ? -7.115 1.194 21.024 1.00 96.56 180 LEU A C 1
ATOM 1370 O O . LEU A 1 180 ? -7.396 1.518 22.177 1.00 96.56 180 LEU A O 1
ATOM 1374 N N . LEU A 1 181 ? -5.874 1.286 20.535 1.00 95.75 181 LEU A N 1
ATOM 1375 C CA . LEU A 1 181 ? -4.732 1.772 21.309 1.00 95.75 181 LEU A CA 1
ATOM 1376 C C . LEU A 1 181 ? -4.927 3.228 21.747 1.00 95.75 181 LEU A C 1
ATOM 1378 O O . LEU A 1 181 ? -4.775 3.538 22.927 1.00 95.75 181 LEU A O 1
ATOM 1382 N N . LEU A 1 182 ? -5.314 4.110 20.822 1.00 93.31 182 LEU A N 1
ATOM 1383 C CA . LEU A 1 182 ? -5.596 5.516 21.106 1.00 93.31 182 LEU A CA 1
ATOM 1384 C C . LEU A 1 182 ? -6.692 5.645 22.169 1.00 93.31 182 LEU A C 1
ATOM 1386 O O . LEU A 1 182 ? -6.507 6.349 23.162 1.00 93.31 182 LEU A O 1
ATOM 1390 N N . ALA A 1 183 ? -7.811 4.934 22.003 1.00 92.88 183 ALA A N 1
ATOM 1391 C CA . ALA A 1 183 ? -8.903 4.944 22.970 1.00 92.88 183 ALA A CA 1
ATOM 1392 C C . ALA A 1 183 ? -8.449 4.430 24.348 1.00 92.88 183 ALA A C 1
ATOM 1394 O O . ALA A 1 183 ? -8.748 5.057 25.365 1.00 92.88 183 ALA A O 1
ATOM 1395 N N . ALA A 1 184 ? -7.691 3.331 24.396 1.00 91.50 184 ALA A N 1
ATOM 1396 C CA . ALA A 1 184 ? -7.171 2.758 25.636 1.00 91.50 184 ALA A CA 1
ATOM 1397 C C . ALA A 1 184 ? -6.212 3.714 26.367 1.00 91.50 184 ALA A C 1
ATOM 1399 O O . ALA A 1 184 ? -6.344 3.906 27.580 1.00 91.50 184 ALA A O 1
ATOM 1400 N N . VAL A 1 185 ? -5.289 4.358 25.642 1.00 89.94 185 VAL A N 1
ATOM 1401 C CA . VAL A 1 185 ? -4.360 5.356 26.196 1.00 89.94 185 VAL A CA 1
ATOM 1402 C C . VAL A 1 185 ? -5.128 6.550 26.753 1.00 89.94 185 VAL A C 1
ATOM 1404 O O . VAL A 1 185 ? -4.901 6.931 27.901 1.00 89.94 185 VAL A O 1
ATOM 1407 N N . LEU A 1 186 ? -6.081 7.103 25.996 1.00 87.19 186 LEU A N 1
ATOM 1408 C CA . LEU A 1 186 ? -6.878 8.241 26.455 1.00 87.19 186 LEU A CA 1
ATOM 1409 C C . LEU A 1 186 ? -7.712 7.882 27.695 1.00 87.19 186 LEU A C 1
ATOM 1411 O O . LEU A 1 186 ? -7.682 8.619 28.679 1.00 87.19 186 LEU A O 1
ATOM 1415 N N . TYR A 1 187 ? -8.395 6.730 27.713 1.00 87.25 187 TYR A N 1
ATOM 1416 C CA . TYR A 1 187 ? -9.149 6.281 28.891 1.00 87.25 187 TYR A CA 1
ATOM 1417 C C . TYR A 1 187 ? -8.261 6.034 30.117 1.00 87.25 187 TYR A C 1
ATOM 1419 O O . TYR A 1 187 ? -8.691 6.303 31.243 1.00 87.25 187 TYR A O 1
ATOM 1427 N N . THR A 1 188 ? -7.029 5.560 29.918 1.00 84.62 188 THR A N 1
ATOM 1428 C CA . THR A 1 188 ? -6.046 5.395 30.999 1.00 84.62 188 THR A CA 1
ATOM 1429 C C . THR A 1 188 ? -5.582 6.751 31.526 1.00 84.62 188 THR A C 1
ATOM 1431 O O . THR A 1 188 ? -5.612 6.970 32.734 1.00 84.62 188 THR A O 1
ATOM 1434 N N . ALA A 1 189 ? -5.244 7.694 30.640 1.00 81.88 189 ALA A N 1
ATOM 1435 C CA . ALA A 1 189 ? -4.816 9.047 31.002 1.00 81.88 189 ALA A CA 1
ATOM 1436 C C . ALA A 1 189 ? -5.900 9.828 31.767 1.00 81.88 189 ALA A C 1
ATOM 1438 O O . ALA A 1 189 ? -5.601 10.594 32.679 1.00 81.88 189 ALA A O 1
ATOM 1439 N N . ILE A 1 190 ? -7.172 9.599 31.431 1.00 77.38 190 ILE A N 1
ATOM 1440 C CA . ILE A 1 190 ? -8.333 10.181 32.122 1.00 77.38 190 ILE A CA 1
ATOM 1441 C C . ILE A 1 190 ? -8.597 9.496 33.478 1.00 77.38 190 ILE A C 1
ATOM 1443 O O . ILE A 1 190 ? -9.296 10.044 34.331 1.00 77.38 190 ILE A O 1
ATOM 1447 N N . GLY A 1 191 ? -8.057 8.294 33.701 1.00 73.75 191 GLY A N 1
ATOM 1448 C CA . GLY A 1 191 ? -8.329 7.487 34.889 1.00 73.75 191 GLY A CA 1
ATOM 1449 C C . GLY A 1 191 ? -9.695 6.794 34.860 1.00 73.75 191 GLY A C 1
ATOM 1450 O O . GLY A 1 191 ? -10.241 6.479 35.917 1.00 73.75 191 GLY A O 1
ATOM 1451 N N . ALA A 1 192 ? -10.265 6.558 33.672 1.00 78.12 192 ALA A N 1
ATOM 1452 C CA . ALA A 1 192 ? -11.469 5.735 33.495 1.00 78.12 192 ALA A CA 1
ATOM 1453 C C . ALA A 1 192 ? -11.179 4.230 33.661 1.00 78.12 192 ALA A C 1
ATOM 1455 O O . ALA A 1 192 ? -12.094 3.439 33.902 1.00 78.12 192 ALA A O 1
ATOM 1456 N N . ILE A 1 193 ? -9.901 3.857 33.551 1.00 78.12 193 ILE A N 1
ATOM 1457 C CA . ILE A 1 193 ? -9.357 2.543 33.886 1.00 78.12 193 ILE A CA 1
ATOM 1458 C C . ILE A 1 193 ? -8.543 2.726 35.166 1.00 78.12 193 ILE A C 1
ATOM 1460 O O . ILE A 1 193 ? -7.490 3.362 35.149 1.00 78.12 193 ILE A O 1
ATOM 1464 N N . LYS A 1 194 ? -9.044 2.208 36.290 1.00 77.19 194 LYS A N 1
ATOM 1465 C CA . LYS A 1 194 ? -8.340 2.263 37.578 1.00 77.19 194 LYS A CA 1
ATOM 1466 C C . LYS A 1 194 ? -7.937 0.867 38.012 1.00 77.19 194 LYS A C 1
ATOM 1468 O O . LYS A 1 194 ? -8.743 -0.065 37.989 1.00 77.19 194 LYS A O 1
ATOM 1473 N N . ARG A 1 195 ? -6.690 0.748 38.460 1.00 72.88 195 ARG A N 1
ATOM 1474 C CA . ARG A 1 195 ? -6.183 -0.449 39.125 1.00 72.88 195 ARG A CA 1
ATOM 1475 C C . ARG A 1 195 ? -6.450 -0.305 40.621 1.00 72.88 195 ARG A C 1
ATOM 1477 O O . ARG A 1 195 ? -5.855 0.554 41.263 1.00 72.88 195 ARG A O 1
ATOM 1484 N N . GLN A 1 196 ? -7.377 -1.093 41.158 1.00 74.75 196 GLN A N 1
ATOM 1485 C CA . GLN A 1 196 ? -7.545 -1.251 42.604 1.00 74.75 196 GLN A CA 1
ATOM 1486 C C . GLN A 1 196 ? -6.775 -2.500 43.067 1.00 74.75 196 GLN A C 1
ATOM 1488 O O . GLN A 1 196 ? -6.519 -3.381 42.243 1.00 74.75 196 GLN A O 1
ATOM 1493 N N . PRO A 1 197 ? -6.412 -2.612 44.359 1.00 63.72 197 PRO A N 1
ATOM 1494 C CA . PRO A 1 197 ? -5.582 -3.708 44.871 1.00 63.72 197 PRO A CA 1
ATOM 1495 C C . PRO A 1 197 ? -6.130 -5.118 44.592 1.00 63.72 197 PRO A C 1
ATOM 1497 O O . PRO A 1 197 ? -5.348 -6.055 44.494 1.00 63.72 197 PRO A O 1
ATOM 1500 N N . ALA A 1 198 ? -7.451 -5.263 44.420 1.00 60.16 198 ALA A N 1
ATOM 1501 C CA . ALA A 1 198 ? -8.117 -6.548 44.184 1.00 60.16 198 ALA A CA 1
ATOM 1502 C C . ALA A 1 198 ? -8.889 -6.644 42.848 1.00 60.16 198 ALA A C 1
ATOM 1504 O O . ALA A 1 198 ? -9.363 -7.724 42.505 1.00 60.16 198 ALA A O 1
ATOM 1505 N N . ALA A 1 199 ? -9.042 -5.550 42.083 1.00 64.38 199 ALA A N 1
ATOM 1506 C CA . ALA A 1 199 ? -9.829 -5.559 40.844 1.00 64.38 199 ALA A CA 1
ATOM 1507 C C . ALA A 1 199 ? -9.465 -4.425 39.867 1.00 64.38 199 ALA A C 1
ATOM 1509 O O . ALA A 1 199 ? -9.088 -3.319 40.261 1.00 64.38 199 ALA A O 1
ATOM 1510 N N . PHE A 1 200 ? -9.646 -4.680 38.569 1.00 71.38 200 PHE A N 1
ATOM 1511 C CA . PHE A 1 200 ? -9.670 -3.636 37.544 1.00 71.38 200 PHE A CA 1
ATOM 1512 C C . PHE A 1 200 ? -11.079 -3.054 37.453 1.00 71.38 200 PHE A C 1
ATOM 1514 O O . PHE A 1 200 ? -12.015 -3.757 37.075 1.00 71.38 200 PHE A O 1
ATOM 1521 N N . TYR A 1 201 ? -11.234 -1.769 37.771 1.00 76.44 201 TYR A N 1
ATOM 1522 C CA . TYR A 1 201 ? -12.499 -1.070 37.570 1.00 76.44 201 TYR A CA 1
ATOM 1523 C C . TYR A 1 201 ? -12.441 -0.276 36.265 1.00 76.44 201 TYR A C 1
ATOM 1525 O O . TYR A 1 201 ? -11.613 0.626 36.110 1.00 76.44 201 TYR A O 1
ATOM 1533 N N . ILE A 1 202 ? -13.327 -0.621 35.331 1.00 82.00 202 ILE A N 1
ATOM 1534 C CA . ILE A 1 202 ? -13.482 0.058 34.043 1.00 82.00 202 ILE A CA 1
ATOM 1535 C C . ILE A 1 202 ? -14.856 0.721 34.037 1.00 82.00 202 ILE A C 1
ATOM 1537 O O . ILE A 1 202 ? -15.869 0.045 34.234 1.00 82.00 202 ILE A O 1
ATOM 1541 N N . HIS A 1 203 ? -14.892 2.033 33.795 1.00 83.62 203 HIS A N 1
ATOM 1542 C CA . HIS A 1 203 ? -16.151 2.771 33.686 1.00 83.62 203 HIS A CA 1
ATOM 1543 C C . HIS A 1 203 ? -17.077 2.149 32.628 1.00 83.62 203 HIS A C 1
ATOM 1545 O O . HIS A 1 203 ? -16.612 1.694 31.582 1.00 83.62 203 HIS A O 1
ATOM 1551 N N . HIS A 1 204 ? -18.390 2.152 32.873 1.00 84.00 204 HIS A N 1
ATOM 1552 C CA . HIS A 1 204 ? -19.365 1.471 32.018 1.00 84.00 204 HIS A CA 1
ATOM 1553 C C . HIS A 1 204 ? -19.278 1.892 30.543 1.00 84.00 204 HIS A C 1
ATOM 1555 O O . HIS A 1 204 ? -19.199 1.037 29.662 1.00 84.00 204 HIS A O 1
ATOM 1561 N N . ASP A 1 205 ? -19.214 3.196 30.275 1.00 84.44 205 ASP A N 1
ATOM 1562 C CA . ASP A 1 205 ? -19.144 3.709 28.903 1.00 84.44 205 ASP A CA 1
ATOM 1563 C C . ASP A 1 205 ? -17.783 3.469 28.236 1.00 84.44 205 ASP A C 1
ATOM 1565 O O . ASP A 1 205 ? -17.726 3.184 27.041 1.00 84.44 205 ASP A O 1
ATOM 1569 N N . ALA A 1 206 ? -16.688 3.497 29.007 1.00 87.88 206 ALA A N 1
ATOM 1570 C CA . ALA A 1 206 ? -15.364 3.132 28.501 1.00 87.88 206 ALA A CA 1
ATOM 1571 C C . ALA A 1 206 ? -15.326 1.648 28.108 1.00 87.88 206 ALA A C 1
ATOM 1573 O O . ALA A 1 206 ? -14.824 1.295 27.043 1.00 87.88 206 ALA A O 1
ATOM 1574 N N . ARG A 1 207 ? -15.936 0.779 28.926 1.00 91.19 207 ARG A N 1
ATOM 1575 C CA . ARG A 1 207 ? -16.088 -0.648 28.625 1.00 91.19 207 ARG A CA 1
ATOM 1576 C C . ARG A 1 207 ? -16.932 -0.877 27.376 1.00 91.19 207 ARG A C 1
ATOM 1578 O O . ARG A 1 207 ? -16.559 -1.703 26.551 1.00 91.19 207 ARG A O 1
ATOM 1585 N N . ARG A 1 208 ? -18.048 -0.154 27.221 1.00 91.69 208 ARG A N 1
ATOM 1586 C CA . ARG A 1 208 ? -18.895 -0.245 26.023 1.00 91.69 208 ARG A CA 1
ATOM 1587 C C . ARG A 1 208 ? -18.102 0.070 24.760 1.00 91.69 208 ARG A C 1
ATOM 1589 O O . ARG A 1 208 ? -18.093 -0.728 23.830 1.00 91.69 208 ARG A O 1
ATOM 1596 N N . HIS A 1 209 ? -17.404 1.201 24.758 1.00 93.25 209 HIS A N 1
ATOM 1597 C CA . HIS A 1 209 ? -16.625 1.643 23.610 1.00 93.25 209 HIS A CA 1
ATOM 1598 C C . HIS A 1 209 ? -15.468 0.683 23.281 1.00 93.25 209 HIS A C 1
ATOM 1600 O O . HIS A 1 209 ? -15.357 0.224 22.145 1.00 93.25 209 HIS A O 1
ATOM 1606 N N . LEU A 1 210 ? -14.662 0.305 24.280 1.00 93.62 210 LEU A N 1
ATOM 1607 C CA . LEU A 1 210 ? -13.561 -0.648 24.100 1.00 93.62 210 LEU A CA 1
ATOM 1608 C C . LEU A 1 210 ? -14.059 -2.036 23.674 1.00 93.62 210 LEU A C 1
ATOM 1610 O O . LEU A 1 210 ? -13.423 -2.685 22.851 1.00 93.62 210 LEU A O 1
ATOM 1614 N N . GLY A 1 211 ? -15.204 -2.487 24.192 1.00 94.25 211 GLY A N 1
ATOM 1615 C CA . GLY A 1 211 ? -15.807 -3.766 23.819 1.00 94.25 211 GLY A CA 1
ATOM 1616 C C . GLY A 1 211 ? -16.287 -3.799 22.372 1.00 94.25 211 GLY A C 1
ATOM 1617 O O . GLY A 1 211 ? -16.087 -4.801 21.691 1.00 94.25 211 GLY A O 1
ATOM 1618 N N . LEU A 1 212 ? -16.849 -2.691 21.876 1.00 95.44 212 LEU A N 1
ATOM 1619 C CA . LEU A 1 212 ? -17.218 -2.546 20.466 1.00 95.44 212 LEU A CA 1
ATOM 1620 C C . LEU A 1 212 ? -15.985 -2.500 19.553 1.00 95.44 212 LEU A C 1
ATOM 1622 O O . LEU A 1 212 ? -15.989 -3.158 18.516 1.00 95.44 212 LEU A O 1
ATOM 1626 N N . LEU A 1 213 ? -14.919 -1.790 19.943 1.00 96.31 213 LEU A N 1
ATOM 1627 C CA . LEU A 1 213 ? -13.662 -1.764 19.182 1.00 96.31 213 LEU A CA 1
ATOM 1628 C C . LEU A 1 213 ? -12.975 -3.135 19.142 1.00 96.31 213 LEU A C 1
ATOM 1630 O O . LEU A 1 213 ? -12.504 -3.544 18.085 1.00 96.31 213 LEU A O 1
ATOM 1634 N N . LEU A 1 214 ? -12.964 -3.874 20.257 1.00 97.06 214 LEU A N 1
ATOM 1635 C CA . LEU A 1 214 ? -12.512 -5.268 20.278 1.00 97.06 214 LEU A CA 1
ATOM 1636 C C . LEU A 1 214 ? -13.400 -6.141 19.382 1.00 97.06 214 LEU A C 1
ATOM 1638 O O . LEU A 1 214 ? -12.893 -6.901 18.566 1.00 97.06 214 LEU A O 1
ATOM 1642 N N . GLY A 1 215 ? -14.723 -5.998 19.466 1.00 97.25 215 GLY A N 1
ATOM 1643 C CA . GLY A 1 215 ? -15.643 -6.720 18.586 1.00 97.25 215 GLY A CA 1
ATOM 1644 C C . GLY A 1 215 ? -15.337 -6.484 17.106 1.00 97.25 215 GLY A C 1
ATOM 1645 O O . GLY A 1 215 ? -15.206 -7.438 16.342 1.00 97.25 215 GLY A O 1
ATOM 1646 N N . LEU A 1 216 ? -15.131 -5.223 16.722 1.00 97.88 216 LEU A N 1
ATOM 1647 C CA . LEU A 1 216 ? -14.728 -4.842 15.371 1.00 97.88 216 LEU A CA 1
ATOM 1648 C C . LEU A 1 216 ? -13.369 -5.441 14.986 1.00 97.88 216 LEU A C 1
ATOM 1650 O O . LEU A 1 216 ? -13.232 -5.960 13.882 1.00 97.88 216 LEU A O 1
ATOM 1654 N N . LEU A 1 217 ? -12.383 -5.424 15.888 1.00 98.25 217 LEU A N 1
ATOM 1655 C CA . LEU A 1 217 ? -11.071 -6.030 15.649 1.00 98.25 217 LEU A CA 1
ATOM 1656 C C . LEU A 1 217 ? -11.197 -7.528 15.355 1.00 98.25 217 LEU A C 1
ATOM 1658 O O . LEU A 1 217 ? -10.596 -8.018 14.404 1.00 98.25 217 LEU A O 1
ATOM 1662 N N . ALA A 1 218 ? -12.016 -8.242 16.126 1.00 97.69 218 ALA A N 1
ATOM 1663 C CA . ALA A 1 218 ? -12.270 -9.661 15.916 1.00 97.69 218 ALA A CA 1
ATOM 1664 C C . ALA A 1 218 ? -12.976 -9.933 14.573 1.00 97.69 218 ALA A C 1
ATOM 1666 O O . ALA A 1 218 ? -12.609 -10.875 13.876 1.00 97.69 218 ALA A O 1
ATOM 1667 N N . VAL A 1 219 ? -13.918 -9.080 14.146 1.00 98.12 219 VAL A N 1
ATOM 1668 C CA . VAL A 1 219 ? -14.525 -9.170 12.801 1.00 98.12 219 VAL A CA 1
ATOM 1669 C C . VAL A 1 219 ? -13.481 -8.963 11.705 1.00 98.12 219 VAL A C 1
ATOM 1671 O O . VAL A 1 219 ? -13.449 -9.725 10.741 1.00 98.12 219 VAL A O 1
ATOM 1674 N N . VAL A 1 220 ? -12.595 -7.973 11.848 1.00 97.81 220 VAL A N 1
ATOM 1675 C CA . VAL A 1 220 ? -11.520 -7.750 10.871 1.00 97.81 220 VAL A CA 1
ATOM 1676 C C . VAL A 1 220 ? -10.589 -8.962 10.816 1.00 97.81 220 VAL A C 1
ATOM 1678 O O . VAL A 1 220 ? -10.277 -9.414 9.717 1.00 97.81 220 VAL A O 1
ATOM 1681 N N . ILE A 1 221 ? -10.209 -9.544 11.960 1.00 96.50 221 ILE A N 1
ATOM 1682 C CA . ILE A 1 221 ? -9.429 -10.794 12.012 1.00 96.50 221 ILE A CA 1
ATOM 1683 C C . ILE A 1 221 ? -10.169 -11.926 11.286 1.00 96.50 221 ILE A C 1
ATOM 1685 O O . ILE A 1 221 ? -9.548 -12.608 10.475 1.00 96.50 221 ILE A O 1
ATOM 1689 N N . ALA A 1 222 ? -11.485 -12.070 11.485 1.00 96.81 222 ALA A N 1
ATOM 1690 C CA . ALA A 1 222 ? -12.295 -13.079 10.798 1.00 96.81 222 ALA A CA 1
ATOM 1691 C C . ALA A 1 222 ? -12.234 -12.929 9.269 1.00 96.81 222 ALA A C 1
ATOM 1693 O O . ALA A 1 222 ? -12.002 -13.908 8.562 1.00 96.81 222 ALA A O 1
ATOM 1694 N N . VAL A 1 223 ? -12.372 -11.700 8.754 1.00 97.00 223 VAL A N 1
ATOM 1695 C CA . VAL A 1 223 ? -12.198 -11.403 7.319 1.00 97.00 223 VAL A CA 1
ATOM 1696 C C . VAL A 1 223 ? -10.789 -11.781 6.856 1.00 97.00 223 VAL A C 1
ATOM 1698 O O . VAL A 1 223 ? -10.617 -12.370 5.792 1.00 97.00 223 VAL A O 1
ATOM 1701 N N . GLY A 1 224 ? -9.776 -11.504 7.678 1.00 94.44 224 GLY A N 1
ATOM 1702 C CA . GLY A 1 224 ? -8.397 -11.912 7.424 1.00 94.44 224 GLY A CA 1
ATOM 1703 C C . GLY A 1 224 ? -8.236 -13.421 7.299 1.00 94.44 224 GLY A C 1
ATOM 1704 O O . GLY A 1 224 ? -7.552 -13.874 6.384 1.00 94.44 224 GLY A O 1
ATOM 1705 N N . SER A 1 225 ? -8.882 -14.194 8.171 1.00 93.12 225 SER A N 1
ATOM 1706 C CA . SER A 1 225 ? -8.902 -15.657 8.111 1.00 93.12 225 SER A CA 1
ATOM 1707 C C . SER A 1 225 ? -9.609 -16.163 6.848 1.00 93.12 225 SER A C 1
ATOM 1709 O O . SER A 1 225 ? -9.096 -17.056 6.182 1.00 93.12 225 SER A O 1
ATOM 1711 N N . LEU A 1 226 ? -10.716 -15.537 6.434 1.00 93.81 226 LEU A N 1
ATOM 1712 C CA . LEU A 1 226 ? -11.410 -15.872 5.181 1.00 93.81 226 LEU A CA 1
ATOM 1713 C C . LEU A 1 226 ? -10.578 -15.576 3.920 1.00 93.81 226 LEU A C 1
ATOM 1715 O O . LEU A 1 226 ? -10.799 -16.199 2.885 1.00 93.81 226 LEU A O 1
ATOM 1719 N N . LEU A 1 227 ? -9.600 -14.667 3.999 1.00 93.19 227 LEU A N 1
ATOM 1720 C CA . LEU A 1 227 ? -8.651 -14.393 2.915 1.00 93.19 227 LEU A CA 1
ATOM 1721 C C . LEU A 1 227 ? -7.485 -15.395 2.855 1.00 93.19 227 LEU A C 1
ATOM 1723 O O . LEU A 1 227 ? -6.766 -15.418 1.858 1.00 93.19 227 LEU A O 1
ATOM 1727 N N . THR A 1 228 ? -7.266 -16.215 3.891 1.00 90.19 228 THR A N 1
ATOM 1728 C CA . THR A 1 228 ? -6.153 -17.181 3.918 1.00 90.19 228 THR A CA 1
ATOM 1729 C C . THR A 1 228 ? -6.183 -18.156 2.739 1.00 90.19 228 THR A C 1
ATOM 1731 O O . THR A 1 228 ? -5.148 -18.258 2.086 1.00 90.19 228 THR A O 1
ATOM 1734 N N . PRO A 1 229 ? -7.309 -18.809 2.389 1.00 87.88 229 PRO A N 1
ATOM 1735 C CA . PRO A 1 229 ? -7.348 -19.731 1.253 1.00 87.88 229 PRO A CA 1
ATOM 1736 C C . PRO A 1 229 ? -6.904 -19.076 -0.062 1.00 87.88 229 PRO A C 1
ATOM 1738 O O . PRO A 1 229 ? -6.110 -19.650 -0.797 1.00 87.88 229 PRO A O 1
ATOM 1741 N N . TYR A 1 230 ? -7.319 -17.831 -0.313 1.00 88.19 230 TYR A N 1
ATOM 1742 C CA . TYR A 1 230 ? -6.906 -17.071 -1.499 1.00 88.19 230 TYR A CA 1
ATOM 1743 C C . TYR A 1 230 ? -5.408 -16.746 -1.500 1.00 88.19 230 TYR A C 1
ATOM 1745 O O . TYR A 1 230 ? -4.767 -16.779 -2.543 1.00 88.19 230 TYR A O 1
ATOM 1753 N N . ARG A 1 231 ? -4.822 -16.454 -0.330 1.00 85.25 231 ARG A N 1
ATOM 1754 C CA . ARG A 1 231 ? -3.370 -16.243 -0.207 1.00 85.25 231 ARG A CA 1
ATOM 1755 C C . ARG A 1 231 ? -2.574 -17.519 -0.467 1.00 85.25 231 ARG A C 1
ATOM 1757 O O . ARG A 1 231 ? -1.479 -17.416 -1.001 1.00 85.25 231 ARG A O 1
ATOM 1764 N N . LEU A 1 232 ? -3.118 -18.678 -0.096 1.00 79.38 232 LEU A N 1
ATOM 1765 C CA . LEU A 1 232 ? -2.499 -19.979 -0.360 1.00 79.38 232 LEU A CA 1
ATOM 1766 C C . LEU A 1 232 ? -2.529 -20.347 -1.843 1.00 79.38 232 LEU A C 1
ATOM 1768 O O . LEU A 1 232 ? -1.608 -20.999 -2.311 1.00 79.38 232 LEU A O 1
ATOM 1772 N N . ALA A 1 233 ? -3.556 -19.912 -2.575 1.00 77.25 233 ALA A N 1
ATOM 1773 C CA . ALA A 1 233 ? -3.647 -20.137 -4.016 1.00 77.25 233 ALA A CA 1
ATOM 1774 C C . ALA A 1 233 ? -2.593 -19.344 -4.819 1.00 77.25 233 ALA A C 1
ATOM 1776 O O . ALA A 1 233 ? -2.198 -19.765 -5.897 1.00 77.25 233 ALA A O 1
ATOM 1777 N N . VAL A 1 234 ? -2.125 -18.198 -4.300 1.00 72.00 234 VAL A N 1
ATOM 1778 C CA . VAL A 1 234 ? -1.172 -17.298 -4.994 1.00 72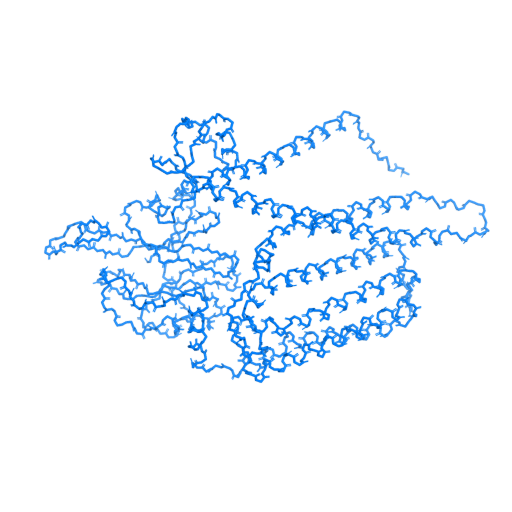.00 234 VAL A CA 1
ATOM 1779 C C . VAL A 1 234 ? 0.243 -17.361 -4.407 1.00 72.00 234 VAL A C 1
ATOM 1781 O O . VAL A 1 234 ? 1.167 -16.751 -4.942 1.00 72.00 234 VAL A O 1
ATOM 1784 N N . SER A 1 235 ? 0.453 -18.044 -3.281 1.00 63.03 235 SER A N 1
ATOM 1785 C CA . SER A 1 235 ? 1.776 -18.096 -2.660 1.00 63.03 235 SER A CA 1
ATOM 1786 C C . SER A 1 235 ? 2.765 -18.845 -3.554 1.00 63.03 235 SER A C 1
ATOM 1788 O O . SER A 1 235 ? 2.534 -20.001 -3.889 1.00 63.03 235 SER A O 1
ATOM 1790 N N . ALA A 1 236 ? 3.883 -18.188 -3.879 1.00 47.62 236 ALA A N 1
ATOM 1791 C CA . ALA A 1 236 ? 5.034 -18.803 -4.545 1.00 47.62 236 ALA A CA 1
ATOM 1792 C C . ALA A 1 236 ? 5.746 -19.840 -3.656 1.00 47.62 236 ALA A C 1
ATOM 1794 O O . ALA A 1 236 ? 6.538 -20.634 -4.157 1.00 47.62 236 ALA A O 1
ATOM 1795 N N . ASP A 1 237 ? 5.450 -19.842 -2.348 1.00 47.81 237 ASP A N 1
ATOM 1796 C CA . ASP A 1 237 ? 5.786 -20.966 -1.483 1.00 47.81 237 ASP A CA 1
ATOM 1797 C C . ASP A 1 237 ? 5.020 -22.189 -1.992 1.00 47.81 237 ASP A C 1
ATOM 1799 O O . ASP A 1 237 ? 3.781 -22.149 -2.016 1.00 47.81 237 ASP A O 1
ATOM 1803 N N . PRO A 1 238 ? 5.729 -23.253 -2.417 1.00 46.66 238 PRO A N 1
ATOM 1804 C CA . PRO A 1 238 ? 5.111 -24.420 -3.019 1.00 46.66 238 PRO A CA 1
ATOM 1805 C C . PRO A 1 238 ? 3.992 -24.880 -2.089 1.00 46.66 238 PRO A C 1
ATOM 1807 O O . PRO A 1 238 ? 4.237 -24.990 -0.882 1.00 46.66 238 PRO A O 1
ATOM 1810 N N . PRO A 1 239 ? 2.764 -25.109 -2.602 1.00 50.69 239 PRO A N 1
ATOM 1811 C CA . PRO A 1 239 ? 1.631 -25.386 -1.743 1.00 50.69 239 PRO A CA 1
ATOM 1812 C C . PRO A 1 239 ? 2.044 -26.522 -0.828 1.00 50.69 239 PRO A C 1
ATOM 1814 O O . PRO A 1 239 ? 2.433 -27.577 -1.315 1.00 50.69 239 PRO A O 1
ATOM 1817 N N . LEU A 1 240 ? 2.031 -26.321 0.483 1.00 53.56 240 LEU A N 1
ATOM 1818 C CA . LEU A 1 240 ? 2.172 -27.419 1.431 1.00 53.56 240 LEU A CA 1
ATOM 1819 C C . LEU A 1 240 ? 1.314 -28.565 0.869 1.00 53.56 240 LEU A C 1
ATOM 1821 O O . LEU A 1 240 ? 0.140 -28.304 0.599 1.00 53.56 240 LEU A O 1
ATOM 1825 N N . GLY A 1 241 ? 1.910 -29.712 0.497 1.00 57.94 241 GLY A N 1
ATOM 1826 C CA . GLY A 1 241 ? 1.283 -30.653 -0.453 1.00 57.94 241 GLY A CA 1
ATOM 1827 C C . GLY A 1 241 ? -0.195 -30.895 -0.147 1.00 57.94 241 GLY A C 1
ATOM 1828 O O . GLY A 1 241 ? -0.536 -30.847 1.020 1.00 57.94 241 GLY A O 1
ATOM 1829 N N . VAL A 1 242 ? -1.052 -31.114 -1.156 1.00 65.06 242 VAL A N 1
ATOM 1830 C CA . VAL A 1 242 ? -2.544 -31.044 -1.135 1.00 65.06 242 VAL A CA 1
ATOM 1831 C C . VAL A 1 242 ? -3.237 -31.213 0.235 1.00 65.06 242 VAL A C 1
ATOM 1833 O O . VAL A 1 242 ? -4.137 -30.447 0.579 1.00 65.06 242 VAL A O 1
ATOM 1836 N N . LEU A 1 243 ? -2.828 -32.190 1.047 1.00 68.62 243 LEU A N 1
ATOM 1837 C CA . LEU A 1 243 ? -3.285 -32.370 2.426 1.00 68.62 243 LEU A CA 1
ATOM 1838 C C . LEU A 1 243 ? -3.084 -31.126 3.321 1.00 68.62 243 LEU A C 1
ATOM 1840 O O . LEU A 1 243 ? -4.012 -30.689 3.996 1.00 68.62 243 LEU A O 1
ATOM 1844 N N . ALA A 1 244 ? -1.893 -30.538 3.347 1.00 73.00 244 ALA A N 1
ATOM 1845 C CA . ALA A 1 244 ? -1.550 -29.432 4.230 1.00 73.00 244 ALA A CA 1
ATOM 1846 C C . ALA A 1 244 ? -2.178 -28.098 3.788 1.00 73.00 244 ALA A C 1
ATOM 1848 O O . ALA A 1 244 ? -2.604 -27.320 4.645 1.00 73.00 244 ALA A O 1
ATOM 1849 N N . SER A 1 245 ? -2.333 -27.848 2.482 1.00 73.81 245 SER A N 1
ATOM 1850 C CA . SER A 1 245 ? -3.146 -26.724 1.996 1.00 73.81 245 SER A CA 1
ATOM 1851 C C . SER A 1 245 ? -4.618 -26.884 2.399 1.00 73.81 245 SER A C 1
ATOM 1853 O O . SER A 1 245 ? -5.216 -25.935 2.912 1.00 73.81 245 SER A O 1
ATOM 1855 N N . THR A 1 246 ? -5.173 -28.096 2.290 1.00 80.81 246 THR A N 1
ATOM 1856 C CA . THR A 1 246 ? -6.545 -28.410 2.728 1.00 80.81 246 THR A CA 1
ATOM 1857 C C . THR A 1 246 ? -6.723 -28.201 4.235 1.00 80.81 246 THR A C 1
ATOM 1859 O O . THR A 1 246 ? -7.663 -27.527 4.660 1.00 80.81 246 THR A O 1
ATOM 1862 N N . VAL A 1 247 ? -5.794 -28.698 5.062 1.00 84.00 247 VAL A N 1
ATOM 1863 C CA . VAL A 1 247 ? -5.813 -28.498 6.523 1.00 84.00 247 VAL A CA 1
ATOM 1864 C C . VAL A 1 247 ? -5.782 -27.011 6.874 1.00 84.00 247 VAL A C 1
ATOM 1866 O O . VAL A 1 247 ? -6.543 -26.572 7.737 1.00 84.00 247 VAL A O 1
ATOM 1869 N N . ARG A 1 248 ? -4.959 -26.208 6.189 1.00 84.19 248 ARG A N 1
ATOM 1870 C CA . ARG A 1 248 ? -4.915 -24.756 6.419 1.00 84.19 248 ARG A CA 1
ATOM 1871 C C . ARG A 1 248 ? -6.203 -24.051 6.019 1.00 84.19 248 ARG A C 1
ATOM 1873 O O . ARG A 1 248 ? -6.619 -23.141 6.729 1.00 84.19 248 ARG A O 1
ATOM 1880 N N . VAL A 1 249 ? -6.851 -24.462 4.929 1.00 87.81 249 VAL A N 1
ATOM 1881 C CA . VAL A 1 249 ? -8.153 -23.906 4.522 1.00 87.81 249 VAL A CA 1
ATOM 1882 C C . VAL A 1 249 ? -9.201 -24.161 5.608 1.00 87.81 249 VAL A C 1
ATOM 1884 O O . VAL A 1 249 ? -9.888 -23.228 6.027 1.00 87.81 249 VAL A O 1
ATOM 1887 N N . VAL A 1 250 ? -9.275 -25.391 6.127 1.00 90.19 250 VAL A N 1
ATOM 1888 C CA . VAL A 1 250 ? -10.201 -25.755 7.214 1.00 90.19 250 VAL A CA 1
ATOM 1889 C C . VAL A 1 250 ? -9.871 -24.994 8.501 1.00 90.19 250 VAL A C 1
ATOM 1891 O O . VAL A 1 250 ? -10.763 -24.420 9.126 1.00 90.19 250 VAL A O 1
ATOM 1894 N N . ALA A 1 251 ? -8.592 -24.922 8.878 1.00 89.94 251 ALA A N 1
ATOM 1895 C CA . ALA A 1 251 ? -8.147 -24.170 10.050 1.00 89.94 251 ALA A CA 1
ATOM 1896 C C . ALA A 1 251 ? -8.496 -22.677 9.939 1.00 89.94 251 ALA A C 1
ATOM 1898 O O . ALA A 1 251 ? -8.954 -22.073 10.908 1.00 89.94 251 ALA A O 1
ATOM 1899 N N . ALA A 1 252 ? -8.349 -22.085 8.751 1.00 90.31 252 ALA A N 1
ATOM 1900 C CA . ALA A 1 252 ? -8.707 -20.697 8.496 1.00 90.31 252 ALA A CA 1
ATOM 1901 C C . ALA A 1 252 ? -10.220 -20.447 8.634 1.00 90.31 252 ALA A C 1
ATOM 1903 O O . ALA A 1 252 ? -10.625 -19.454 9.239 1.00 90.31 252 ALA A O 1
ATOM 1904 N N . GLN A 1 253 ? -11.064 -21.356 8.137 1.00 93.19 253 GLN A N 1
ATOM 1905 C CA . GLN A 1 253 ? -12.519 -21.278 8.322 1.00 93.19 253 GLN A CA 1
ATOM 1906 C C . GLN A 1 253 ? -12.915 -21.422 9.799 1.00 93.19 253 GLN A C 1
ATOM 1908 O O . GLN A 1 253 ? -13.735 -20.648 10.300 1.00 93.19 253 GLN A O 1
ATOM 1913 N N . ALA A 1 254 ? -12.290 -22.354 10.524 1.00 93.06 254 ALA A N 1
ATOM 1914 C CA . ALA A 1 254 ? -12.501 -22.522 11.959 1.00 93.06 254 ALA A CA 1
ATOM 1915 C C . ALA A 1 254 ? -12.086 -21.266 12.748 1.00 93.06 254 ALA A C 1
ATOM 1917 O O . ALA A 1 254 ? -12.825 -20.807 13.620 1.00 93.06 254 ALA A O 1
ATOM 1918 N N . LEU A 1 255 ? -10.948 -20.657 12.399 1.00 93.81 255 LEU A N 1
ATOM 1919 C CA . LEU A 1 255 ? -10.463 -19.418 13.006 1.00 93.81 255 LEU A CA 1
ATOM 1920 C C . LEU A 1 255 ? -11.382 -18.227 12.702 1.00 93.81 255 LEU A C 1
ATOM 1922 O O . LEU A 1 255 ? -11.602 -17.390 13.577 1.00 93.81 255 LEU A O 1
ATOM 1926 N N . ALA A 1 256 ? -11.967 -18.165 11.503 1.00 95.12 256 ALA A N 1
ATOM 1927 C CA . ALA A 1 256 ? -12.977 -17.165 11.165 1.00 95.12 256 ALA A CA 1
ATOM 1928 C C . ALA A 1 256 ? -14.228 -17.318 12.048 1.00 95.12 256 ALA A C 1
ATOM 1930 O O . ALA A 1 256 ? -14.695 -16.340 12.632 1.00 95.12 256 ALA A O 1
ATOM 1931 N N . GLY A 1 257 ? -14.722 -18.549 12.222 1.00 95.44 257 GLY A N 1
ATOM 1932 C CA . GLY A 1 257 ? -15.832 -18.848 13.131 1.00 95.44 257 GLY A CA 1
ATOM 1933 C C . GLY A 1 257 ? -15.524 -18.481 14.587 1.00 95.44 257 GLY A C 1
ATOM 1934 O O . GLY A 1 257 ? -16.318 -17.800 15.239 1.00 95.44 257 GLY A O 1
ATOM 1935 N N . ALA A 1 258 ? -14.338 -18.849 15.081 1.00 94.94 258 ALA A N 1
ATOM 1936 C CA . ALA A 1 258 ? -13.883 -18.494 16.424 1.00 94.94 258 ALA A CA 1
ATOM 1937 C C . ALA A 1 258 ? -13.797 -16.970 16.613 1.00 94.94 258 ALA A C 1
ATOM 1939 O O . ALA A 1 258 ? -14.246 -16.444 17.631 1.00 94.94 258 ALA A O 1
ATOM 1940 N N . SER A 1 259 ? -13.296 -16.250 15.607 1.00 95.69 259 SER A N 1
ATOM 1941 C CA . SER A 1 259 ? -13.191 -14.788 15.597 1.00 95.69 259 SER A CA 1
ATOM 1942 C C . SER A 1 259 ? -14.564 -14.112 15.685 1.00 95.69 259 SER A C 1
ATOM 1944 O O . SER A 1 259 ? -14.742 -13.180 16.467 1.00 95.69 259 SER A O 1
ATOM 1946 N N . LEU A 1 260 ? -15.571 -14.613 14.958 1.00 97.06 260 LEU A N 1
ATOM 1947 C CA . LEU A 1 260 ? -16.957 -14.141 15.081 1.00 97.06 260 LEU A CA 1
ATOM 1948 C C . LEU A 1 260 ? -17.538 -14.424 16.477 1.00 97.06 260 LEU A C 1
ATOM 1950 O O . LEU A 1 260 ? -18.222 -13.571 17.046 1.00 97.06 260 LEU A O 1
ATOM 1954 N N . GLY A 1 261 ? -17.209 -15.575 17.072 1.00 96.12 261 GLY A N 1
ATOM 1955 C CA . GLY A 1 261 ? -17.544 -15.882 18.465 1.00 96.12 261 GLY A CA 1
ATOM 1956 C C . GLY A 1 261 ? -16.934 -14.879 19.453 1.00 96.12 261 GLY A C 1
ATOM 1957 O O . GLY A 1 261 ? -17.635 -14.339 20.310 1.00 96.12 261 GLY A O 1
ATOM 1958 N N . VAL A 1 262 ? -15.650 -14.548 19.292 1.00 96.56 262 VAL A N 1
ATOM 1959 C CA . VAL A 1 262 ? -14.954 -13.538 20.111 1.00 96.56 262 VAL A CA 1
ATOM 1960 C C . VAL A 1 262 ? -15.513 -12.135 19.885 1.00 96.56 262 VAL A C 1
ATOM 1962 O O . VAL A 1 262 ? -15.605 -11.354 20.838 1.00 96.56 262 VAL A O 1
ATOM 1965 N N . ALA A 1 263 ? -15.955 -11.816 18.667 1.00 96.81 263 ALA A N 1
ATOM 1966 C CA . ALA A 1 263 ? -16.644 -10.564 18.379 1.00 96.81 263 ALA A CA 1
ATOM 1967 C C . ALA A 1 263 ? -17.956 -10.460 19.172 1.00 96.81 263 ALA A C 1
ATOM 1969 O O . ALA A 1 263 ? -18.193 -9.455 19.849 1.00 96.81 263 ALA A O 1
ATOM 1970 N N . ALA A 1 264 ? -18.761 -11.527 19.177 1.00 95.38 264 ALA A N 1
ATOM 1971 C CA . ALA A 1 264 ? -19.990 -11.603 19.962 1.00 95.38 264 ALA A CA 1
ATOM 1972 C C . ALA A 1 264 ? -19.719 -11.523 21.475 1.00 95.38 264 ALA A C 1
ATOM 1974 O O . ALA A 1 264 ? -20.422 -10.804 22.186 1.00 95.38 264 ALA A O 1
ATOM 1975 N N . MET A 1 265 ? -18.673 -12.189 21.978 1.00 94.88 265 MET A N 1
ATOM 1976 C CA . MET A 1 265 ? -18.256 -12.103 23.386 1.00 94.88 265 MET A CA 1
ATOM 1977 C C . MET A 1 265 ? -17.797 -10.690 23.776 1.00 94.88 265 MET A C 1
ATOM 1979 O O . MET A 1 265 ? -18.165 -10.198 24.844 1.00 94.88 265 MET A O 1
ATOM 1983 N N . SER A 1 266 ? -17.040 -10.014 22.907 1.00 94.56 266 SER A N 1
ATOM 1984 C CA . SER A 1 266 ? -16.577 -8.634 23.118 1.00 94.56 266 SER A CA 1
ATOM 1985 C C . SER A 1 266 ? -17.747 -7.643 23.111 1.00 94.56 266 SER A C 1
ATOM 1987 O O . SER A 1 266 ? -17.824 -6.764 23.973 1.00 94.56 266 SER A O 1
ATOM 1989 N N . GLY A 1 267 ? -18.723 -7.848 22.220 1.00 92.81 267 GLY A N 1
ATOM 1990 C CA . GLY A 1 267 ? -19.993 -7.121 22.228 1.00 92.81 267 GLY A CA 1
ATOM 1991 C C . GLY A 1 267 ? -20.821 -7.399 23.487 1.00 92.81 267 GLY A C 1
ATOM 1992 O O . GLY A 1 267 ? -21.305 -6.473 24.131 1.00 92.81 267 GLY A O 1
ATOM 1993 N N . ALA A 1 268 ? -20.927 -8.657 23.920 1.00 91.75 268 ALA A N 1
ATOM 1994 C CA . ALA A 1 268 ? -21.618 -9.012 25.159 1.00 91.75 268 ALA A CA 1
ATOM 1995 C C . ALA A 1 268 ? -20.966 -8.354 26.386 1.00 91.75 268 ALA A C 1
ATOM 1997 O O . ALA A 1 268 ? -21.674 -7.922 27.297 1.00 91.75 268 ALA A O 1
ATOM 1998 N N . TRP A 1 269 ? -19.638 -8.222 26.398 1.00 92.88 269 TRP A N 1
ATOM 1999 C CA . TRP A 1 269 ? -18.894 -7.529 27.450 1.00 92.88 269 TRP A CA 1
ATOM 2000 C C . TRP A 1 269 ? -19.072 -6.018 27.454 1.00 92.88 269 TRP A C 1
ATOM 2002 O O . TRP A 1 269 ? -19.107 -5.411 28.529 1.00 92.88 269 TRP A O 1
ATOM 2012 N N . ALA A 1 270 ? -19.275 -5.409 26.282 1.00 89.75 270 ALA A N 1
ATOM 2013 C CA . ALA A 1 270 ? -19.657 -4.004 26.190 1.00 89.75 270 ALA A CA 1
ATOM 2014 C C . ALA A 1 270 ? -20.863 -3.730 27.115 1.00 89.75 270 ALA A C 1
ATOM 2016 O O . ALA A 1 270 ? -20.838 -2.817 27.945 1.00 89.75 270 ALA A O 1
ATOM 2017 N N . PHE A 1 271 ? -21.864 -4.616 27.098 1.00 88.56 271 PHE A N 1
ATOM 2018 C CA . PHE A 1 271 ? -23.081 -4.470 27.899 1.00 88.56 271 PHE A CA 1
ATOM 2019 C C . PHE A 1 271 ? -23.009 -5.123 29.291 1.00 88.56 271 PHE A C 1
ATOM 2021 O O . PHE A 1 271 ? -23.508 -4.536 30.252 1.00 88.56 271 PHE A O 1
ATOM 2028 N N . ARG A 1 272 ? -22.339 -6.274 29.457 1.00 88.44 272 ARG A N 1
ATOM 2029 C CA . ARG A 1 272 ? -22.279 -7.040 30.721 1.00 88.44 272 ARG A CA 1
ATOM 2030 C C . ARG A 1 272 ? -20.843 -7.136 31.288 1.00 88.44 272 ARG A C 1
ATOM 2032 O O . ARG A 1 272 ? -19.962 -7.595 30.575 1.00 88.44 272 ARG A O 1
ATOM 2039 N N . PRO A 1 273 ? -20.584 -6.809 32.576 1.00 83.06 273 PRO A N 1
ATOM 2040 C CA . PRO A 1 273 ? -19.242 -6.797 33.208 1.00 83.06 273 PRO A CA 1
ATOM 2041 C C . PRO A 1 273 ? -18.495 -8.146 33.352 1.00 83.06 273 PRO A C 1
ATOM 2043 O O . PRO A 1 273 ? -17.735 -8.335 34.296 1.00 83.06 273 PRO A O 1
ATOM 2046 N N . ARG A 1 274 ? -18.667 -9.121 32.458 1.00 84.94 274 ARG A N 1
ATOM 2047 C CA . ARG A 1 274 ? -17.981 -10.421 32.554 1.00 84.94 274 ARG A CA 1
ATOM 2048 C C . ARG A 1 274 ? -16.606 -10.372 31.882 1.00 84.94 274 ARG A C 1
ATOM 2050 O O . ARG A 1 274 ? -16.459 -10.788 30.739 1.00 84.94 274 ARG A O 1
ATOM 2057 N N . HIS A 1 275 ? -15.608 -9.849 32.596 1.00 85.69 275 HIS A N 1
ATOM 2058 C CA . HIS A 1 275 ? -14.238 -9.687 32.083 1.00 85.69 275 HIS A CA 1
ATOM 2059 C C . HIS A 1 275 ? -13.577 -11.014 31.669 1.00 85.69 275 HIS A C 1
ATOM 2061 O O . HIS A 1 275 ? -12.863 -11.050 30.671 1.00 85.69 275 HIS A O 1
ATOM 2067 N N . SER A 1 276 ? -13.858 -12.109 32.385 1.00 86.12 276 SER A N 1
ATOM 2068 C CA . SER A 1 276 ? -13.275 -13.431 32.114 1.00 86.12 276 SER A CA 1
ATOM 2069 C C . SER A 1 276 ? -13.620 -13.974 30.726 1.00 86.12 276 SER A C 1
ATOM 2071 O O . SER A 1 276 ? -12.756 -14.553 30.077 1.00 86.12 276 SER A O 1
ATOM 2073 N N . LEU A 1 277 ? -14.847 -13.747 30.241 1.00 86.00 277 LEU A N 1
ATOM 2074 C CA . LEU A 1 277 ? -15.294 -14.251 28.937 1.00 86.00 277 LEU A CA 1
ATOM 2075 C C . LEU A 1 277 ? -14.520 -13.620 27.778 1.00 86.00 277 LEU A C 1
ATOM 2077 O O . LEU A 1 277 ? -14.148 -14.314 26.839 1.00 86.00 277 LEU A O 1
ATOM 2081 N N . VAL A 1 278 ? -14.252 -12.316 27.856 1.00 90.50 278 VAL A N 1
ATOM 2082 C CA . VAL A 1 278 ? -13.493 -11.611 26.813 1.00 90.50 278 VAL A CA 1
ATOM 2083 C C . VAL A 1 278 ? -12.039 -12.022 26.837 1.00 90.50 278 VAL A C 1
ATOM 2085 O O . VAL A 1 278 ? -11.493 -12.341 25.789 1.00 90.50 278 VAL A O 1
ATOM 2088 N N . VAL A 1 279 ? -11.422 -12.058 28.020 1.00 91.12 279 VAL A N 1
ATOM 2089 C CA . VAL A 1 279 ? -10.015 -12.457 28.145 1.00 91.12 279 VAL A CA 1
ATOM 2090 C C . VAL A 1 279 ? -9.815 -13.885 27.637 1.00 91.12 279 VAL A C 1
ATOM 2092 O O . VAL A 1 279 ? -8.906 -14.116 26.847 1.00 91.12 279 VAL A O 1
ATOM 2095 N N . ALA A 1 280 ? -10.693 -14.819 28.016 1.00 91.06 280 ALA A N 1
ATOM 2096 C CA . ALA A 1 280 ? -10.640 -16.194 27.528 1.00 91.06 280 ALA A CA 1
ATOM 2097 C C . ALA A 1 280 ? -10.827 -16.273 26.005 1.00 91.06 280 ALA A C 1
ATOM 2099 O O . ALA A 1 280 ? -10.034 -16.925 25.332 1.00 91.06 280 ALA A O 1
ATOM 2100 N N . GLY A 1 281 ? -11.824 -15.571 25.452 1.00 93.75 281 GLY A N 1
ATOM 2101 C CA . GLY A 1 281 ? -12.071 -15.545 24.009 1.00 93.75 281 GLY A CA 1
ATOM 2102 C C . GLY A 1 281 ? -10.872 -15.021 23.214 1.00 93.75 281 GLY A C 1
ATOM 2103 O O . GLY A 1 281 ? -10.417 -15.672 22.277 1.00 93.75 281 GLY A O 1
ATOM 2104 N N . TRP A 1 282 ? -10.305 -13.884 23.625 1.00 96.00 282 TRP A N 1
ATOM 2105 C CA . TRP A 1 282 ? -9.118 -13.316 22.982 1.00 96.00 282 TRP A CA 1
ATOM 2106 C C . TRP A 1 282 ? -7.880 -14.198 23.129 1.00 96.00 282 TRP A C 1
ATOM 2108 O O . TRP A 1 282 ? -7.120 -14.322 22.174 1.00 96.00 282 TRP A O 1
ATOM 2118 N N . LEU A 1 283 ? -7.685 -14.846 24.280 1.00 94.81 283 LEU A N 1
ATOM 2119 C CA . LEU A 1 283 ? -6.570 -15.770 24.483 1.00 94.81 283 LEU A CA 1
ATOM 2120 C C . LEU A 1 283 ? -6.673 -16.981 23.549 1.00 94.81 283 LEU A C 1
ATOM 2122 O O . LEU A 1 283 ? -5.699 -17.311 22.878 1.00 94.81 283 LEU A O 1
ATOM 2126 N N . VAL A 1 284 ? -7.856 -17.595 23.446 1.00 93.81 284 VAL A N 1
ATOM 2127 C CA . VAL A 1 284 ? -8.107 -18.700 22.505 1.00 93.81 284 VAL A CA 1
ATOM 2128 C C . VAL A 1 284 ? -7.863 -18.253 21.066 1.00 93.81 284 VAL A C 1
ATOM 2130 O O . VAL A 1 284 ? -7.228 -18.979 20.305 1.00 93.81 284 VAL A O 1
ATOM 2133 N N . LEU A 1 285 ? -8.309 -17.050 20.698 1.00 94.19 285 LEU A N 1
ATOM 2134 C CA . LEU A 1 285 ? -8.107 -16.515 19.354 1.00 94.19 285 LEU A CA 1
ATOM 2135 C C . LEU A 1 285 ? -6.627 -16.281 19.026 1.00 94.19 285 LEU A C 1
ATOM 2137 O O . LEU A 1 285 ? -6.180 -16.641 17.939 1.00 94.19 285 LEU A O 1
ATOM 2141 N N . LEU A 1 286 ? -5.860 -15.709 19.959 1.00 93.88 286 LEU A N 1
ATOM 2142 C CA . LEU A 1 286 ? -4.423 -15.480 19.786 1.00 93.88 286 LEU A CA 1
ATOM 2143 C C . LEU A 1 286 ? -3.656 -16.799 19.662 1.00 93.88 286 LEU A C 1
ATOM 2145 O O . LEU A 1 286 ? -2.820 -16.931 18.771 1.00 93.88 286 LEU A O 1
ATOM 2149 N N . VAL A 1 287 ? -3.969 -17.785 20.510 1.00 92.25 287 VAL A N 1
ATOM 2150 C CA . VAL A 1 287 ? -3.361 -19.121 20.439 1.00 92.25 287 VAL A CA 1
ATOM 2151 C C . VAL A 1 287 ? -3.731 -19.807 19.124 1.00 92.25 287 VAL A C 1
ATOM 2153 O O . VAL A 1 287 ? -2.844 -20.275 18.419 1.00 92.25 287 VAL A O 1
ATOM 2156 N N . GLY A 1 288 ? -5.011 -19.811 18.741 1.00 89.50 288 GLY A N 1
ATOM 2157 C CA . GLY A 1 288 ? -5.468 -20.402 17.480 1.00 89.50 288 GLY A CA 1
ATOM 2158 C C . GLY A 1 288 ? -4.819 -19.757 16.251 1.00 89.50 288 GLY A C 1
ATOM 2159 O O . GLY A 1 288 ? -4.379 -20.462 15.344 1.00 89.50 288 GLY A O 1
ATOM 2160 N N . GLY A 1 289 ? -4.684 -18.428 16.245 1.00 88.75 289 GLY A N 1
ATOM 2161 C CA . GLY A 1 289 ? -3.984 -17.696 15.188 1.00 88.75 289 GLY A CA 1
ATOM 2162 C C . GLY A 1 289 ? -2.481 -17.990 15.141 1.00 88.75 289 GLY A C 1
ATOM 2163 O O . GLY A 1 289 ? -1.917 -18.124 14.057 1.00 88.75 289 GLY A O 1
ATOM 2164 N N . ALA A 1 290 ? -1.825 -18.138 16.296 1.00 87.94 290 ALA A N 1
ATOM 2165 C CA . ALA A 1 290 ? -0.420 -18.535 16.359 1.00 87.94 290 ALA A CA 1
ATOM 2166 C C . ALA A 1 290 ? -0.208 -19.968 15.839 1.00 87.94 290 ALA A C 1
ATOM 2168 O O . ALA A 1 290 ? 0.736 -20.218 15.092 1.00 87.94 290 ALA A O 1
ATOM 2169 N N . VAL A 1 291 ? -1.111 -20.895 16.171 1.00 85.62 291 VAL A N 1
ATOM 2170 C CA . VAL A 1 291 ? -1.078 -22.272 15.658 1.00 85.62 291 VAL A CA 1
ATOM 2171 C C . VAL A 1 291 ? -1.209 -22.295 14.135 1.00 85.62 291 VAL A C 1
ATOM 2173 O O . VAL A 1 291 ? -0.382 -22.909 13.464 1.00 85.62 291 VAL A O 1
ATOM 2176 N N . GLU A 1 292 ? -2.191 -21.582 13.576 1.00 82.94 292 GLU A N 1
ATOM 2177 C CA . GLU A 1 292 ? -2.385 -21.504 12.121 1.00 82.94 292 GLU A CA 1
ATOM 2178 C C . GLU A 1 292 ? -1.158 -20.938 11.398 1.00 82.94 292 GLU A C 1
ATOM 2180 O O . GLU A 1 292 ? -0.768 -21.453 10.349 1.00 82.94 292 GLU A O 1
ATOM 2185 N N . ARG A 1 293 ? -0.534 -19.904 11.973 1.00 80.94 293 ARG A N 1
ATOM 2186 C CA . ARG A 1 293 ? 0.550 -19.164 11.326 1.00 80.94 293 ARG A CA 1
ATOM 2187 C C . ARG A 1 293 ? 1.928 -19.804 11.474 1.00 80.94 293 ARG A C 1
ATOM 2189 O O . ARG A 1 293 ? 2.735 -19.660 10.563 1.00 80.94 293 ARG A O 1
ATOM 2196 N N . PHE A 1 294 ? 2.208 -20.470 12.593 1.00 80.94 294 PHE A N 1
ATOM 2197 C CA . PHE A 1 294 ? 3.554 -20.968 12.902 1.00 80.94 294 PHE A CA 1
ATOM 2198 C C . PHE A 1 294 ? 3.641 -22.491 12.942 1.00 80.94 294 PHE A C 1
ATOM 2200 O O . PHE A 1 294 ? 4.582 -23.058 12.396 1.00 80.94 294 PHE A O 1
ATOM 2207 N N . LEU A 1 295 ? 2.666 -23.166 13.556 1.00 78.56 295 LEU A N 1
ATOM 2208 C CA . LEU A 1 295 ? 2.736 -24.616 13.753 1.00 78.56 295 LEU A CA 1
ATOM 2209 C C . LEU A 1 295 ? 2.436 -25.376 12.456 1.00 78.56 295 LEU A C 1
ATOM 2211 O O . LEU A 1 295 ? 3.198 -26.265 12.092 1.00 78.56 295 LEU A O 1
ATOM 2215 N N . ILE A 1 296 ? 1.376 -25.014 11.725 1.00 73.25 296 ILE A N 1
ATOM 2216 C CA . ILE A 1 296 ? 0.985 -25.760 10.512 1.00 73.25 296 ILE A CA 1
ATOM 2217 C C . ILE A 1 296 ? 2.066 -25.716 9.411 1.00 73.25 296 ILE A C 1
ATOM 2219 O O . ILE A 1 296 ? 2.371 -26.773 8.856 1.00 73.25 296 ILE A O 1
ATOM 2223 N N . PRO A 1 297 ? 2.684 -24.560 9.084 1.00 69.19 297 PRO A N 1
ATOM 2224 C CA . PRO A 1 297 ? 3.755 -24.521 8.088 1.00 69.19 297 PRO A CA 1
ATOM 2225 C C . PRO A 1 297 ? 4.999 -25.314 8.505 1.00 69.19 297 PRO A C 1
ATOM 2227 O O . PRO A 1 297 ? 5.593 -25.974 7.657 1.00 69.19 297 PRO A O 1
ATOM 2230 N N . ALA A 1 298 ? 5.363 -25.298 9.794 1.00 70.00 298 ALA A N 1
ATOM 2231 C CA . ALA A 1 298 ? 6.539 -26.005 10.301 1.00 70.00 298 ALA A CA 1
ATOM 2232 C C . ALA A 1 298 ? 6.451 -27.522 10.059 1.00 70.00 298 ALA A C 1
ATOM 2234 O O . ALA A 1 298 ? 7.382 -28.108 9.516 1.00 70.00 298 ALA A O 1
ATOM 2235 N N . PHE A 1 299 ? 5.303 -28.138 10.356 1.00 65.88 299 PHE A N 1
ATOM 2236 C CA . PHE A 1 299 ? 5.094 -29.572 10.110 1.00 65.88 299 PHE A CA 1
ATOM 2237 C C . PHE A 1 299 ? 5.022 -29.937 8.623 1.00 65.88 299 PHE A C 1
ATOM 2239 O O . PHE A 1 299 ? 5.306 -31.069 8.243 1.00 65.88 299 PHE A O 1
ATOM 2246 N N . ALA A 1 300 ? 4.616 -29.001 7.765 1.00 62.97 300 ALA A N 1
ATOM 2247 C CA . ALA A 1 300 ? 4.457 -29.269 6.342 1.00 62.97 300 ALA A CA 1
ATOM 2248 C C . ALA A 1 300 ? 5.752 -29.064 5.527 1.00 62.97 300 ALA A C 1
ATOM 2250 O O . ALA A 1 300 ? 5.920 -29.679 4.468 1.00 62.97 300 ALA A O 1
ATOM 2251 N N . ALA A 1 301 ? 6.684 -28.247 6.027 1.00 59.06 301 ALA A N 1
ATOM 2252 C CA . ALA A 1 301 ? 8.020 -28.087 5.453 1.00 59.06 301 ALA A CA 1
ATOM 2253 C C . ALA A 1 301 ? 8.880 -29.360 5.591 1.00 59.06 301 ALA A C 1
ATOM 2255 O O . ALA A 1 301 ? 9.675 -29.658 4.705 1.00 59.06 301 ALA A O 1
ATOM 2256 N N . GLU A 1 302 ? 8.674 -30.161 6.641 1.00 53.53 302 GLU A N 1
ATOM 2257 C CA . GLU A 1 302 ? 9.420 -31.410 6.881 1.00 53.53 302 GLU A CA 1
ATOM 2258 C C . GLU A 1 302 ? 9.108 -32.541 5.878 1.00 53.53 302 GLU A C 1
ATOM 2260 O O . GLU A 1 302 ? 9.875 -33.496 5.785 1.00 53.53 302 GLU A O 1
ATOM 2265 N N . GLY A 1 303 ? 8.019 -32.447 5.099 1.00 50.03 303 GLY A N 1
ATOM 2266 C CA . GLY A 1 303 ? 7.529 -33.551 4.257 1.00 50.03 303 GLY A CA 1
ATOM 2267 C C . GLY A 1 303 ? 7.528 -33.342 2.734 1.00 50.03 303 GLY A C 1
ATOM 2268 O O . GLY A 1 303 ? 7.018 -34.212 2.034 1.00 50.03 303 GLY A O 1
ATOM 2269 N N . SER A 1 304 ? 8.013 -32.214 2.192 1.00 49.53 304 SER A N 1
ATOM 2270 C CA . SER A 1 304 ? 7.628 -31.751 0.834 1.00 49.53 304 SER A CA 1
ATOM 2271 C C . SER A 1 304 ? 8.738 -31.604 -0.227 1.00 49.53 304 SER A C 1
ATOM 2273 O O . SER A 1 304 ? 8.481 -31.053 -1.297 1.00 49.53 304 SER A O 1
ATOM 2275 N N . GLY A 1 305 ? 9.941 -32.142 -0.016 1.00 46.69 305 GLY A N 1
ATOM 2276 C CA . GLY A 1 305 ? 11.025 -32.079 -1.010 1.00 46.69 305 GLY A CA 1
ATOM 2277 C C . GLY A 1 305 ? 10.956 -33.155 -2.105 1.00 46.69 305 GLY A C 1
ATOM 2278 O O . GLY A 1 305 ? 11.729 -34.107 -2.044 1.00 46.69 305 GLY A O 1
ATOM 2279 N N . SER A 1 306 ? 10.082 -33.026 -3.117 1.00 45.72 306 SER A N 1
ATOM 2280 C CA . SER A 1 306 ? 10.130 -33.880 -4.326 1.00 45.72 306 SER A CA 1
ATOM 2281 C C . SER A 1 306 ? 10.483 -33.074 -5.594 1.00 45.72 306 SER A C 1
ATOM 2283 O O . SER A 1 306 ? 9.760 -32.129 -5.906 1.00 45.72 306 SER A O 1
ATOM 2285 N N . PRO A 1 307 ? 11.522 -33.453 -6.367 1.00 40.94 307 PRO A N 1
ATOM 2286 C CA . PRO A 1 307 ? 12.065 -32.665 -7.486 1.00 40.94 307 PRO A CA 1
ATOM 2287 C C . PRO A 1 307 ? 11.115 -32.445 -8.674 1.00 40.94 307 PRO A C 1
ATOM 2289 O O . PRO A 1 307 ? 11.261 -31.452 -9.376 1.00 40.94 307 PRO A O 1
ATOM 2292 N N . THR A 1 308 ? 10.120 -33.310 -8.877 1.00 50.47 308 THR A N 1
ATOM 2293 C CA . THR A 1 308 ? 9.080 -33.155 -9.914 1.00 50.47 308 THR A CA 1
ATOM 2294 C C . THR A 1 308 ? 8.205 -31.917 -9.704 1.00 50.47 308 THR A C 1
ATOM 2296 O O . THR A 1 308 ? 7.772 -31.284 -10.656 1.00 50.47 308 THR A O 1
ATOM 2299 N N . ARG A 1 309 ? 8.008 -31.516 -8.447 1.00 49.47 309 ARG A N 1
ATOM 2300 C CA . ARG A 1 309 ? 7.129 -30.409 -8.060 1.00 49.47 309 ARG A CA 1
ATOM 2301 C C . ARG A 1 309 ? 7.682 -29.030 -8.430 1.00 49.47 309 ARG A C 1
ATOM 2303 O O . ARG A 1 309 ? 6.918 -28.134 -8.773 1.00 49.47 309 ARG A O 1
ATOM 2310 N N . ASP A 1 310 ? 8.998 -28.851 -8.328 1.00 46.78 310 ASP A N 1
ATOM 2311 C CA . ASP A 1 310 ? 9.665 -27.585 -8.665 1.00 46.78 310 ASP A CA 1
ATOM 2312 C C . ASP A 1 310 ? 9.631 -27.318 -10.177 1.00 46.78 310 ASP A C 1
ATOM 2314 O O . ASP A 1 310 ? 9.657 -26.165 -10.602 1.00 46.78 310 ASP A O 1
ATOM 2318 N N . GLN A 1 311 ? 9.579 -28.385 -10.978 1.00 47.28 311 GLN A N 1
ATOM 2319 C CA . GLN A 1 311 ? 9.495 -28.333 -12.436 1.00 47.28 311 GLN A CA 1
ATOM 2320 C C . GLN A 1 311 ? 8.091 -27.905 -12.886 1.00 47.28 311 GLN A C 1
ATOM 2322 O O . GLN A 1 311 ? 7.970 -26.902 -13.585 1.00 47.28 311 GLN A O 1
ATOM 2327 N N . ASP A 1 312 ? 7.039 -28.534 -12.347 1.00 48.44 312 ASP A N 1
ATOM 2328 C CA . ASP A 1 312 ? 5.639 -28.171 -12.634 1.00 48.44 312 ASP A CA 1
ATOM 2329 C C . ASP A 1 312 ? 5.331 -26.686 -12.328 1.00 48.44 312 ASP A C 1
ATOM 2331 O O . ASP A 1 312 ? 4.564 -26.026 -13.032 1.00 48.44 312 ASP A O 1
ATOM 2335 N N . LEU A 1 313 ? 5.952 -26.130 -11.278 1.00 52.12 313 LEU A N 1
ATOM 2336 C CA . LEU A 1 313 ? 5.785 -24.726 -10.882 1.00 52.12 313 LEU A CA 1
ATOM 2337 C C . LEU A 1 313 ? 6.487 -23.742 -11.829 1.00 52.12 313 LEU A C 1
ATOM 2339 O O . LEU A 1 313 ? 5.983 -22.637 -12.039 1.00 52.12 313 LEU A O 1
ATOM 2343 N N . ARG A 1 314 ? 7.637 -24.123 -12.398 1.00 47.75 314 ARG A N 1
ATOM 2344 C CA . ARG A 1 314 ? 8.352 -23.305 -13.392 1.00 47.75 314 ARG A CA 1
ATOM 2345 C C . ARG A 1 314 ? 7.585 -23.247 -14.705 1.00 47.75 314 ARG A C 1
ATOM 2347 O O . ARG A 1 314 ? 7.451 -22.164 -15.268 1.00 47.75 314 ARG A O 1
ATOM 2354 N N . ASP A 1 315 ? 7.017 -24.372 -15.121 1.00 47.69 315 ASP A N 1
ATOM 2355 C CA . ASP A 1 315 ? 6.226 -24.470 -16.348 1.00 47.69 315 ASP A CA 1
ATOM 2356 C C . ASP A 1 315 ? 4.939 -23.634 -16.246 1.00 47.69 315 ASP A C 1
ATOM 2358 O O . ASP A 1 315 ? 4.599 -22.879 -17.160 1.00 47.69 315 ASP A O 1
ATOM 2362 N N . MET A 1 316 ? 4.270 -23.670 -15.086 1.00 47.66 316 MET A N 1
ATOM 2363 C CA . MET A 1 316 ? 3.139 -22.782 -14.793 1.00 47.66 316 MET A CA 1
ATOM 2364 C C . MET A 1 316 ? 3.543 -21.303 -14.765 1.00 47.66 316 MET A C 1
ATOM 2366 O O . MET A 1 316 ? 2.824 -20.463 -15.305 1.00 47.66 316 MET A O 1
ATOM 2370 N N . ALA A 1 317 ? 4.681 -20.957 -14.152 1.00 46.78 317 ALA A N 1
ATOM 2371 C CA . ALA A 1 317 ? 5.154 -19.575 -14.113 1.00 46.78 317 ALA A CA 1
ATOM 2372 C C . ALA A 1 317 ? 5.461 -19.039 -15.523 1.00 46.78 317 ALA A C 1
ATOM 2374 O O . ALA A 1 317 ? 5.049 -17.925 -15.848 1.00 46.78 317 ALA A O 1
ATOM 2375 N N . ALA A 1 318 ? 6.111 -19.833 -16.378 1.00 45.53 318 ALA A N 1
ATOM 2376 C CA . ALA A 1 318 ? 6.386 -19.472 -17.768 1.00 45.53 318 ALA A CA 1
ATOM 2377 C C . ALA A 1 318 ? 5.091 -19.166 -18.545 1.00 45.53 318 ALA A C 1
ATOM 2379 O O . ALA A 1 318 ? 4.987 -18.124 -19.195 1.00 45.53 318 ALA A O 1
ATOM 2380 N N . GLN A 1 319 ? 4.060 -20.004 -18.380 1.00 47.34 319 GLN A N 1
ATOM 2381 C CA . GLN A 1 319 ? 2.743 -19.785 -18.988 1.00 47.34 319 GLN A CA 1
ATOM 2382 C C . GLN A 1 319 ? 2.033 -18.531 -18.459 1.00 47.34 319 GLN A C 1
ATOM 2384 O O . GLN A 1 319 ? 1.486 -17.761 -19.247 1.00 47.34 319 GLN A O 1
ATOM 2389 N N . VAL A 1 320 ? 2.049 -18.291 -17.143 1.00 43.81 320 VAL A N 1
ATOM 2390 C CA . VAL A 1 320 ? 1.357 -17.147 -16.515 1.00 43.81 320 VAL A CA 1
ATOM 2391 C C . VAL A 1 320 ? 1.960 -15.807 -16.932 1.00 43.81 320 VAL A C 1
ATOM 2393 O O . VAL A 1 320 ? 1.230 -14.836 -17.130 1.00 43.81 320 VAL A O 1
ATOM 2396 N N . TRP A 1 321 ? 3.282 -15.739 -17.074 1.00 45.28 321 TRP A N 1
ATOM 2397 C CA . TRP A 1 321 ? 3.969 -14.512 -17.479 1.00 45.28 321 TRP A CA 1
ATOM 2398 C C . TRP A 1 321 ? 4.051 -14.335 -19.001 1.00 45.28 321 TRP A C 1
ATOM 2400 O O . TRP A 1 321 ? 4.589 -13.327 -19.457 1.00 45.28 321 TRP A O 1
ATOM 2410 N N . GLY A 1 322 ? 3.517 -15.281 -19.785 1.00 36.59 322 GLY A N 1
ATOM 2411 C CA . GLY A 1 322 ? 3.626 -15.271 -21.246 1.00 36.59 322 GLY A CA 1
ATOM 2412 C C . GLY A 1 322 ? 5.076 -15.347 -21.727 1.00 36.59 322 GLY A C 1
ATOM 2413 O O . GLY A 1 322 ? 5.396 -14.856 -22.806 1.00 36.59 322 GLY A O 1
ATOM 2414 N N . ILE A 1 323 ? 5.960 -15.910 -20.900 1.00 40.31 323 ILE A N 1
ATOM 2415 C CA . ILE A 1 323 ? 7.355 -16.131 -21.246 1.00 40.31 323 ILE A CA 1
ATOM 2416 C C . ILE A 1 323 ? 7.371 -17.456 -21.997 1.00 40.31 323 ILE A C 1
ATOM 2418 O O . ILE A 1 323 ? 7.377 -18.525 -21.388 1.00 40.31 323 ILE A O 1
ATOM 2422 N N . GLU A 1 324 ? 7.373 -17.394 -23.328 1.00 35.03 324 GLU A N 1
ATOM 2423 C CA . GLU A 1 324 ? 7.988 -18.475 -24.087 1.00 35.03 324 GLU A CA 1
ATOM 2424 C C . GLU A 1 324 ? 9.440 -18.514 -23.616 1.00 35.03 324 GLU A C 1
ATOM 2426 O O . GLU A 1 324 ? 10.231 -17.619 -23.922 1.00 35.03 324 GLU A O 1
ATOM 2431 N N . LEU A 1 325 ? 9.776 -19.511 -22.795 1.00 35.53 325 LEU A N 1
ATOM 2432 C CA . LEU A 1 325 ? 11.160 -19.893 -22.560 1.00 35.53 325 LEU A CA 1
ATOM 2433 C C . LEU A 1 325 ? 11.668 -20.438 -23.895 1.00 35.53 325 LEU A C 1
ATOM 2435 O O . LEU A 1 325 ? 11.744 -21.645 -24.106 1.00 35.53 325 LEU A O 1
ATOM 2439 N N . SER A 1 326 ? 11.920 -19.534 -24.840 1.00 31.95 326 SER A N 1
ATOM 2440 C CA . SER A 1 326 ? 12.636 -19.867 -26.048 1.00 31.95 326 SER A CA 1
ATOM 2441 C C . SER A 1 326 ? 14.025 -20.254 -25.573 1.00 31.95 326 SER A C 1
ATOM 2443 O O . SER A 1 326 ? 14.779 -19.421 -25.071 1.00 31.95 326 SER A O 1
ATOM 2445 N N . GLU A 1 327 ? 14.362 -21.534 -25.710 1.00 34.56 327 GLU A N 1
ATOM 2446 C CA . GLU A 1 327 ? 15.734 -22.018 -25.559 1.00 34.56 327 GLU A CA 1
ATOM 2447 C C . GLU A 1 327 ? 16.679 -21.406 -26.615 1.00 34.56 327 GLU A C 1
ATOM 2449 O O . GLU A 1 327 ? 17.852 -21.777 -26.684 1.00 34.56 327 GLU A O 1
ATOM 2454 N N . GLU A 1 328 ? 16.218 -20.449 -27.430 1.00 32.59 328 GLU A N 1
ATOM 2455 C CA . GLU A 1 328 ? 17.063 -19.622 -28.283 1.00 32.59 328 GLU A CA 1
ATOM 2456 C C . GLU A 1 328 ? 17.921 -18.673 -27.443 1.00 32.59 328 GLU A C 1
ATOM 2458 O O . GLU A 1 328 ? 17.673 -17.478 -27.277 1.00 32.59 328 GLU A O 1
ATOM 2463 N N . HIS A 1 329 ? 19.017 -19.242 -26.958 1.00 38.59 329 HIS A N 1
ATOM 2464 C CA . HIS A 1 329 ? 20.218 -18.499 -26.649 1.00 38.59 329 HIS A CA 1
ATOM 2465 C C . HIS A 1 329 ? 20.648 -17.773 -27.931 1.00 38.59 329 HIS A C 1
ATOM 2467 O O . HIS A 1 329 ? 20.847 -18.445 -28.947 1.00 38.59 329 HIS A O 1
ATOM 2473 N N . PRO A 1 330 ? 20.819 -16.438 -27.933 1.00 39.09 330 PRO A N 1
ATOM 2474 C CA . PRO A 1 330 ? 21.390 -15.751 -29.082 1.00 39.09 330 PRO A CA 1
ATOM 2475 C C . PRO A 1 330 ? 22.762 -16.370 -29.377 1.00 39.09 330 PRO A C 1
ATOM 2477 O O . PRO A 1 330 ? 23.707 -16.243 -28.600 1.00 39.09 330 PRO A O 1
ATOM 2480 N N . THR A 1 331 ? 22.845 -17.086 -30.498 1.00 40.97 331 THR A N 1
ATOM 2481 C CA . THR A 1 331 ? 23.977 -17.916 -30.947 1.00 40.97 331 THR A CA 1
ATOM 2482 C C . THR A 1 331 ? 25.210 -17.120 -31.374 1.00 40.97 331 THR A C 1
ATOM 2484 O O . THR A 1 331 ? 26.150 -17.676 -31.946 1.00 40.97 331 THR A O 1
ATOM 2487 N N . ASP A 1 332 ? 25.261 -15.828 -31.069 1.00 45.75 332 ASP A N 1
ATOM 2488 C CA . ASP A 1 332 ? 26.389 -14.978 -31.410 1.00 45.75 332 ASP A CA 1
ATOM 2489 C C . ASP A 1 332 ? 27.479 -15.130 -30.342 1.00 45.75 332 ASP A C 1
ATOM 2491 O O . ASP A 1 332 ? 27.686 -14.301 -29.459 1.00 45.75 332 ASP A O 1
ATOM 2495 N N . PHE A 1 333 ? 28.191 -16.253 -30.466 1.00 46.19 333 PHE A N 1
ATOM 2496 C CA . PHE A 1 333 ? 29.430 -16.589 -29.766 1.00 46.19 333 PHE A CA 1
ATOM 2497 C C . PHE A 1 333 ? 29.296 -16.904 -28.264 1.00 46.19 333 PHE A C 1
ATOM 2499 O O . PHE A 1 333 ? 29.982 -16.323 -27.424 1.00 46.19 333 PHE A O 1
ATOM 2506 N N . GLN A 1 334 ? 28.493 -17.913 -27.917 1.00 44.97 334 GLN A N 1
ATOM 2507 C CA . GLN A 1 334 ? 28.736 -18.671 -26.686 1.00 44.97 334 GLN A CA 1
ATOM 2508 C C . GLN A 1 334 ? 29.645 -19.868 -27.008 1.00 44.97 334 GLN A C 1
ATOM 2510 O O . GLN A 1 334 ? 29.306 -20.653 -27.898 1.00 44.97 334 GLN A O 1
ATOM 2515 N N . PRO A 1 335 ? 30.800 -20.053 -26.338 1.00 39.88 335 PRO A N 1
ATOM 2516 C CA . PRO A 1 335 ? 31.436 -21.362 -26.352 1.00 39.88 335 PRO A CA 1
ATOM 2517 C C . PRO A 1 335 ? 30.413 -22.368 -25.815 1.00 39.88 335 PRO A C 1
ATOM 2519 O O . PRO A 1 335 ? 29.776 -22.110 -24.796 1.00 39.88 335 PRO A O 1
ATOM 2522 N N . SER A 1 336 ? 30.224 -23.491 -26.507 1.00 41.94 336 SER A N 1
ATOM 2523 C CA . SER A 1 336 ? 29.382 -24.590 -26.034 1.00 41.94 336 SER A CA 1
ATOM 2524 C C . SER A 1 336 ? 29.982 -25.130 -24.736 1.00 41.94 336 SER A C 1
ATOM 2526 O O . SER A 1 336 ? 30.908 -25.943 -24.754 1.00 41.94 336 SER A O 1
ATOM 2528 N N . LEU A 1 337 ? 29.521 -24.613 -23.603 1.00 46.84 337 LEU A N 1
ATOM 2529 C CA . LEU A 1 337 ? 29.992 -25.016 -22.292 1.00 46.84 337 LEU A CA 1
ATOM 2530 C C . LEU A 1 337 ? 29.127 -26.179 -21.823 1.00 46.84 337 LEU A C 1
ATOM 2532 O O . LEU A 1 337 ? 27.939 -26.025 -21.564 1.00 46.84 337 LEU A O 1
ATOM 2536 N N . THR A 1 338 ? 29.734 -27.352 -21.671 1.00 46.47 338 THR A N 1
ATOM 2537 C CA . THR A 1 338 ? 29.169 -28.418 -20.843 1.00 46.47 338 THR A CA 1
ATOM 2538 C C . THR A 1 338 ? 29.306 -27.994 -19.380 1.00 46.47 338 THR A C 1
ATOM 2540 O O . THR A 1 338 ? 30.273 -28.377 -18.717 1.00 46.47 338 THR A O 1
ATOM 2543 N N . ALA A 1 339 ? 28.399 -27.140 -18.902 1.00 52.31 339 ALA A N 1
ATOM 2544 C CA . ALA A 1 339 ? 28.333 -26.786 -17.490 1.00 52.31 339 ALA A CA 1
ATOM 2545 C C . ALA A 1 339 ? 27.974 -28.041 -16.682 1.00 52.31 339 ALA A C 1
ATOM 2547 O O . ALA A 1 339 ? 27.064 -28.788 -17.045 1.00 52.31 339 ALA A O 1
ATOM 2548 N N . ARG A 1 340 ? 28.712 -28.319 -15.603 1.00 57.34 340 ARG A N 1
ATOM 2549 C CA . ARG A 1 340 ? 28.413 -29.470 -14.730 1.00 57.34 340 ARG A CA 1
ATOM 2550 C C . ARG A 1 340 ? 27.170 -29.237 -13.885 1.00 57.34 340 ARG A C 1
ATOM 2552 O O . ARG A 1 340 ? 26.577 -30.203 -13.404 1.00 57.34 340 ARG A O 1
ATOM 2559 N N . TRP A 1 341 ? 26.836 -27.977 -13.641 1.00 55.09 341 TRP A N 1
ATOM 2560 C CA . TRP A 1 341 ? 25.702 -27.561 -12.830 1.00 55.09 341 TRP A CA 1
ATOM 2561 C C . TRP A 1 341 ? 24.595 -26.953 -13.682 1.00 55.09 341 TRP A C 1
ATOM 2563 O O . TRP A 1 341 ? 24.841 -26.469 -14.778 1.00 55.09 341 TRP A O 1
ATOM 2573 N N . ASP A 1 342 ? 23.379 -26.998 -13.149 1.00 63.19 342 ASP A N 1
ATOM 2574 C CA . ASP A 1 342 ? 22.192 -26.332 -13.683 1.00 63.19 342 ASP A CA 1
ATOM 2575 C C . ASP A 1 342 ? 21.773 -25.212 -12.713 1.00 63.19 342 ASP A C 1
ATOM 2577 O O . ASP A 1 342 ? 21.979 -25.328 -11.496 1.00 63.19 342 ASP A O 1
ATOM 2581 N N . GLU A 1 343 ? 21.161 -24.150 -13.239 1.00 59.53 343 GLU A N 1
ATOM 2582 C CA . GLU A 1 343 ? 20.734 -22.952 -12.511 1.00 59.53 343 GLU A CA 1
ATOM 2583 C C . GLU A 1 343 ? 19.888 -23.318 -11.282 1.00 59.53 343 GLU A C 1
ATOM 2585 O O . GLU A 1 343 ? 20.125 -22.839 -10.168 1.00 59.53 343 GLU A O 1
ATOM 2590 N N . ALA A 1 344 ? 18.949 -24.256 -11.456 1.00 57.50 344 ALA A N 1
ATOM 2591 C CA . ALA A 1 344 ? 18.075 -24.743 -10.391 1.00 57.50 344 ALA A CA 1
ATOM 2592 C C . ALA A 1 344 ? 18.846 -25.422 -9.256 1.00 57.50 344 ALA A C 1
ATOM 2594 O O . ALA A 1 344 ? 18.528 -25.280 -8.072 1.00 57.50 344 ALA A O 1
ATOM 2595 N N . THR A 1 345 ? 19.857 -26.205 -9.620 1.00 63.06 345 THR A N 1
ATOM 2596 C CA . THR A 1 345 ? 20.652 -26.990 -8.676 1.00 63.06 345 THR A CA 1
ATOM 2597 C C . THR A 1 345 ? 21.557 -26.080 -7.857 1.00 63.06 345 THR A C 1
ATOM 2599 O O . THR A 1 345 ? 21.653 -26.237 -6.637 1.00 63.06 345 THR A O 1
ATOM 2602 N N . LEU A 1 346 ? 22.137 -25.070 -8.501 1.00 65.88 346 LEU A N 1
ATOM 2603 C CA . LEU A 1 346 ? 22.985 -24.099 -7.837 1.00 65.88 346 LEU A CA 1
ATOM 2604 C C . LEU A 1 346 ? 22.190 -23.171 -6.907 1.00 65.88 346 LEU A C 1
ATOM 2606 O O . LEU A 1 346 ? 22.568 -23.023 -5.743 1.00 65.88 346 LEU A O 1
ATOM 2610 N N . ALA A 1 347 ? 21.048 -22.640 -7.358 1.00 62.53 347 ALA A N 1
ATOM 2611 C CA . ALA A 1 347 ? 20.152 -21.832 -6.527 1.00 62.53 347 ALA A CA 1
ATOM 2612 C C . ALA A 1 347 ? 19.726 -22.569 -5.245 1.00 62.53 347 ALA A C 1
ATOM 2614 O O . ALA A 1 347 ? 19.807 -22.013 -4.149 1.00 62.53 347 ALA A O 1
ATOM 2615 N N . ARG A 1 348 ? 19.352 -23.853 -5.351 1.00 63.69 348 ARG A N 1
ATOM 2616 C CA . ARG A 1 348 ? 19.014 -24.685 -4.180 1.00 63.69 348 ARG A CA 1
ATOM 2617 C C . ARG A 1 348 ? 20.193 -24.849 -3.228 1.00 63.69 348 ARG A C 1
ATOM 2619 O O . ARG A 1 348 ? 20.028 -24.730 -2.018 1.00 63.69 348 ARG A O 1
ATOM 2626 N N . SER A 1 349 ? 21.384 -25.100 -3.764 1.00 64.12 349 SER A N 1
ATOM 2627 C CA . SER A 1 349 ? 22.578 -25.312 -2.943 1.00 64.12 349 SER A CA 1
ATOM 2628 C C . SER A 1 349 ? 22.998 -24.068 -2.148 1.00 64.12 349 SER A C 1
ATOM 2630 O O . SER A 1 349 ? 23.438 -24.194 -1.007 1.00 64.12 349 SER A O 1
ATOM 2632 N N . LEU A 1 350 ? 22.783 -22.876 -2.713 1.00 62.75 350 LEU A N 1
ATOM 2633 C CA . LEU A 1 350 ? 23.042 -21.593 -2.061 1.00 62.75 350 LEU A CA 1
ATOM 2634 C C . LEU A 1 350 ? 21.965 -21.240 -1.028 1.00 62.75 350 LEU A C 1
ATOM 2636 O O . LEU A 1 350 ? 22.287 -20.710 0.034 1.00 62.75 350 LEU A O 1
ATOM 2640 N N . ALA A 1 351 ? 20.704 -21.595 -1.293 1.00 61.62 351 ALA A N 1
ATOM 2641 C CA . ALA A 1 351 ? 19.599 -21.384 -0.357 1.00 61.62 351 ALA A CA 1
ATOM 2642 C C . ALA A 1 351 ? 19.762 -22.188 0.947 1.00 61.62 351 ALA A C 1
ATOM 2644 O O . ALA A 1 351 ? 19.415 -21.708 2.026 1.00 61.62 351 ALA A O 1
ATOM 2645 N N . VAL A 1 352 ? 20.364 -23.383 0.877 1.00 56.19 352 VAL A N 1
ATOM 2646 C CA . VAL A 1 352 ? 20.689 -24.214 2.056 1.00 56.19 352 VAL A CA 1
ATOM 2647 C C . VAL A 1 352 ? 21.699 -23.528 2.994 1.00 56.19 352 VAL A C 1
ATOM 2649 O O . VAL A 1 352 ? 21.736 -23.837 4.184 1.00 56.19 352 VAL A O 1
ATOM 2652 N N . GLY A 1 353 ? 22.482 -22.565 2.496 1.00 55.59 353 GLY A N 1
ATOM 2653 C CA . GLY A 1 353 ? 23.394 -21.739 3.294 1.00 55.59 353 GLY A CA 1
ATOM 2654 C C . GLY A 1 353 ? 22.715 -20.633 4.115 1.00 55.59 353 GLY A C 1
ATOM 2655 O O . GLY A 1 353 ? 23.403 -19.919 4.839 1.00 55.59 353 GLY A O 1
ATOM 2656 N N . GLY A 1 354 ? 21.388 -20.478 4.021 1.00 52.59 354 GLY A N 1
ATOM 2657 C CA . GLY A 1 354 ? 20.622 -19.449 4.738 1.00 52.59 354 GLY A CA 1
ATOM 2658 C C . GLY A 1 354 ? 20.483 -18.113 3.997 1.00 52.59 354 GLY A C 1
ATOM 2659 O O . GLY A 1 354 ? 19.792 -17.222 4.489 1.00 52.59 354 GLY A O 1
ATOM 2660 N N . SER A 1 355 ? 21.092 -17.968 2.817 1.00 55.06 355 SER A N 1
ATOM 2661 C CA . SER A 1 355 ? 20.935 -16.792 1.952 1.00 55.06 355 SER A CA 1
ATOM 2662 C C . SER A 1 355 ? 19.715 -16.934 1.043 1.00 55.06 355 SER A C 1
ATOM 2664 O O . SER A 1 355 ? 19.488 -17.989 0.452 1.00 55.06 355 SER A O 1
ATOM 2666 N N . ARG A 1 356 ? 18.935 -15.861 0.873 1.00 57.59 356 ARG A N 1
ATOM 2667 C CA . ARG A 1 356 ? 17.817 -15.857 -0.082 1.00 57.59 356 ARG A CA 1
ATOM 2668 C C . ARG A 1 356 ? 18.371 -15.567 -1.474 1.00 57.59 356 ARG A C 1
ATOM 2670 O O . ARG A 1 356 ? 18.884 -14.481 -1.724 1.00 57.59 356 ARG A O 1
ATOM 2677 N N . VAL A 1 357 ? 18.307 -16.543 -2.371 1.00 60.59 357 VAL A N 1
ATOM 2678 C CA . VAL A 1 357 ? 18.831 -16.403 -3.737 1.00 60.59 357 VAL A CA 1
ATOM 2679 C C . VAL A 1 357 ? 17.847 -15.584 -4.573 1.00 60.59 357 VAL A C 1
ATOM 2681 O O . VAL A 1 357 ? 16.688 -15.965 -4.710 1.00 60.59 357 VAL A O 1
ATOM 2684 N N . ALA A 1 358 ? 18.305 -14.448 -5.095 1.00 55.69 358 ALA A N 1
ATOM 2685 C CA . ALA A 1 358 ? 17.532 -13.555 -5.958 1.00 55.69 358 ALA A CA 1
ATOM 2686 C C . ALA A 1 358 ? 17.613 -13.960 -7.441 1.00 55.69 358 ALA A C 1
ATOM 2688 O O . ALA A 1 358 ? 16.709 -13.647 -8.210 1.00 55.69 358 ALA A O 1
ATOM 2689 N N . GLY A 1 359 ? 18.679 -14.659 -7.839 1.00 56.81 359 GLY A N 1
ATOM 2690 C CA . GLY A 1 359 ? 18.848 -15.204 -9.185 1.00 56.81 359 GLY A CA 1
ATOM 2691 C C . GLY A 1 359 ? 20.215 -15.854 -9.363 1.00 56.81 359 GLY A C 1
ATOM 2692 O O . GLY A 1 359 ? 21.156 -15.528 -8.636 1.00 56.81 359 GLY A O 1
ATOM 2693 N N . VAL A 1 360 ? 20.321 -16.779 -10.313 1.00 61.22 360 VAL A N 1
ATOM 2694 C CA . VAL A 1 360 ? 21.569 -17.451 -10.692 1.00 61.22 360 VAL A CA 1
ATOM 2695 C C . VAL A 1 360 ? 21.655 -17.440 -12.209 1.00 61.22 360 VAL A C 1
ATOM 2697 O O . VAL A 1 360 ? 20.646 -17.604 -12.873 1.00 61.22 360 VAL A O 1
ATOM 2700 N N . TRP A 1 361 ? 22.835 -17.219 -12.771 1.00 62.88 361 TRP A N 1
ATOM 2701 C CA . TRP A 1 361 ? 23.009 -17.227 -14.218 1.00 62.88 361 TRP A CA 1
ATOM 2702 C C . TRP A 1 361 ? 24.404 -17.722 -14.598 1.00 62.88 361 TRP A C 1
ATOM 2704 O O . TRP A 1 361 ? 25.356 -17.583 -13.815 1.00 62.88 361 TRP A O 1
ATOM 2714 N N . PRO A 1 362 ? 24.548 -18.319 -15.790 1.00 61.12 362 PRO A N 1
ATOM 2715 C CA . PRO A 1 362 ? 25.851 -18.702 -16.295 1.00 61.12 362 PRO A CA 1
ATOM 2716 C C . PRO A 1 362 ? 26.680 -17.449 -16.587 1.00 61.12 362 PRO A C 1
ATOM 2718 O O . PRO A 1 362 ? 26.207 -16.464 -17.157 1.00 61.12 362 PRO A O 1
ATOM 2721 N N . ALA A 1 363 ? 27.946 -17.504 -16.204 1.00 58.41 363 ALA A N 1
ATOM 2722 C CA . ALA A 1 363 ? 28.937 -16.479 -16.455 1.00 58.41 363 ALA A CA 1
ATOM 2723 C C . ALA A 1 363 ? 30.219 -17.117 -16.999 1.00 58.41 363 ALA A C 1
ATOM 2725 O O . ALA A 1 363 ? 30.440 -18.329 -16.959 1.00 58.41 363 ALA A O 1
ATOM 2726 N N . MET A 1 364 ? 31.107 -16.284 -17.517 1.00 59.00 364 MET A N 1
ATOM 2727 C CA . MET A 1 364 ? 32.463 -16.700 -17.839 1.00 59.00 364 MET A CA 1
ATOM 2728 C C . MET A 1 364 ? 33.422 -15.801 -17.079 1.00 59.00 364 MET A C 1
ATOM 2730 O O . MET A 1 364 ? 33.137 -14.619 -16.904 1.00 59.00 364 MET A O 1
ATOM 2734 N N . ALA A 1 365 ? 34.559 -16.347 -16.661 1.00 56.38 365 ALA A N 1
ATOM 2735 C CA . ALA A 1 365 ? 35.661 -15.527 -16.182 1.00 56.38 365 ALA A CA 1
ATOM 2736 C C . ALA A 1 365 ? 36.945 -15.870 -16.910 1.00 56.38 365 ALA A C 1
ATOM 2738 O O . ALA A 1 365 ? 37.226 -17.042 -17.184 1.00 56.38 365 ALA A O 1
ATOM 2739 N N . ALA A 1 366 ? 37.750 -14.844 -17.161 1.00 52.28 366 ALA A N 1
ATOM 2740 C CA . ALA A 1 366 ? 39.138 -15.050 -17.523 1.00 52.28 366 ALA A CA 1
ATOM 2741 C C . ALA A 1 366 ? 39.961 -15.387 -16.280 1.00 52.28 366 ALA A C 1
ATOM 2743 O O . ALA A 1 366 ? 40.130 -14.560 -15.388 1.00 52.28 366 ALA A O 1
ATOM 2744 N N . GLY A 1 367 ? 40.493 -16.607 -16.240 1.00 53.62 367 GLY A N 1
ATOM 2745 C CA . GLY A 1 367 ? 41.638 -16.931 -15.395 1.00 53.62 367 GLY A CA 1
ATOM 2746 C C . GLY A 1 367 ? 42.952 -16.481 -16.041 1.00 53.62 367 GLY A C 1
ATOM 2747 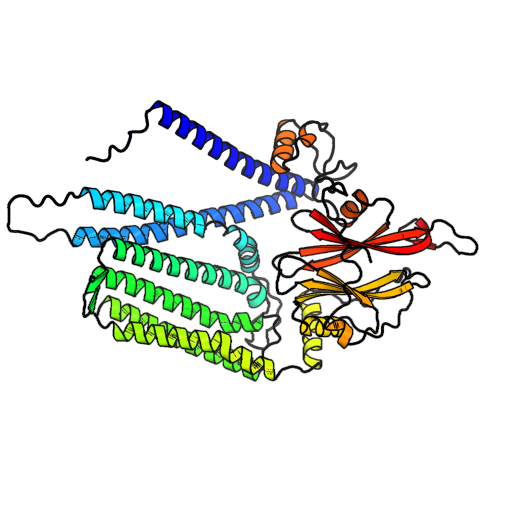O O . GLY A 1 367 ? 42.965 -16.011 -17.178 1.00 53.62 367 GLY A O 1
ATOM 2748 N N . SER A 1 368 ? 44.070 -16.683 -15.334 1.00 45.41 368 SER A N 1
ATOM 2749 C CA . SER A 1 368 ? 45.422 -16.379 -15.835 1.00 45.41 368 SER A CA 1
ATOM 2750 C C . SER A 1 368 ? 45.750 -17.071 -17.162 1.00 45.41 368 SER A C 1
ATOM 2752 O O . SER A 1 368 ? 46.458 -16.489 -17.975 1.00 45.41 368 SER A O 1
ATOM 2754 N N . ASP A 1 369 ? 45.210 -18.277 -17.385 1.00 44.03 369 ASP A N 1
ATOM 2755 C CA . ASP A 1 369 ? 45.592 -19.143 -18.511 1.00 44.03 369 ASP A CA 1
ATOM 2756 C C . ASP A 1 369 ? 44.411 -19.668 -19.354 1.00 44.03 369 ASP A C 1
ATOM 2758 O O . ASP A 1 369 ? 44.626 -20.271 -20.403 1.00 44.03 369 ASP A O 1
ATOM 2762 N N . SER A 1 370 ? 43.151 -19.485 -18.931 1.00 53.59 370 SER A N 1
ATOM 2763 C CA . SER A 1 370 ? 41.972 -19.955 -19.690 1.00 53.59 370 SER A CA 1
ATOM 2764 C C . SER A 1 370 ? 40.672 -19.251 -19.287 1.00 53.59 370 SER A C 1
ATOM 2766 O O . SER A 1 370 ? 40.514 -18.820 -18.144 1.00 53.59 370 SER A O 1
ATOM 2768 N N . ILE A 1 371 ? 39.721 -19.170 -20.225 1.00 55.16 371 ILE A N 1
ATOM 2769 C CA . ILE A 1 371 ? 38.329 -18.796 -19.937 1.00 55.16 371 ILE A CA 1
ATOM 2770 C C . ILE A 1 371 ? 37.642 -20.020 -19.327 1.00 55.16 371 ILE A C 1
ATOM 2772 O O . ILE A 1 371 ? 37.568 -21.066 -19.972 1.00 55.16 371 ILE A O 1
ATOM 2776 N N . GLN A 1 372 ? 37.161 -19.906 -18.088 1.00 61.12 372 GLN A N 1
ATOM 2777 C CA . GLN A 1 372 ? 36.477 -20.999 -17.390 1.00 61.12 372 GLN A CA 1
ATOM 2778 C C . GLN A 1 372 ? 34.981 -20.695 -17.226 1.00 61.12 372 GLN A C 1
ATOM 2780 O O . GLN A 1 372 ? 34.635 -19.549 -16.911 1.00 61.12 372 GLN A O 1
ATOM 2785 N N . PRO A 1 373 ? 34.093 -21.701 -17.386 1.00 60.22 373 PRO A N 1
ATOM 2786 C CA . PRO A 1 373 ? 32.691 -21.559 -17.019 1.00 60.22 373 PRO A CA 1
ATOM 2787 C C . PRO A 1 373 ? 32.578 -21.257 -15.525 1.00 60.22 373 PRO A C 1
ATOM 2789 O O . PRO A 1 373 ? 33.165 -21.938 -14.675 1.00 60.22 373 PRO A O 1
ATOM 2792 N N . ARG A 1 374 ? 31.822 -20.215 -15.203 1.00 67.06 374 ARG A N 1
ATOM 2793 C CA . ARG A 1 374 ? 31.475 -19.839 -13.836 1.00 67.06 374 ARG A CA 1
ATOM 2794 C C . ARG A 1 374 ? 29.976 -19.604 -13.759 1.00 67.06 374 ARG A C 1
ATOM 2796 O O . ARG A 1 374 ? 29.288 -19.474 -14.760 1.00 67.06 374 ARG A O 1
ATOM 2803 N N . TRP A 1 375 ? 29.468 -19.569 -12.551 1.00 64.81 375 TRP A N 1
ATOM 2804 C CA . TRP A 1 375 ? 28.093 -19.228 -12.267 1.00 64.81 375 TRP A CA 1
ATOM 2805 C C . TRP A 1 375 ? 28.087 -18.005 -11.389 1.00 64.81 375 TRP A C 1
ATOM 2807 O O . TRP A 1 375 ? 28.803 -17.967 -10.391 1.00 64.81 375 TRP A O 1
ATOM 2817 N N . THR A 1 376 ? 27.278 -17.020 -11.733 1.00 65.88 376 THR A N 1
ATOM 2818 C CA . THR A 1 376 ? 27.083 -15.868 -10.870 1.00 65.88 376 THR A CA 1
ATOM 2819 C C . THR A 1 376 ? 25.728 -15.989 -10.193 1.00 65.88 376 THR A C 1
ATOM 2821 O O . THR A 1 376 ? 24.734 -16.341 -10.822 1.00 65.88 376 THR A O 1
ATOM 2824 N N . ALA A 1 377 ? 25.692 -15.743 -8.890 1.00 64.31 377 ALA A N 1
ATOM 2825 C CA . ALA A 1 377 ? 24.489 -15.808 -8.085 1.00 64.31 377 ALA A CA 1
ATOM 2826 C C . ALA A 1 377 ? 24.303 -14.503 -7.319 1.00 64.31 377 ALA A C 1
ATOM 2828 O O . ALA A 1 377 ? 25.174 -14.097 -6.555 1.00 64.31 377 ALA A O 1
ATOM 2829 N N . ALA A 1 378 ? 23.151 -13.865 -7.482 1.00 63.38 378 ALA A N 1
ATOM 2830 C CA . ALA A 1 378 ? 22.727 -12.778 -6.616 1.00 63.38 378 ALA A CA 1
ATOM 2831 C C . ALA A 1 378 ? 22.040 -13.378 -5.385 1.00 63.38 378 ALA A C 1
ATOM 2833 O O . ALA A 1 378 ? 21.040 -14.089 -5.495 1.00 63.38 378 ALA A O 1
ATOM 2834 N N . THR A 1 379 ? 22.568 -13.094 -4.203 1.00 62.28 379 THR A N 1
ATOM 2835 C CA . THR A 1 379 ? 22.069 -13.593 -2.924 1.00 62.28 379 THR A CA 1
ATOM 2836 C C . THR A 1 379 ? 21.844 -12.436 -1.958 1.00 62.28 379 THR A C 1
ATOM 2838 O O . THR A 1 379 ? 22.570 -11.449 -1.967 1.00 62.28 379 THR A O 1
ATOM 2841 N N . LEU A 1 380 ? 20.804 -12.531 -1.142 1.00 56.47 380 LEU A N 1
ATOM 2842 C CA . LEU A 1 380 ? 20.498 -11.588 -0.072 1.00 56.47 380 LEU A CA 1
ATOM 2843 C C . LEU A 1 380 ? 20.937 -12.234 1.240 1.00 56.47 380 LEU A C 1
ATOM 2845 O O . LEU A 1 380 ? 20.499 -13.345 1.569 1.00 56.47 380 LEU A O 1
ATOM 2849 N N . ARG A 1 381 ? 21.827 -11.556 1.965 1.00 55.22 381 ARG A N 1
ATOM 2850 C CA . ARG A 1 381 ? 22.410 -12.084 3.200 1.00 55.22 381 ARG A CA 1
ATOM 2851 C C . ARG A 1 381 ? 21.395 -11.988 4.356 1.00 55.22 381 ARG A C 1
ATOM 2853 O O . ARG A 1 381 ? 20.697 -10.978 4.459 1.00 55.22 381 ARG A O 1
ATOM 2860 N N . PRO A 1 382 ? 21.284 -13.000 5.235 1.00 47.38 382 PRO A N 1
ATOM 2861 C CA . PRO A 1 382 ? 20.311 -12.988 6.335 1.00 47.38 382 PRO A CA 1
ATOM 2862 C C . PRO A 1 382 ? 20.574 -11.936 7.434 1.00 47.38 382 PRO A C 1
ATOM 2864 O O . PRO A 1 382 ? 19.647 -11.547 8.137 1.00 47.38 382 PRO A O 1
ATOM 2867 N N . ASP A 1 383 ? 21.812 -11.465 7.591 1.00 44.59 383 ASP A N 1
ATOM 2868 C CA . ASP A 1 383 ? 22.270 -10.457 8.568 1.00 44.59 383 ASP A CA 1
ATOM 2869 C C . ASP A 1 383 ? 22.153 -9.003 8.062 1.00 44.59 383 ASP A C 1
ATOM 2871 O O . ASP A 1 383 ? 21.975 -8.085 8.864 1.00 44.59 383 ASP A O 1
ATOM 2875 N N . ALA A 1 384 ? 22.209 -8.791 6.744 1.00 47.75 384 ALA A N 1
ATOM 2876 C CA . ALA A 1 384 ? 22.050 -7.493 6.088 1.00 47.75 384 ALA A CA 1
ATOM 2877 C C . ALA A 1 384 ? 21.184 -7.621 4.815 1.00 47.75 384 ALA A C 1
ATOM 2879 O O . ALA A 1 384 ? 21.686 -7.454 3.703 1.00 47.75 384 ALA A O 1
ATOM 2880 N N . PRO A 1 385 ? 19.865 -7.865 4.947 1.00 43.7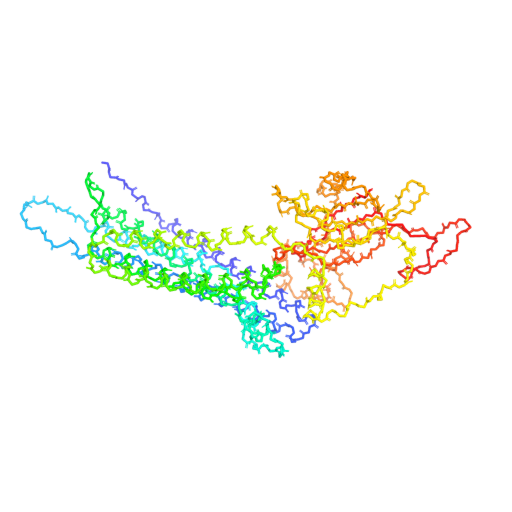2 385 PRO A N 1
ATOM 2881 C CA . PRO A 1 385 ? 18.969 -8.141 3.814 1.00 43.72 385 PRO A CA 1
ATOM 2882 C C . PRO A 1 385 ? 18.830 -6.978 2.815 1.00 43.72 385 PRO A C 1
ATOM 2884 O O . PRO A 1 385 ? 18.234 -7.142 1.758 1.00 43.72 385 PRO A O 1
ATOM 2887 N N . ALA A 1 386 ? 19.377 -5.800 3.131 1.00 42.09 386 ALA A N 1
ATOM 2888 C CA . ALA A 1 386 ? 19.401 -4.641 2.243 1.00 42.09 386 ALA A CA 1
ATOM 2889 C C . ALA A 1 386 ? 20.576 -4.643 1.241 1.00 42.09 386 ALA A C 1
ATOM 2891 O O . ALA A 1 386 ? 20.569 -3.832 0.309 1.00 42.09 386 ALA A O 1
ATOM 2892 N N . GLU A 1 387 ? 21.573 -5.517 1.414 1.00 48.69 387 GLU A N 1
ATOM 2893 C CA . GLU A 1 387 ? 22.721 -5.644 0.514 1.00 48.69 387 GLU A CA 1
ATOM 2894 C C . GLU A 1 387 ? 22.576 -6.887 -0.371 1.00 48.69 387 GLU A C 1
ATOM 2896 O O . GLU A 1 387 ? 22.575 -8.023 0.102 1.00 48.69 387 GLU A O 1
ATOM 2901 N N . LEU A 1 388 ? 22.446 -6.654 -1.680 1.00 53.56 388 LEU A N 1
ATOM 2902 C CA . LEU A 1 388 ? 22.496 -7.706 -2.688 1.00 53.56 388 LEU A CA 1
ATOM 2903 C C . LEU A 1 388 ? 23.960 -8.118 -2.890 1.00 53.56 388 LEU A C 1
ATOM 2905 O O . LEU A 1 388 ? 24.777 -7.325 -3.359 1.00 53.56 388 LEU A O 1
ATOM 2909 N N . GLU A 1 389 ? 24.285 -9.354 -2.539 1.00 60.12 389 GLU A N 1
ATOM 2910 C CA . GLU A 1 389 ? 25.607 -9.947 -2.696 1.00 60.12 389 GLU A CA 1
ATOM 2911 C C . GLU A 1 389 ? 25.668 -10.750 -3.993 1.00 60.12 389 GLU A C 1
ATOM 2913 O O . GLU A 1 389 ? 24.928 -11.712 -4.179 1.00 60.12 389 GLU A O 1
ATOM 2918 N N . VAL A 1 390 ? 26.563 -10.363 -4.897 1.00 57.59 390 VAL A N 1
ATOM 2919 C CA . VAL A 1 390 ? 26.819 -11.104 -6.134 1.00 57.59 390 VAL A CA 1
ATOM 2920 C C . VAL A 1 390 ? 28.006 -12.034 -5.894 1.00 57.59 390 VAL A C 1
ATOM 2922 O O . VAL A 1 390 ? 29.118 -11.571 -5.658 1.00 57.59 390 VAL A O 1
ATOM 2925 N N . LEU A 1 391 ? 27.756 -13.339 -5.918 1.00 63.06 391 LEU A N 1
ATOM 2926 C CA . LEU A 1 391 ? 28.737 -14.403 -5.736 1.00 63.06 391 LEU A CA 1
ATOM 2927 C C . LEU A 1 391 ? 29.134 -14.964 -7.098 1.00 63.06 391 LEU A C 1
ATOM 2929 O O . LEU A 1 391 ? 28.258 -15.355 -7.865 1.00 63.06 391 LEU A O 1
ATOM 2933 N N . THR A 1 392 ? 30.430 -15.085 -7.374 1.00 61.56 392 THR A N 1
ATOM 2934 C CA . THR A 1 392 ? 30.923 -15.842 -8.532 1.00 61.56 392 THR A CA 1
ATOM 2935 C C . THR A 1 392 ? 31.415 -17.210 -8.076 1.00 61.56 392 THR A C 1
ATOM 2937 O O . THR A 1 392 ? 32.242 -17.330 -7.176 1.00 61.56 392 THR A O 1
ATOM 2940 N N . ILE A 1 393 ? 30.908 -18.265 -8.700 1.00 63.72 393 ILE A N 1
ATOM 2941 C CA . ILE A 1 393 ? 31.095 -19.656 -8.301 1.00 63.72 393 ILE A CA 1
ATOM 2942 C C . ILE A 1 393 ? 31.722 -20.411 -9.468 1.00 63.72 393 ILE A C 1
ATOM 2944 O O . ILE A 1 393 ? 31.260 -20.327 -10.602 1.00 63.72 393 ILE A O 1
ATOM 2948 N N . ARG A 1 394 ? 32.800 -21.158 -9.216 1.00 65.00 394 ARG A N 1
ATOM 2949 C CA . ARG A 1 394 ? 33.414 -21.996 -10.256 1.00 65.00 394 ARG A CA 1
ATOM 2950 C C . ARG A 1 394 ? 32.472 -23.141 -10.628 1.00 65.00 394 ARG A C 1
ATOM 2952 O O . ARG A 1 394 ? 31.950 -23.811 -9.738 1.00 65.00 394 ARG A O 1
ATOM 2959 N N . ASP A 1 395 ? 32.286 -23.385 -11.924 1.00 60.94 395 ASP A N 1
ATOM 2960 C CA . ASP A 1 395 ? 31.501 -24.532 -12.378 1.00 60.94 395 ASP A CA 1
ATOM 2961 C C . ASP A 1 395 ? 32.130 -25.849 -11.886 1.00 60.94 395 ASP A C 1
ATOM 2963 O O . ASP A 1 395 ? 33.345 -26.054 -11.970 1.00 60.94 395 ASP A O 1
ATOM 2967 N N . GLY A 1 396 ? 31.308 -26.720 -11.295 1.00 59.12 396 GLY A N 1
ATOM 2968 C CA . GLY A 1 396 ? 31.772 -27.951 -10.650 1.00 59.12 396 GLY A CA 1
ATOM 2969 C C . GLY A 1 396 ? 32.491 -27.767 -9.305 1.00 59.12 396 GLY A C 1
ATOM 2970 O O . GLY A 1 396 ? 33.220 -28.674 -8.895 1.00 59.12 396 GLY A O 1
ATOM 2971 N N . ALA A 1 397 ? 32.312 -26.633 -8.613 1.00 60.03 397 ALA A N 1
ATOM 2972 C CA . ALA A 1 397 ? 32.758 -26.476 -7.226 1.00 60.03 397 ALA A CA 1
ATOM 2973 C C . ALA A 1 397 ? 32.181 -27.587 -6.318 1.00 60.03 397 ALA A C 1
ATOM 2975 O O . ALA A 1 397 ? 31.216 -28.264 -6.646 1.00 60.03 397 ALA A O 1
ATOM 2976 N N . SER A 1 398 ? 32.777 -27.843 -5.156 1.00 56.97 398 SER A N 1
ATOM 2977 C CA . SER A 1 398 ? 32.235 -28.853 -4.233 1.00 56.97 398 SER A CA 1
ATOM 2978 C C . SER A 1 398 ? 31.041 -28.302 -3.435 1.00 56.97 398 SER A C 1
ATOM 2980 O O . SER A 1 398 ? 30.981 -27.110 -3.126 1.00 56.97 398 SER A O 1
ATOM 2982 N N . ALA A 1 399 ? 30.115 -29.165 -3.005 1.00 52.19 399 ALA A N 1
ATOM 2983 C CA . ALA A 1 399 ? 29.015 -28.767 -2.115 1.00 52.19 399 ALA A CA 1
ATOM 2984 C C . ALA A 1 399 ? 29.503 -28.169 -0.774 1.00 52.19 399 ALA A C 1
ATOM 2986 O O . ALA A 1 399 ? 28.793 -27.385 -0.150 1.00 52.19 399 ALA A O 1
ATOM 2987 N N . ALA A 1 400 ? 30.722 -28.504 -0.335 1.00 52.00 400 ALA A N 1
ATOM 2988 C CA . ALA A 1 400 ? 31.359 -27.907 0.839 1.00 52.00 400 ALA A CA 1
ATOM 2989 C C . ALA A 1 400 ? 31.771 -26.444 0.590 1.00 52.00 400 ALA A C 1
ATOM 2991 O O . ALA A 1 400 ? 31.487 -25.581 1.418 1.00 52.00 400 ALA A O 1
ATOM 2992 N N . SER A 1 401 ? 32.342 -26.146 -0.582 1.00 52.72 401 SER A N 1
ATOM 2993 C CA . SER A 1 401 ? 32.646 -24.771 -1.016 1.00 52.72 401 SER A CA 1
ATOM 2994 C C . SER A 1 401 ? 31.402 -23.920 -1.288 1.00 52.72 401 SER A C 1
ATOM 2996 O O . SER A 1 401 ? 31.522 -22.713 -1.359 1.00 52.72 401 SER A O 1
ATOM 2998 N N . LEU A 1 402 ? 30.206 -24.502 -1.410 1.00 52.88 402 LEU A N 1
ATOM 2999 C CA . LEU A 1 402 ? 28.950 -23.745 -1.533 1.00 52.88 402 LEU A CA 1
ATOM 3000 C C . LEU A 1 402 ? 28.367 -23.304 -0.186 1.00 52.88 402 LEU A C 1
ATOM 3002 O O . LEU A 1 402 ? 27.619 -22.334 -0.136 1.00 52.88 402 LEU A O 1
ATOM 3006 N N . ARG A 1 403 ? 28.705 -24.001 0.908 1.00 50.34 403 ARG A N 1
ATOM 3007 C CA . ARG A 1 403 ? 28.302 -23.605 2.273 1.00 50.34 403 ARG A CA 1
ATOM 3008 C C . ARG A 1 403 ? 29.126 -22.429 2.793 1.00 50.34 403 ARG A C 1
ATOM 3010 O O . ARG A 1 403 ? 28.648 -21.653 3.612 1.00 50.34 403 ARG A O 1
ATOM 3017 N N . HIS A 1 404 ? 30.350 -22.308 2.290 1.00 47.72 404 HIS A N 1
ATOM 3018 C CA . HIS A 1 404 ? 31.241 -21.173 2.478 1.00 47.72 404 HIS A CA 1
ATOM 3019 C C . HIS A 1 404 ? 31.801 -20.799 1.105 1.00 47.72 404 HIS A C 1
ATOM 3021 O O . HIS A 1 404 ? 32.931 -21.198 0.811 1.00 47.72 404 HIS A O 1
ATOM 3027 N N . PRO A 1 405 ? 31.011 -20.122 0.243 1.00 48.91 405 PRO A N 1
ATOM 3028 C CA . PRO A 1 405 ? 31.520 -19.653 -1.037 1.00 48.91 405 PRO A CA 1
ATOM 3029 C C . PRO A 1 405 ? 32.797 -18.878 -0.751 1.00 48.91 405 PRO A C 1
ATOM 3031 O O . PRO A 1 405 ? 32.792 -17.945 0.055 1.00 48.91 405 PRO A O 1
ATOM 3034 N N . GLU A 1 406 ? 33.909 -19.316 -1.344 1.00 40.06 406 GLU A N 1
ATOM 3035 C CA . GLU A 1 406 ? 35.102 -18.486 -1.425 1.00 40.06 406 GLU A CA 1
ATOM 3036 C C . GLU A 1 406 ? 34.622 -17.194 -2.080 1.00 40.06 406 GLU A C 1
ATOM 3038 O O . GLU A 1 406 ? 34.285 -17.181 -3.264 1.00 40.06 406 GLU A O 1
ATOM 3043 N N . VAL A 1 407 ? 34.469 -16.136 -1.281 1.00 44.69 407 VAL A N 1
ATOM 3044 C CA . VAL A 1 407 ? 34.104 -14.807 -1.765 1.00 44.69 407 VAL A CA 1
ATOM 3045 C C . VAL A 1 407 ? 35.326 -14.304 -2.516 1.00 44.69 407 VAL A C 1
ATOM 3047 O O . VAL A 1 407 ? 36.167 -13.585 -1.972 1.00 44.69 407 VAL A O 1
ATOM 3050 N N . VAL A 1 408 ? 35.485 -14.774 -3.750 1.00 40.72 408 VAL A N 1
ATOM 3051 C CA . VAL A 1 408 ? 36.512 -14.283 -4.650 1.00 40.72 408 VAL A CA 1
ATOM 3052 C C . VAL A 1 408 ? 36.110 -12.848 -4.973 1.00 40.72 408 VAL A C 1
ATOM 3054 O O . VAL A 1 408 ? 35.061 -12.590 -5.548 1.00 40.72 408 VAL A O 1
ATOM 3057 N N . ASN A 1 409 ? 36.928 -11.922 -4.477 1.00 42.78 409 ASN A N 1
ATOM 3058 C CA . ASN A 1 409 ? 36.865 -10.481 -4.692 1.00 42.78 409 ASN A CA 1
ATOM 3059 C C . ASN A 1 409 ? 35.644 -9.719 -4.140 1.00 42.78 409 ASN A C 1
ATOM 3061 O O . ASN A 1 409 ? 34.805 -9.172 -4.849 1.00 42.78 409 ASN A O 1
ATOM 3065 N N . ARG A 1 410 ? 35.711 -9.425 -2.834 1.00 47.25 410 ARG A N 1
ATOM 3066 C CA . ARG A 1 410 ? 35.102 -8.220 -2.238 1.00 47.25 410 ARG A CA 1
ATOM 3067 C C . ARG A 1 410 ? 35.871 -6.953 -2.663 1.00 47.25 410 ARG A C 1
ATOM 3069 O O . ARG A 1 410 ? 36.391 -6.221 -1.823 1.00 47.25 410 ARG A O 1
ATOM 3076 N N . ARG A 1 411 ? 35.995 -6.683 -3.963 1.00 46.56 411 ARG A N 1
ATOM 3077 C CA . ARG A 1 411 ? 36.444 -5.372 -4.460 1.00 46.56 411 ARG A CA 1
ATOM 3078 C C . ARG A 1 411 ? 35.283 -4.707 -5.170 1.00 46.56 411 ARG A C 1
ATOM 3080 O O . ARG A 1 411 ? 35.215 -4.676 -6.393 1.00 46.56 411 ARG A O 1
ATOM 3087 N N . SER A 1 412 ? 34.359 -4.182 -4.370 1.00 49.25 412 SER A N 1
ATOM 3088 C CA . SER A 1 412 ? 33.381 -3.246 -4.898 1.00 49.25 412 SER A CA 1
ATOM 3089 C C . SER A 1 412 ? 34.092 -1.921 -5.154 1.00 49.25 412 SER A C 1
ATOM 3091 O O . SER A 1 412 ? 34.625 -1.317 -4.225 1.00 49.25 412 SER A O 1
ATOM 3093 N N . LEU A 1 413 ? 34.121 -1.467 -6.406 1.00 49.97 413 LEU A N 1
ATOM 3094 C CA . LEU A 1 413 ? 34.700 -0.166 -6.782 1.00 49.97 413 LEU A CA 1
ATOM 3095 C C . LEU A 1 413 ? 33.780 1.018 -6.404 1.00 49.97 413 LEU A C 1
ATOM 3097 O O . LEU A 1 413 ? 33.870 2.092 -6.987 1.00 49.97 413 LEU A O 1
ATOM 3101 N N . THR A 1 414 ? 32.871 0.822 -5.447 1.00 49.12 414 THR A N 1
ATOM 3102 C CA . THR A 1 414 ? 31.799 1.758 -5.066 1.00 49.12 414 THR A CA 1
ATOM 3103 C C . THR A 1 414 ? 32.188 2.792 -4.020 1.00 49.12 414 THR A C 1
ATOM 3105 O O . THR A 1 414 ? 31.330 3.562 -3.589 1.00 49.12 414 THR A O 1
ATOM 3108 N N . ASP A 1 415 ? 33.452 2.855 -3.596 1.00 49.12 415 ASP A N 1
ATOM 3109 C CA . ASP A 1 415 ? 33.878 3.973 -2.758 1.00 49.12 415 ASP A CA 1
ATOM 3110 C C . ASP A 1 415 ? 33.757 5.268 -3.579 1.00 49.12 415 ASP A C 1
ATOM 3112 O O . ASP A 1 415 ? 34.470 5.465 -4.566 1.00 49.12 415 ASP A O 1
ATOM 3116 N N . ALA A 1 416 ? 32.850 6.159 -3.164 1.00 44.16 416 ALA A N 1
ATOM 3117 C CA . ALA A 1 416 ? 32.586 7.454 -3.798 1.00 44.16 416 ALA A CA 1
ATOM 3118 C C . ALA A 1 416 ? 33.835 8.356 -3.877 1.00 44.16 416 ALA A C 1
ATOM 3120 O O . ALA A 1 416 ? 33.836 9.372 -4.567 1.00 44.16 416 ALA A O 1
ATOM 3121 N N . ARG A 1 417 ? 34.916 7.993 -3.172 1.00 41.88 417 ARG A N 1
ATOM 3122 C CA . ARG A 1 417 ? 36.231 8.642 -3.262 1.00 41.88 417 ARG A CA 1
ATOM 3123 C C . ARG A 1 417 ? 37.042 8.231 -4.495 1.00 41.88 417 ARG A C 1
ATOM 3125 O O . ARG A 1 417 ? 38.022 8.903 -4.800 1.00 41.88 417 ARG A O 1
ATOM 3132 N N . ILE A 1 418 ? 36.688 7.125 -5.155 1.00 46.84 418 ILE A N 1
ATOM 3133 C CA . ILE A 1 418 ? 37.525 6.448 -6.160 1.00 46.84 418 ILE A CA 1
ATOM 3134 C C . ILE A 1 418 ? 36.916 6.522 -7.572 1.00 46.84 418 ILE A C 1
ATOM 3136 O O . ILE A 1 418 ? 37.675 6.578 -8.538 1.00 46.84 418 ILE A O 1
ATOM 3140 N N . MET A 1 419 ? 35.585 6.595 -7.728 1.00 50.38 419 MET A N 1
ATOM 3141 C CA . MET A 1 419 ? 34.942 6.786 -9.041 1.00 50.38 419 MET A CA 1
ATOM 3142 C C . MET A 1 419 ? 33.801 7.816 -9.021 1.00 50.38 419 MET A C 1
ATOM 3144 O O . MET A 1 419 ? 33.036 7.860 -8.058 1.00 50.38 419 MET A O 1
ATOM 3148 N N . PRO A 1 420 ? 33.646 8.626 -10.088 1.00 54.53 420 PRO A N 1
ATOM 3149 C CA . PRO A 1 420 ? 32.522 9.548 -10.231 1.00 54.53 420 PRO A CA 1
ATOM 3150 C C . PRO A 1 420 ? 31.198 8.800 -10.467 1.00 54.53 420 PRO A C 1
ATOM 3152 O O . PRO A 1 420 ? 31.154 7.806 -11.192 1.00 54.53 420 PRO A O 1
ATOM 3155 N N . GLU A 1 421 ? 30.103 9.304 -9.887 1.00 60.53 421 GLU A N 1
ATOM 3156 C CA . GLU A 1 421 ? 28.749 8.803 -10.157 1.00 60.53 421 GLU A CA 1
ATOM 3157 C C . GLU A 1 421 ? 28.350 9.029 -11.627 1.00 60.53 421 GLU A C 1
ATOM 3159 O O . GLU A 1 421 ? 28.714 10.037 -12.241 1.00 60.53 421 GLU A O 1
ATOM 3164 N N . ALA A 1 422 ? 27.552 8.115 -12.194 1.00 63.47 422 ALA A N 1
ATOM 3165 C CA . ALA A 1 422 ? 26.912 8.352 -13.487 1.00 63.47 422 ALA A CA 1
ATOM 3166 C C . ALA A 1 422 ? 26.027 9.606 -13.412 1.00 63.47 422 ALA A C 1
ATOM 3168 O O . ALA A 1 422 ? 25.266 9.781 -12.458 1.00 63.47 422 ALA A O 1
ATOM 3169 N N . ALA A 1 423 ? 26.094 10.457 -14.440 1.00 67.56 423 ALA A N 1
ATOM 3170 C CA . ALA A 1 423 ? 25.299 11.679 -14.505 1.00 67.56 423 ALA A CA 1
ATOM 3171 C C . ALA A 1 423 ? 23.801 11.380 -14.303 1.00 67.56 423 ALA A C 1
ATOM 3173 O O . ALA A 1 423 ? 23.272 10.413 -14.845 1.00 67.56 423 ALA A O 1
ATOM 3174 N N . ALA A 1 424 ? 23.098 12.216 -13.533 1.00 71.00 424 ALA A N 1
ATOM 3175 C CA . ALA A 1 424 ? 21.669 12.035 -13.247 1.00 71.00 424 ALA A CA 1
ATOM 3176 C C . ALA A 1 424 ? 20.749 12.343 -14.452 1.00 71.00 424 ALA A C 1
ATOM 3178 O O . ALA A 1 424 ? 19.545 12.097 -14.397 1.00 71.00 424 ALA A O 1
ATOM 3179 N N . TRP A 1 425 ? 21.305 12.919 -15.519 1.00 82.31 425 TRP A N 1
ATOM 3180 C CA . TRP A 1 425 ? 20.637 13.259 -16.773 1.00 82.31 425 TRP A CA 1
ATOM 3181 C C . TRP A 1 425 ? 21.681 13.454 -17.880 1.00 82.31 425 TRP A C 1
ATOM 3183 O O . TRP A 1 425 ? 22.865 13.640 -17.592 1.00 82.31 425 TRP A O 1
ATOM 3193 N N . ARG A 1 426 ? 21.244 13.442 -19.141 1.00 83.62 426 ARG A N 1
ATOM 3194 C CA . ARG A 1 426 ? 22.094 13.691 -20.312 1.00 83.62 426 ARG A CA 1
ATOM 3195 C C . ARG A 1 426 ? 21.401 14.565 -21.351 1.00 83.62 426 ARG A C 1
ATOM 3197 O O . ARG A 1 426 ? 20.174 14.646 -21.384 1.00 83.62 426 ARG A O 1
ATOM 3204 N N . LEU A 1 427 ? 22.208 15.172 -22.214 1.00 86.88 427 LEU A N 1
ATOM 3205 C CA . LEU A 1 427 ? 21.752 15.746 -23.477 1.00 86.88 427 LEU A CA 1
ATOM 3206 C C . LEU A 1 427 ? 21.573 14.633 -24.508 1.00 86.88 427 LEU A C 1
ATOM 3208 O O . LEU A 1 427 ? 22.374 13.699 -24.558 1.00 86.88 427 LEU A O 1
ATOM 3212 N N . VAL A 1 428 ? 20.542 14.754 -25.332 1.00 85.31 428 VAL A N 1
ATOM 3213 C CA . VAL A 1 428 ? 20.226 13.795 -26.391 1.00 85.31 428 VAL A CA 1
ATOM 3214 C C . VAL A 1 428 ? 20.004 14.552 -27.700 1.00 85.31 428 VAL A C 1
ATOM 3216 O O . VAL A 1 428 ? 19.581 15.706 -27.684 1.00 85.31 428 VAL A O 1
ATOM 3219 N N . ALA A 1 429 ? 20.328 13.922 -28.829 1.00 83.00 429 ALA A N 1
ATOM 3220 C CA . ALA A 1 429 ? 20.166 14.527 -30.149 1.00 83.00 429 ALA A CA 1
ATOM 3221 C C . ALA A 1 429 ? 18.724 14.421 -30.676 1.00 83.00 429 ALA A C 1
ATOM 3223 O O . ALA A 1 429 ? 18.170 15.419 -31.128 1.00 83.00 429 ALA A O 1
ATOM 3224 N N . ASP A 1 430 ? 18.101 13.241 -30.551 1.00 82.12 430 ASP A N 1
ATOM 3225 C CA . ASP A 1 430 ? 16.917 12.908 -31.363 1.00 82.12 430 ASP A CA 1
ATOM 3226 C C . ASP A 1 430 ? 15.656 12.572 -30.548 1.00 82.12 430 ASP A C 1
ATOM 3228 O O . ASP A 1 430 ? 14.552 12.534 -31.086 1.00 82.12 430 ASP A O 1
ATOM 3232 N N . HIS A 1 431 ? 15.793 12.308 -29.247 1.00 80.25 431 HIS A N 1
ATOM 3233 C CA . HIS A 1 431 ? 14.692 11.886 -28.379 1.00 80.25 431 HIS A CA 1
ATOM 3234 C C . HIS A 1 431 ? 14.810 12.511 -26.987 1.00 80.25 431 HIS A C 1
ATOM 3236 O O . HIS A 1 431 ? 15.900 12.821 -26.523 1.00 80.25 431 HIS A O 1
ATOM 3242 N N . GLY A 1 432 ? 13.678 12.708 -26.311 1.00 85.75 432 GLY A N 1
ATOM 3243 C CA . GLY A 1 432 ? 13.638 13.220 -24.940 1.00 85.75 432 GLY A CA 1
ATOM 3244 C C . GLY A 1 432 ? 12.848 14.515 -24.789 1.00 85.75 432 GLY A C 1
ATOM 3245 O O . GLY A 1 432 ? 12.018 14.890 -25.618 1.00 85.75 432 GLY A O 1
ATOM 3246 N N . VAL A 1 433 ? 13.069 15.196 -23.671 1.00 90.88 433 VAL A N 1
ATOM 3247 C CA . VAL A 1 433 ? 12.284 16.358 -23.263 1.00 90.88 433 VAL A CA 1
ATOM 3248 C C . VAL A 1 433 ? 13.032 17.632 -23.615 1.00 90.88 433 VAL A C 1
ATOM 3250 O O . VAL A 1 433 ? 14.078 17.912 -23.044 1.00 90.88 433 VAL A O 1
ATOM 3253 N N . ALA A 1 434 ? 12.464 18.461 -24.492 1.00 91.94 434 ALA A N 1
ATOM 3254 C CA . ALA A 1 434 ? 13.012 19.791 -24.758 1.00 91.94 434 ALA A CA 1
ATOM 3255 C C . ALA A 1 434 ? 13.056 20.637 -23.477 1.00 91.94 434 ALA A C 1
ATOM 3257 O O . ALA A 1 434 ? 12.029 20.784 -22.799 1.00 91.94 434 ALA A O 1
ATOM 3258 N N . ALA A 1 435 ? 14.212 21.222 -23.164 1.00 90.12 435 ALA A N 1
ATOM 3259 C CA . ALA A 1 435 ? 14.405 22.084 -21.998 1.00 90.12 435 ALA A CA 1
ATOM 3260 C C . ALA A 1 435 ? 13.435 23.281 -22.013 1.00 90.12 435 ALA A C 1
ATOM 3262 O O . ALA A 1 435 ? 12.839 23.623 -20.987 1.00 90.12 435 ALA A O 1
ATOM 3263 N N . GLY A 1 436 ? 13.193 23.846 -23.199 1.00 91.88 436 GLY A N 1
ATOM 3264 C CA . GLY A 1 436 ? 12.179 24.860 -23.454 1.00 91.88 436 GLY A CA 1
ATOM 3265 C C . GLY A 1 436 ? 12.422 26.176 -22.712 1.00 91.88 436 GLY A C 1
ATOM 3266 O O . GLY A 1 436 ? 13.550 26.609 -22.482 1.00 91.88 436 GLY A O 1
ATOM 3267 N N . TRP A 1 437 ? 11.327 26.849 -22.365 1.00 92.81 437 TRP A N 1
ATOM 3268 C CA . TRP A 1 437 ? 11.337 28.133 -21.664 1.00 92.81 437 TRP A CA 1
ATOM 3269 C C . TRP A 1 437 ? 11.900 28.059 -20.233 1.00 92.81 437 TRP A C 1
ATOM 3271 O O . TRP A 1 437 ? 11.918 27.011 -19.586 1.00 92.81 437 TRP A O 1
ATOM 3281 N N . TRP A 1 438 ? 12.323 29.211 -19.705 1.00 93.25 438 TRP A N 1
ATOM 3282 C CA . TRP A 1 438 ? 13.060 29.312 -18.439 1.00 93.25 438 TRP A CA 1
ATOM 3283 C C . TRP A 1 438 ? 12.346 28.681 -17.232 1.00 93.25 438 TRP A C 1
ATOM 3285 O O . TRP A 1 438 ? 13.004 28.057 -16.402 1.00 93.25 438 TRP A O 1
ATOM 3295 N N . ALA A 1 439 ? 11.017 28.786 -17.141 1.00 91.12 439 ALA A N 1
ATOM 3296 C CA . ALA A 1 439 ? 10.261 28.221 -16.025 1.00 91.12 439 ALA A CA 1
ATOM 3297 C C . ALA A 1 439 ? 10.208 26.687 -16.083 1.00 91.12 439 ALA A C 1
ATOM 3299 O O . ALA A 1 439 ? 10.261 26.031 -15.043 1.00 91.12 439 ALA A O 1
ATOM 3300 N N . LYS A 1 440 ? 10.168 26.099 -17.289 1.00 92.44 440 LYS A N 1
ATOM 3301 C CA . LYS A 1 440 ? 10.291 24.646 -17.472 1.00 92.44 440 LYS A CA 1
ATOM 3302 C C . LYS A 1 440 ? 11.668 24.160 -17.036 1.00 92.44 440 LYS A C 1
ATOM 3304 O O . LYS A 1 440 ? 11.737 23.181 -16.302 1.00 92.44 440 LYS A O 1
ATOM 3309 N N . ARG A 1 441 ? 12.738 24.877 -17.395 1.00 93.69 441 ARG A N 1
ATOM 3310 C CA . ARG A 1 441 ? 14.105 24.576 -16.932 1.00 93.69 441 ARG A CA 1
ATOM 3311 C C . ARG A 1 441 ? 14.241 24.661 -15.418 1.00 93.69 441 ARG A C 1
ATOM 3313 O O . ARG A 1 441 ? 14.792 23.749 -14.815 1.00 93.69 441 ARG A O 1
ATOM 3320 N N . LEU A 1 442 ? 13.693 25.709 -14.798 1.00 92.62 442 LEU A N 1
ATOM 3321 C CA . LEU A 1 442 ? 13.661 25.841 -13.339 1.00 92.62 442 LEU A CA 1
ATOM 3322 C C . LEU A 1 442 ? 12.899 24.684 -12.688 1.00 92.62 442 LEU A C 1
ATOM 3324 O O . LEU A 1 442 ? 13.371 24.110 -11.711 1.00 92.62 442 LEU A O 1
ATOM 3328 N N . GLY A 1 443 ? 11.754 24.311 -13.262 1.00 90.81 443 GLY A N 1
ATOM 3329 C CA . GLY A 1 443 ? 10.998 23.142 -12.837 1.00 90.81 443 GLY A CA 1
ATOM 3330 C C . GLY A 1 443 ? 11.828 21.861 -12.939 1.00 90.81 443 GLY A C 1
ATOM 3331 O O . GLY A 1 443 ? 12.015 21.165 -11.953 1.00 90.81 443 GLY A O 1
ATOM 3332 N N . LEU A 1 444 ? 12.395 21.558 -14.103 1.00 90.62 444 LEU A N 1
ATOM 3333 C CA . LEU A 1 444 ? 13.221 20.364 -14.305 1.00 90.62 444 LEU A CA 1
ATOM 3334 C C . LEU A 1 444 ? 14.418 20.320 -13.344 1.00 90.62 444 LEU A C 1
ATOM 3336 O O . LEU A 1 444 ? 14.626 19.301 -12.685 1.00 90.62 444 LEU A O 1
ATOM 3340 N N . ALA A 1 445 ? 15.129 21.440 -13.185 1.00 90.88 445 ALA A N 1
ATOM 3341 C CA . ALA A 1 445 ? 16.237 21.581 -12.245 1.00 90.88 445 ALA A CA 1
ATOM 3342 C C . ALA A 1 445 ? 15.800 21.297 -10.801 1.00 90.88 445 ALA A C 1
ATOM 3344 O O . ALA A 1 445 ? 16.500 20.602 -10.066 1.00 90.88 445 ALA A O 1
ATOM 3345 N N . TRP A 1 446 ? 14.626 21.789 -10.398 1.00 90.38 446 TRP A N 1
ATOM 3346 C CA . TRP A 1 446 ? 14.096 21.569 -9.057 1.00 90.38 446 TRP A CA 1
ATOM 3347 C C . TRP A 1 446 ? 13.570 20.138 -8.857 1.00 90.38 446 TRP A C 1
ATOM 3349 O O . TRP A 1 446 ? 13.880 19.522 -7.840 1.00 90.38 446 TRP A O 1
ATOM 3359 N N . ALA A 1 447 ? 12.852 19.561 -9.827 1.00 87.69 447 ALA A N 1
ATOM 3360 C CA . ALA A 1 447 ? 12.390 18.168 -9.776 1.00 87.69 447 ALA A CA 1
ATOM 3361 C C . ALA A 1 447 ? 13.563 17.192 -9.637 1.00 87.69 447 ALA A C 1
ATOM 3363 O O . ALA A 1 447 ? 13.549 16.294 -8.794 1.00 87.69 447 ALA A O 1
ATOM 3364 N N . ARG A 1 448 ? 14.594 17.390 -10.467 1.00 87.12 448 ARG A N 1
ATOM 3365 C CA . ARG A 1 448 ? 15.759 16.504 -10.574 1.00 87.12 448 ARG A CA 1
ATOM 3366 C C . ARG A 1 448 ? 16.886 16.863 -9.613 1.00 87.12 448 ARG A C 1
ATOM 3368 O O . ARG A 1 448 ? 17.903 16.183 -9.618 1.00 87.12 448 ARG A O 1
ATOM 3375 N N . GLN A 1 449 ? 16.710 17.916 -8.810 1.00 88.12 449 GLN A N 1
ATOM 3376 C CA . GLN A 1 449 ? 17.739 18.451 -7.910 1.00 88.12 449 GLN A CA 1
ATOM 3377 C C . GLN A 1 449 ? 19.071 18.707 -8.641 1.00 88.12 449 GLN A C 1
ATOM 3379 O O . GLN A 1 449 ? 20.148 18.485 -8.099 1.00 88.12 449 GLN A O 1
ATOM 3384 N N . SER A 1 450 ? 18.995 19.169 -9.895 1.00 86.94 450 SER A N 1
ATOM 3385 C CA . SER A 1 450 ? 20.159 19.384 -10.752 1.00 86.94 450 SER A CA 1
ATOM 3386 C C . SER A 1 450 ? 20.191 20.817 -11.294 1.00 86.94 450 SER A C 1
ATOM 3388 O O . SER A 1 450 ? 19.570 21.111 -12.319 1.00 86.94 450 SER A O 1
ATOM 3390 N N . PRO A 1 451 ? 20.919 21.738 -10.633 1.00 87.38 451 PRO A N 1
ATOM 3391 C CA . PRO A 1 451 ? 20.960 23.145 -11.033 1.00 87.38 451 PRO A CA 1
ATOM 3392 C C . PRO A 1 451 ? 21.593 23.360 -12.416 1.00 87.38 451 PRO A C 1
ATOM 3394 O O . PRO A 1 451 ? 21.294 24.359 -13.067 1.00 87.38 451 PRO A O 1
ATOM 3397 N N . GLY A 1 452 ? 22.402 22.410 -12.908 1.00 84.81 452 GLY A N 1
ATOM 3398 C CA . GLY A 1 452 ? 22.994 22.458 -14.250 1.00 84.81 452 GLY A CA 1
ATOM 3399 C C . GLY A 1 452 ? 21.959 22.542 -15.381 1.00 84.81 452 GLY A C 1
ATOM 3400 O O . GLY A 1 452 ? 22.236 23.139 -16.417 1.00 84.81 452 GLY A O 1
ATOM 3401 N N . MET A 1 453 ? 20.730 22.059 -15.159 1.00 89.44 453 MET A N 1
ATOM 3402 C CA . MET A 1 453 ? 19.642 22.150 -16.143 1.00 89.44 453 MET A CA 1
ATOM 3403 C C . MET A 1 453 ? 19.186 23.593 -16.431 1.00 89.44 453 MET A C 1
ATOM 3405 O O . MET A 1 453 ? 18.534 23.849 -17.443 1.00 89.44 453 MET A O 1
ATOM 3409 N N . LEU A 1 454 ? 19.520 24.562 -15.569 1.00 90.69 454 LEU A N 1
ATOM 3410 C CA . LEU A 1 454 ? 19.172 25.973 -15.778 1.00 90.69 454 LEU A CA 1
ATOM 3411 C C . LEU A 1 454 ? 19.925 26.605 -16.955 1.00 90.69 454 LEU A C 1
ATOM 3413 O O . LEU A 1 454 ? 19.424 27.560 -17.547 1.00 90.69 454 LEU A O 1
ATOM 3417 N N . GLN A 1 455 ? 21.103 26.071 -17.287 1.00 91.38 455 GLN A N 1
ATOM 3418 C CA . GLN A 1 455 ? 21.988 26.599 -18.330 1.00 91.38 455 GLN A CA 1
ATOM 3419 C C . GLN A 1 455 ? 21.648 26.063 -19.730 1.00 91.38 455 GLN A C 1
ATOM 3421 O O . GLN A 1 455 ? 22.278 26.454 -20.709 1.00 91.38 455 GLN A O 1
ATOM 3426 N N . LEU A 1 456 ? 20.650 25.180 -19.836 1.00 90.88 456 LEU A N 1
ATOM 3427 C CA . LEU A 1 456 ? 20.266 24.544 -21.093 1.00 90.88 456 LEU A CA 1
ATOM 3428 C C . LEU A 1 456 ? 19.655 25.540 -22.089 1.00 90.88 456 LEU A C 1
ATOM 3430 O O . LEU A 1 456 ? 18.791 26.355 -21.738 1.00 90.88 456 LEU A O 1
ATOM 3434 N N . GLY A 1 457 ? 20.041 25.414 -23.359 1.00 90.00 457 GLY A N 1
ATOM 3435 C CA . GLY A 1 457 ? 19.376 26.079 -24.484 1.00 90.00 457 GLY A CA 1
ATOM 3436 C C . GLY A 1 457 ? 17.925 25.606 -24.632 1.00 90.00 457 GLY A C 1
ATOM 3437 O O . GLY A 1 457 ? 17.593 24.503 -24.209 1.00 90.00 457 GLY A O 1
ATOM 3438 N N . SER A 1 458 ? 17.035 26.425 -25.204 1.00 89.00 458 SER A N 1
ATOM 3439 C CA . SER A 1 458 ? 15.602 26.080 -25.326 1.00 89.00 458 SER A CA 1
ATOM 3440 C C . SER A 1 458 ? 15.349 24.795 -26.113 1.00 89.00 458 SER A C 1
ATOM 3442 O O . SER A 1 458 ? 14.433 24.043 -25.778 1.00 89.00 458 SER A O 1
ATOM 3444 N N . ASP A 1 459 ? 16.188 24.545 -27.113 1.00 89.50 459 ASP A N 1
ATOM 3445 C CA . ASP A 1 459 ? 15.983 23.490 -28.107 1.00 89.50 459 ASP A CA 1
ATOM 3446 C C . ASP A 1 459 ? 16.755 22.214 -27.749 1.00 89.50 459 ASP A C 1
ATOM 3448 O O . ASP A 1 459 ? 16.634 21.193 -28.418 1.00 89.50 459 ASP A O 1
ATOM 3452 N N . GLN A 1 460 ? 17.537 22.251 -26.666 1.00 92.69 460 GLN A N 1
ATOM 3453 C CA . GLN A 1 460 ? 18.271 21.089 -26.185 1.00 92.69 460 GLN A CA 1
ATOM 3454 C C . GLN A 1 460 ? 17.302 20.057 -25.606 1.00 92.69 460 GLN A C 1
ATOM 3456 O O . GLN A 1 460 ? 16.492 20.367 -24.723 1.00 92.69 460 GLN A O 1
ATOM 3461 N N . LEU A 1 461 ? 17.404 18.823 -26.096 1.00 91.00 461 LEU A N 1
ATOM 3462 C CA . LEU A 1 461 ? 16.667 17.685 -25.567 1.00 91.00 461 LEU A CA 1
ATOM 3463 C C . LEU A 1 461 ? 17.452 17.065 -24.415 1.00 91.00 461 LEU A C 1
ATOM 3465 O O . LEU A 1 461 ? 18.667 16.869 -24.498 1.00 91.00 461 LEU A O 1
ATOM 3469 N N . ILE A 1 462 ? 16.740 16.758 -23.337 1.00 90.56 462 ILE A N 1
ATOM 3470 C CA . ILE A 1 462 ? 17.293 16.066 -22.181 1.00 90.56 462 ILE A CA 1
ATOM 3471 C C . ILE A 1 462 ? 16.551 14.772 -21.899 1.00 90.56 462 ILE A C 1
ATOM 3473 O O . ILE A 1 462 ? 15.338 14.666 -22.087 1.00 90.56 462 ILE A O 1
ATOM 3477 N N . ASP A 1 463 ? 17.290 13.821 -21.354 1.00 86.00 463 ASP A N 1
ATOM 3478 C CA . ASP A 1 463 ? 16.748 12.591 -20.805 1.00 86.00 463 ASP A CA 1
ATOM 3479 C C . ASP A 1 463 ? 17.348 12.326 -19.422 1.00 86.00 463 ASP A C 1
ATOM 3481 O O . ASP A 1 463 ? 18.500 12.658 -19.138 1.00 86.00 463 ASP A O 1
ATOM 3485 N N . TRP A 1 464 ? 16.535 11.765 -18.537 1.00 81.94 464 TRP A N 1
ATOM 3486 C CA . TRP A 1 464 ? 16.892 11.426 -17.160 1.00 81.94 464 TRP A CA 1
ATOM 3487 C C . TRP A 1 464 ? 16.421 10.022 -16.761 1.00 81.94 464 TRP A C 1
ATOM 3489 O O . TRP A 1 464 ? 16.627 9.617 -15.618 1.00 81.94 464 TRP A O 1
ATOM 3499 N N . HIS A 1 465 ? 15.795 9.272 -17.673 1.00 70.19 465 HIS A N 1
ATOM 3500 C CA . HIS A 1 465 ? 15.535 7.842 -17.514 1.00 70.19 465 HIS A CA 1
ATOM 3501 C C . HIS A 1 465 ? 16.579 7.074 -18.320 1.00 70.19 465 HIS A C 1
ATOM 3503 O O . HIS A 1 465 ? 16.335 6.626 -19.432 1.00 70.19 465 HIS A O 1
ATOM 3509 N N . LEU A 1 466 ? 17.779 6.996 -17.750 1.00 67.25 466 LEU A N 1
ATOM 3510 C CA . LEU A 1 466 ? 18.963 6.498 -18.440 1.00 67.25 466 LEU A CA 1
ATOM 3511 C C . LEU A 1 466 ? 18.946 4.968 -18.556 1.00 67.25 466 LEU A C 1
ATOM 3513 O O . LEU A 1 466 ? 18.673 4.276 -17.572 1.00 67.25 466 LEU A O 1
ATOM 3517 N N . ASP A 1 467 ? 19.303 4.461 -19.736 1.00 74.88 467 ASP A N 1
ATOM 3518 C CA . ASP A 1 467 ? 19.473 3.032 -20.004 1.00 74.88 467 ASP A CA 1
ATOM 3519 C C . ASP A 1 467 ? 20.546 2.437 -19.063 1.00 74.88 467 ASP A C 1
ATOM 3521 O O . ASP A 1 467 ? 21.637 3.009 -18.937 1.00 74.88 467 ASP A O 1
ATOM 3525 N N . PRO A 1 468 ? 20.277 1.304 -18.384 1.00 77.25 468 PRO A N 1
ATOM 3526 C CA . PRO A 1 468 ? 21.225 0.690 -17.453 1.00 77.25 468 PRO A CA 1
ATOM 3527 C C . PRO A 1 468 ? 22.604 0.412 -18.083 1.00 77.25 468 PRO A C 1
ATOM 3529 O O . PRO A 1 468 ? 23.633 0.673 -17.455 1.00 77.25 468 PRO A O 1
ATOM 3532 N N . VAL A 1 469 ? 22.643 -0.038 -19.338 1.00 81.12 469 VAL A N 1
ATOM 3533 C CA . VAL A 1 469 ? 23.870 -0.304 -20.103 1.00 81.12 469 VAL A CA 1
ATOM 3534 C C . VAL A 1 469 ? 24.634 0.991 -20.362 1.00 81.12 469 VAL A C 1
ATOM 3536 O O . VAL A 1 469 ? 25.854 1.043 -20.206 1.00 81.12 469 VAL A O 1
ATOM 3539 N N . GLU A 1 470 ? 23.935 2.064 -20.727 1.00 77.69 470 GLU A N 1
ATOM 3540 C CA . GLU A 1 470 ? 24.564 3.367 -20.959 1.00 77.69 470 GLU A CA 1
ATOM 3541 C C . GLU A 1 470 ? 25.107 3.987 -19.672 1.00 77.69 470 GLU A C 1
ATOM 3543 O O . GLU A 1 470 ? 26.157 4.633 -19.692 1.00 77.69 470 GLU A O 1
ATOM 3548 N N . ARG A 1 471 ? 24.443 3.762 -18.534 1.00 79.06 471 ARG A N 1
ATOM 3549 C CA . ARG A 1 471 ? 24.939 4.210 -17.227 1.00 79.06 471 ARG A CA 1
ATOM 3550 C C . ARG A 1 471 ? 26.244 3.518 -16.857 1.00 79.06 471 ARG A C 1
ATOM 3552 O O . ARG A 1 471 ? 27.188 4.197 -16.459 1.00 79.06 471 ARG A O 1
ATOM 3559 N N . ALA A 1 472 ? 26.330 2.203 -17.055 1.00 78.94 472 ALA A N 1
ATOM 3560 C CA . ALA A 1 472 ? 27.574 1.463 -16.859 1.00 78.94 472 ALA A CA 1
ATOM 3561 C C . ALA A 1 472 ? 28.675 1.938 -17.829 1.00 78.94 472 ALA A C 1
ATOM 3563 O O . ALA A 1 472 ? 29.799 2.223 -17.408 1.00 78.94 472 ALA A O 1
ATOM 3564 N N . ARG A 1 473 ? 28.327 2.144 -19.108 1.00 81.19 473 ARG A N 1
ATOM 3565 C CA . ARG A 1 473 ? 29.238 2.664 -20.145 1.00 81.19 473 ARG A CA 1
ATOM 3566 C C . ARG A 1 473 ? 29.740 4.079 -19.858 1.00 81.19 473 ARG A C 1
ATOM 3568 O O . ARG A 1 473 ? 30.864 4.401 -20.214 1.00 81.19 473 ARG A O 1
ATOM 3575 N N . THR A 1 474 ? 28.936 4.925 -19.220 1.00 77.56 474 THR A N 1
ATOM 3576 C CA . THR A 1 474 ? 29.336 6.300 -18.878 1.00 77.56 474 THR A CA 1
ATOM 3577 C C . THR A 1 474 ? 30.472 6.309 -17.856 1.00 77.56 474 THR A C 1
ATOM 3579 O O . THR A 1 474 ? 31.357 7.156 -17.924 1.00 77.56 474 THR A O 1
ATOM 3582 N N . ILE A 1 475 ? 30.455 5.356 -16.922 1.00 75.69 475 ILE A N 1
ATOM 3583 C CA . ILE A 1 475 ? 31.465 5.243 -15.868 1.00 75.69 475 ILE A CA 1
ATOM 3584 C C . ILE A 1 475 ? 32.711 4.495 -16.374 1.00 75.69 475 ILE A C 1
ATOM 3586 O O . ILE A 1 475 ? 33.835 4.906 -16.094 1.00 75.69 475 ILE A O 1
ATOM 3590 N N . LEU A 1 476 ? 32.523 3.425 -17.155 1.00 78.00 476 LEU A N 1
ATOM 3591 C CA . LEU A 1 476 ? 33.593 2.605 -17.736 1.00 78.00 476 LEU A CA 1
ATOM 3592 C C . LEU A 1 476 ? 33.406 2.480 -19.264 1.00 78.00 476 LEU A C 1
ATOM 3594 O O . LEU A 1 476 ? 32.921 1.451 -19.754 1.00 78.00 476 LEU A O 1
ATOM 3598 N N . PRO A 1 477 ? 33.790 3.515 -20.039 1.00 79.62 477 PRO A N 1
ATOM 3599 C CA . PRO A 1 477 ? 33.554 3.573 -21.486 1.00 79.62 477 PRO A CA 1
ATOM 3600 C C . PRO A 1 477 ? 34.459 2.643 -22.298 1.00 79.62 477 PRO A C 1
ATOM 3602 O O . PRO A 1 477 ? 34.179 2.378 -23.465 1.00 79.62 477 PRO A O 1
ATOM 3605 N N . MET A 1 478 ? 35.546 2.153 -21.698 1.00 74.38 478 MET A N 1
ATOM 3606 C CA . MET A 1 478 ? 36.488 1.232 -22.335 1.00 74.38 478 MET A CA 1
ATOM 3607 C C . MET A 1 478 ? 35.960 -0.205 -22.437 1.00 74.38 478 MET A C 1
ATOM 3609 O O . MET A 1 478 ? 36.544 -1.016 -23.151 1.00 74.38 478 MET A O 1
ATOM 3613 N N . LEU A 1 479 ? 34.878 -0.525 -21.721 1.00 77.44 479 LEU A N 1
ATOM 3614 C CA . LEU A 1 479 ? 34.232 -1.830 -21.769 1.00 77.44 479 LEU A CA 1
ATOM 3615 C C . LEU A 1 479 ? 33.007 -1.789 -22.676 1.00 77.44 479 LEU A C 1
ATOM 3617 O O . LEU A 1 479 ? 32.280 -0.797 -22.760 1.00 77.44 479 LEU A O 1
ATOM 3621 N N . SER A 1 480 ? 32.760 -2.914 -23.328 1.00 79.06 480 SER A N 1
ATOM 3622 C CA . SER A 1 480 ? 31.510 -3.162 -24.030 1.00 79.06 480 SER A CA 1
ATOM 3623 C C . SER A 1 480 ? 30.535 -3.845 -23.084 1.00 79.06 480 SER A C 1
ATOM 3625 O O . SER A 1 480 ? 30.921 -4.737 -22.342 1.00 79.06 480 SER A O 1
ATOM 3627 N N . TRP A 1 481 ? 29.275 -3.429 -23.086 1.00 78.06 481 TRP A N 1
ATOM 3628 C CA . TRP A 1 481 ? 28.316 -3.801 -22.047 1.00 78.06 481 TRP A CA 1
ATOM 3629 C C . TRP A 1 481 ? 27.145 -4.584 -22.631 1.00 78.06 481 TRP A C 1
ATOM 3631 O O . TRP A 1 481 ? 26.614 -4.197 -23.674 1.00 78.06 481 TRP A O 1
ATOM 3641 N N . ARG A 1 482 ? 26.725 -5.643 -21.934 1.00 82.00 482 ARG A N 1
ATOM 3642 C CA . ARG A 1 482 ? 25.520 -6.428 -22.234 1.00 82.00 482 ARG A CA 1
ATOM 3643 C C . ARG A 1 482 ? 24.621 -6.444 -21.005 1.00 82.00 482 ARG A C 1
ATOM 3645 O O . ARG A 1 482 ? 25.105 -6.683 -19.904 1.00 82.00 482 ARG A O 1
ATOM 3652 N N . LEU A 1 483 ? 23.331 -6.188 -21.195 1.00 78.62 483 LEU A N 1
ATOM 3653 C CA . LEU A 1 483 ? 22.338 -6.333 -20.135 1.00 78.62 483 LEU A CA 1
ATOM 3654 C C . LEU A 1 483 ? 22.037 -7.822 -19.950 1.00 78.62 483 LEU A C 1
ATOM 3656 O O . LEU A 1 483 ? 21.668 -8.487 -20.916 1.00 78.62 483 LEU A O 1
ATOM 3660 N N . ASP A 1 484 ? 22.220 -8.338 -18.740 1.00 67.75 484 ASP A N 1
ATOM 3661 C CA . ASP A 1 484 ? 21.948 -9.744 -18.426 1.00 67.75 484 ASP A CA 1
ATOM 3662 C C . ASP A 1 484 ? 20.503 -9.948 -17.975 1.00 67.75 484 ASP A C 1
ATOM 3664 O O . ASP A 1 484 ? 19.898 -10.964 -18.297 1.00 67.75 484 ASP A O 1
ATOM 3668 N N . GLY A 1 485 ? 19.925 -8.968 -17.274 1.00 69.38 485 GLY A N 1
ATOM 3669 C CA . GLY A 1 485 ? 18.525 -9.025 -16.870 1.00 69.38 485 GLY A CA 1
ATOM 3670 C C . GLY A 1 485 ? 18.161 -8.080 -15.730 1.00 69.38 485 GLY A C 1
ATOM 3671 O O . GLY A 1 485 ? 18.993 -7.327 -15.214 1.00 69.38 485 GLY A O 1
ATOM 3672 N N . LEU A 1 486 ? 16.883 -8.131 -15.354 1.00 67.75 486 LEU A N 1
ATOM 3673 C CA . LEU A 1 486 ? 16.313 -7.448 -14.197 1.00 67.75 486 LEU A CA 1
ATOM 3674 C C . LEU A 1 486 ? 16.082 -8.470 -13.086 1.00 67.75 486 LEU A C 1
ATOM 3676 O O . LEU A 1 486 ? 15.371 -9.450 -13.290 1.00 67.75 486 LEU A O 1
ATOM 3680 N N . PHE A 1 487 ? 16.619 -8.205 -11.902 1.00 63.66 487 PHE A N 1
ATOM 3681 C CA . PHE A 1 487 ? 16.478 -9.077 -10.739 1.00 63.66 487 PHE A CA 1
ATOM 3682 C C . PHE A 1 487 ? 15.857 -8.304 -9.583 1.00 63.66 487 PHE A C 1
ATOM 3684 O O . PHE A 1 487 ? 16.167 -7.130 -9.383 1.00 63.66 487 PHE A O 1
ATOM 3691 N N . GLY A 1 488 ? 14.985 -8.936 -8.801 1.00 56.06 488 GLY A N 1
ATOM 3692 C CA . GLY A 1 488 ? 14.375 -8.285 -7.646 1.00 56.06 488 GLY A CA 1
ATOM 3693 C C . GLY A 1 488 ? 13.600 -9.237 -6.748 1.00 56.06 488 GLY A C 1
ATOM 3694 O O . GLY A 1 488 ? 13.211 -10.322 -7.167 1.00 56.06 488 GLY A O 1
ATOM 3695 N N . ASP A 1 489 ? 13.370 -8.818 -5.505 1.00 48.03 489 ASP A N 1
ATOM 3696 C CA . ASP A 1 489 ? 12.695 -9.622 -4.474 1.00 48.03 489 ASP A CA 1
ATOM 3697 C C . ASP A 1 489 ? 11.292 -9.106 -4.094 1.00 48.03 489 ASP A C 1
ATOM 3699 O O . ASP A 1 489 ? 10.666 -9.622 -3.163 1.00 48.03 489 ASP A O 1
ATOM 3703 N N . GLY A 1 490 ? 10.806 -8.097 -4.829 1.00 50.06 490 GLY A N 1
ATOM 3704 C CA . GLY A 1 490 ? 9.540 -7.399 -4.600 1.00 50.06 490 GLY A CA 1
ATOM 3705 C C . GLY A 1 490 ? 9.682 -6.036 -3.910 1.00 50.06 490 GLY A C 1
ATOM 3706 O O . GLY A 1 490 ? 8.841 -5.168 -4.144 1.00 50.06 490 GLY A O 1
ATOM 3707 N N . GLU A 1 491 ? 10.747 -5.799 -3.134 1.00 45.34 491 GLU A N 1
ATOM 3708 C CA . GLU A 1 491 ? 11.013 -4.502 -2.481 1.00 45.34 491 GLU A CA 1
ATOM 3709 C C . GLU A 1 491 ? 12.101 -3.699 -3.202 1.00 45.34 491 GLU A C 1
ATOM 3711 O O . GLU A 1 491 ? 12.030 -2.464 -3.287 1.00 45.34 491 GLU A O 1
ATOM 3716 N N . ARG A 1 492 ? 13.080 -4.398 -3.786 1.00 51.00 492 ARG A N 1
ATOM 3717 C CA . ARG A 1 492 ? 14.165 -3.798 -4.564 1.00 51.00 492 ARG A CA 1
ATOM 3718 C C . ARG A 1 492 ? 14.339 -4.535 -5.888 1.00 51.00 492 ARG A C 1
ATOM 3720 O O . ARG A 1 492 ? 14.229 -5.756 -5.937 1.00 51.00 492 ARG A O 1
ATOM 3727 N N . ALA A 1 493 ? 14.605 -3.787 -6.957 1.00 64.50 493 ALA A N 1
ATOM 3728 C CA . ALA A 1 493 ? 14.943 -4.357 -8.254 1.00 64.50 493 ALA A CA 1
ATOM 3729 C C . ALA A 1 493 ? 16.196 -3.684 -8.818 1.00 64.50 493 ALA A C 1
ATOM 3731 O O . ALA A 1 493 ? 16.398 -2.475 -8.661 1.00 64.50 493 ALA A O 1
ATOM 3732 N N . VAL A 1 494 ? 17.051 -4.486 -9.437 1.00 65.31 494 VAL A N 1
ATOM 3733 C CA . VAL A 1 494 ? 18.339 -4.074 -9.977 1.00 65.31 494 VAL A CA 1
ATOM 3734 C C . VAL A 1 494 ? 18.513 -4.623 -11.383 1.00 65.31 494 VAL A C 1
ATOM 3736 O O . VAL A 1 494 ? 18.150 -5.760 -11.678 1.00 65.31 494 VAL A O 1
ATOM 3739 N N . TRP A 1 495 ? 19.104 -3.812 -12.245 1.00 76.44 495 TRP A N 1
ATOM 3740 C CA . TRP A 1 495 ? 19.626 -4.274 -13.518 1.00 76.44 495 TRP A CA 1
ATOM 3741 C C . TRP A 1 495 ? 21.020 -4.836 -13.305 1.00 76.44 495 TRP A C 1
ATOM 3743 O O . TRP A 1 495 ? 21.852 -4.193 -12.665 1.00 76.44 495 TRP A O 1
ATOM 3753 N N . VAL A 1 496 ? 21.280 -6.013 -13.858 1.00 73.62 496 VAL A N 1
ATOM 3754 C CA . VAL A 1 496 ? 22.622 -6.590 -13.896 1.00 73.62 496 VAL A CA 1
ATOM 3755 C C . VAL A 1 496 ? 23.121 -6.534 -15.331 1.00 73.62 496 VAL A C 1
ATOM 3757 O O . VAL A 1 496 ? 22.403 -6.900 -16.263 1.00 73.62 496 VAL A O 1
ATOM 3760 N N . ALA A 1 497 ? 24.337 -6.030 -15.507 1.00 77.81 497 ALA A N 1
ATOM 3761 C CA . ALA A 1 497 ? 24.994 -5.940 -16.800 1.00 77.81 497 ALA A CA 1
ATOM 3762 C C . ALA A 1 497 ? 26.446 -6.409 -16.703 1.00 77.81 497 ALA A C 1
ATOM 3764 O O . ALA A 1 497 ? 27.177 -6.005 -15.800 1.00 77.81 497 ALA A O 1
ATOM 3765 N N . THR A 1 498 ? 26.890 -7.203 -17.670 1.00 78.38 498 THR A N 1
ATOM 3766 C CA . THR A 1 498 ? 28.275 -7.666 -17.769 1.00 78.38 498 THR A CA 1
ATOM 3767 C C . THR A 1 498 ? 29.066 -6.751 -18.700 1.00 78.38 498 THR A C 1
ATOM 3769 O O . THR A 1 498 ? 28.652 -6.467 -19.829 1.00 78.38 498 THR A O 1
ATOM 3772 N N . GLY A 1 499 ? 30.219 -6.288 -18.219 1.00 75.56 499 GLY A N 1
ATOM 3773 C CA . GLY A 1 499 ? 31.202 -5.529 -18.979 1.00 75.56 499 GLY A CA 1
ATOM 3774 C C . GLY A 1 499 ? 32.297 -6.443 -19.530 1.00 75.56 499 GLY A C 1
ATOM 3775 O O . GLY A 1 499 ? 32.936 -7.193 -18.791 1.00 75.56 499 GLY A O 1
ATOM 3776 N N . PHE A 1 500 ? 32.536 -6.350 -20.832 1.00 77.12 500 PHE A N 1
ATOM 3777 C CA . PHE A 1 500 ? 33.509 -7.128 -21.585 1.00 77.12 500 PHE A CA 1
ATOM 3778 C C . PHE A 1 500 ? 34.648 -6.237 -22.082 1.00 77.12 500 PHE A C 1
ATOM 3780 O O . PHE A 1 500 ? 34.422 -5.180 -22.680 1.00 77.12 500 PHE A O 1
ATOM 3787 N N . ALA A 1 501 ? 35.879 -6.690 -21.877 1.00 72.19 501 ALA A N 1
ATOM 3788 C CA . ALA A 1 501 ? 37.059 -6.155 -22.531 1.00 72.19 501 ALA A CA 1
ATOM 3789 C C . ALA A 1 501 ? 37.193 -6.785 -23.924 1.00 72.19 501 ALA A C 1
ATOM 3791 O O . ALA A 1 501 ? 37.118 -8.004 -24.078 1.00 72.19 501 ALA A O 1
ATOM 3792 N N . THR A 1 502 ? 37.396 -5.956 -24.944 1.00 68.88 502 THR A N 1
ATOM 3793 C CA . THR A 1 502 ? 37.557 -6.404 -26.333 1.00 68.88 502 THR A CA 1
ATOM 3794 C C . THR A 1 502 ? 38.989 -6.204 -26.802 1.00 68.88 502 THR A C 1
ATOM 3796 O O . THR A 1 502 ? 39.569 -5.141 -26.582 1.00 68.88 502 THR A O 1
ATOM 3799 N N . VAL A 1 503 ? 39.531 -7.182 -27.519 1.00 67.62 503 VAL A N 1
ATOM 3800 C CA . VAL A 1 503 ? 40.832 -7.094 -28.187 1.00 67.62 503 VAL A CA 1
ATOM 3801 C C . VAL A 1 503 ? 40.592 -6.785 -29.661 1.00 67.62 503 VAL A C 1
ATOM 3803 O O . VAL A 1 503 ? 39.972 -7.576 -30.365 1.00 67.62 503 VAL A O 1
ATOM 3806 N N . GLY A 1 504 ? 41.057 -5.626 -30.134 1.00 54.47 504 GLY A N 1
ATOM 3807 C CA . GLY A 1 504 ? 40.812 -5.176 -31.512 1.00 54.47 504 GLY A CA 1
ATOM 3808 C C . GLY A 1 504 ? 41.594 -5.961 -32.569 1.00 54.47 504 GLY A C 1
ATOM 3809 O O . GLY A 1 504 ? 41.067 -6.253 -33.635 1.00 54.47 504 GLY A O 1
ATOM 3810 N N . ALA A 1 505 ? 42.836 -6.344 -32.268 1.00 56.94 505 ALA A N 1
ATOM 3811 C CA . ALA A 1 505 ? 43.674 -7.159 -33.141 1.00 56.94 505 ALA A CA 1
ATOM 3812 C C . ALA A 1 505 ? 44.717 -7.912 -32.306 1.00 56.94 505 ALA A C 1
ATOM 3814 O O . ALA A 1 505 ? 45.292 -7.343 -31.378 1.00 56.94 505 ALA A O 1
ATOM 3815 N N . ALA A 1 506 ? 44.974 -9.173 -32.648 1.00 54.66 506 ALA A N 1
ATOM 3816 C CA . ALA A 1 506 ? 46.037 -9.977 -32.055 1.00 54.66 506 ALA A CA 1
ATOM 3817 C C . ALA A 1 506 ? 46.710 -10.828 -33.147 1.00 54.66 506 ALA A C 1
ATOM 3819 O O . ALA A 1 506 ? 46.018 -11.289 -34.062 1.00 54.66 506 ALA A O 1
ATOM 3820 N N . PRO A 1 507 ? 48.038 -11.044 -33.088 1.00 43.78 507 PRO A N 1
ATOM 3821 C CA . PRO A 1 507 ? 48.729 -11.882 -34.061 1.00 43.78 507 PRO A CA 1
ATOM 3822 C C . PRO A 1 507 ? 48.099 -13.278 -34.098 1.00 43.78 507 PRO A C 1
ATOM 3824 O O . PRO A 1 507 ? 47.866 -13.866 -33.046 1.00 43.78 507 PRO A O 1
ATOM 3827 N N . LEU A 1 508 ? 47.850 -13.809 -35.301 1.00 49.88 508 LEU A N 1
ATOM 3828 C CA . LEU A 1 508 ? 47.299 -15.155 -35.535 1.00 49.88 508 LEU A CA 1
ATOM 3829 C C . LEU A 1 508 ? 45.829 -15.368 -35.111 1.00 49.88 508 LEU A C 1
ATOM 3831 O O . LEU A 1 508 ? 45.351 -16.499 -35.169 1.00 49.88 508 LEU A O 1
ATOM 3835 N N . MET A 1 509 ? 45.091 -14.318 -34.731 1.00 56.41 509 MET A N 1
ATOM 3836 C CA . MET A 1 509 ? 43.657 -14.414 -34.427 1.00 56.41 509 MET A CA 1
ATOM 3837 C C . MET A 1 509 ? 42.795 -13.929 -35.597 1.00 56.41 509 MET A C 1
ATOM 3839 O O . MET A 1 509 ? 43.081 -12.907 -36.219 1.00 56.41 509 MET A O 1
ATOM 3843 N N . THR A 1 510 ? 41.710 -14.649 -35.882 1.00 54.41 510 THR A N 1
ATOM 3844 C CA . THR A 1 510 ? 40.686 -14.213 -36.840 1.00 54.41 510 THR A CA 1
ATOM 3845 C C . THR A 1 510 ? 39.732 -13.239 -36.165 1.00 54.41 510 THR A C 1
ATOM 3847 O O . THR A 1 510 ? 39.178 -13.562 -35.114 1.00 54.41 510 THR A O 1
ATOM 3850 N N . THR A 1 511 ? 39.499 -12.080 -36.773 1.00 61.81 511 THR A N 1
ATOM 3851 C CA . THR A 1 511 ? 38.485 -11.141 -36.295 1.00 61.81 511 THR A CA 1
ATOM 3852 C C . THR A 1 511 ? 37.080 -11.665 -36.590 1.00 61.81 511 THR A C 1
ATOM 3854 O O . THR A 1 511 ? 36.842 -12.311 -37.613 1.00 61.81 511 THR A O 1
ATOM 3857 N N . ARG A 1 512 ? 36.134 -11.395 -35.689 1.00 63.69 512 ARG A N 1
ATOM 3858 C CA . ARG A 1 512 ? 34.698 -11.589 -35.918 1.00 63.69 512 ARG A CA 1
ATOM 3859 C C . ARG A 1 512 ? 33.921 -10.367 -35.451 1.00 63.69 512 ARG A C 1
ATOM 3861 O O . ARG A 1 512 ? 34.354 -9.666 -34.539 1.00 63.69 512 ARG A O 1
ATOM 3868 N N . SER A 1 513 ? 32.767 -10.138 -36.070 1.00 71.19 513 SER A N 1
ATOM 3869 C CA . SER A 1 513 ? 31.881 -9.046 -35.682 1.00 71.19 513 SER A CA 1
ATOM 3870 C C . SER A 1 513 ? 31.213 -9.353 -34.341 1.00 71.19 513 SER A C 1
ATOM 3872 O O . SER A 1 513 ? 30.610 -10.410 -34.172 1.00 71.19 513 SER A O 1
ATOM 3874 N N . TRP A 1 514 ? 31.325 -8.434 -33.386 1.00 62.03 514 TRP A N 1
ATOM 3875 C CA . TRP A 1 514 ? 30.688 -8.502 -32.077 1.00 62.03 514 TRP A CA 1
ATOM 3876 C C . TRP A 1 514 ? 30.261 -7.093 -31.648 1.00 62.03 514 TRP A C 1
ATOM 3878 O O . TRP A 1 514 ? 31.062 -6.156 -31.650 1.00 62.03 514 TRP A O 1
ATOM 3888 N N . GLY A 1 515 ? 28.972 -6.909 -31.345 1.00 64.69 515 GLY A N 1
ATOM 3889 C CA . GLY A 1 515 ? 28.414 -5.586 -31.028 1.00 64.69 515 GLY A CA 1
ATOM 3890 C C . GLY A 1 515 ? 28.580 -4.552 -32.156 1.00 64.69 515 GLY A C 1
ATOM 3891 O O . GLY A 1 515 ? 28.744 -3.365 -31.879 1.00 64.69 515 GLY A O 1
ATOM 3892 N N . GLY A 1 516 ? 28.596 -4.997 -33.420 1.00 66.88 516 GLY A N 1
ATOM 3893 C CA . GLY A 1 516 ? 28.777 -4.141 -34.599 1.00 66.88 516 GLY A CA 1
ATOM 3894 C C . GLY A 1 516 ? 30.222 -3.700 -34.869 1.00 66.88 516 GLY A C 1
ATOM 3895 O O . GLY A 1 516 ? 30.438 -2.808 -35.687 1.00 66.88 516 GLY A O 1
ATOM 3896 N N . ARG A 1 517 ? 31.215 -4.291 -34.189 1.00 66.31 517 ARG A N 1
ATOM 3897 C CA . ARG A 1 517 ? 32.648 -4.045 -34.412 1.00 66.31 517 ARG A CA 1
ATOM 3898 C C . ARG A 1 517 ? 33.386 -5.352 -34.653 1.00 66.31 517 ARG A C 1
ATOM 3900 O O . ARG A 1 517 ? 33.091 -6.346 -34.001 1.00 66.31 517 ARG A O 1
ATOM 3907 N N . ASP A 1 518 ? 34.384 -5.329 -35.524 1.00 72.94 518 ASP A N 1
ATOM 3908 C CA . ASP A 1 518 ? 35.266 -6.478 -35.706 1.00 72.94 518 ASP A CA 1
ATOM 3909 C C . ASP A 1 518 ? 36.295 -6.526 -34.576 1.00 72.94 518 ASP A C 1
ATOM 3911 O O . ASP A 1 518 ? 37.057 -5.581 -34.362 1.00 72.94 518 ASP A O 1
ATOM 3915 N N . VAL A 1 519 ? 36.295 -7.629 -33.830 1.00 71.81 519 VAL A N 1
ATOM 3916 C CA . VAL A 1 519 ? 37.181 -7.858 -32.686 1.00 71.81 519 VAL A CA 1
ATOM 3917 C C . VAL A 1 519 ? 37.871 -9.211 -32.825 1.00 71.81 519 VAL A C 1
ATOM 3919 O O . VAL A 1 519 ? 37.296 -10.176 -33.326 1.00 71.81 519 VAL A O 1
ATOM 3922 N N . ALA A 1 520 ? 39.127 -9.284 -32.392 1.00 61.34 520 ALA A N 1
ATOM 3923 C CA . ALA A 1 520 ? 39.923 -10.511 -32.365 1.00 61.34 520 ALA A CA 1
ATOM 3924 C C . ALA A 1 520 ? 39.660 -11.362 -31.109 1.00 61.34 520 ALA A C 1
ATOM 3926 O O . ALA A 1 520 ? 39.974 -12.548 -31.098 1.00 61.34 520 ALA A O 1
ATOM 3927 N N . GLY A 1 521 ? 39.073 -10.779 -30.059 1.00 61.47 521 GLY A N 1
ATOM 3928 C CA . GLY A 1 521 ? 38.703 -11.497 -28.840 1.00 61.47 521 GLY A CA 1
ATOM 3929 C C . GLY A 1 521 ? 37.829 -10.668 -27.901 1.00 61.47 521 GLY A C 1
ATOM 3930 O O . GLY A 1 521 ? 37.866 -9.436 -27.929 1.00 61.47 521 GLY A O 1
ATOM 3931 N N . VAL A 1 522 ? 37.044 -11.350 -27.067 1.00 65.88 522 VAL A N 1
ATOM 3932 C CA . VAL A 1 522 ? 36.139 -10.748 -26.078 1.00 65.88 522 VAL A CA 1
ATOM 3933 C C . VAL A 1 522 ? 36.287 -11.498 -24.762 1.00 65.88 522 VAL A C 1
ATOM 3935 O O . VAL A 1 522 ? 36.180 -12.722 -24.733 1.00 65.88 522 VAL A O 1
ATOM 3938 N N . THR A 1 523 ? 36.496 -10.760 -23.676 1.00 64.06 523 THR A N 1
ATOM 3939 C CA . THR A 1 523 ? 36.704 -11.325 -22.344 1.00 64.06 523 THR A CA 1
ATOM 3940 C C . THR A 1 523 ? 35.818 -10.615 -21.320 1.00 64.06 523 THR A C 1
ATOM 3942 O O . THR A 1 523 ? 35.862 -9.387 -21.249 1.00 64.06 523 THR A O 1
ATOM 3945 N N . PRO A 1 524 ? 35.020 -11.332 -20.510 1.00 65.75 524 PRO A N 1
ATOM 3946 C CA . PRO A 1 524 ? 34.266 -10.724 -19.413 1.00 65.75 524 PRO A CA 1
ATOM 3947 C C . PRO A 1 524 ? 35.233 -10.187 -18.353 1.00 65.75 524 PRO A C 1
ATOM 3949 O O . PRO A 1 524 ? 36.167 -10.880 -17.953 1.00 65.75 524 PRO A O 1
ATOM 3952 N N . ALA A 1 525 ? 35.027 -8.941 -17.935 1.00 66.50 525 ALA A N 1
ATOM 3953 C CA . ALA A 1 525 ? 35.951 -8.223 -17.060 1.00 66.50 525 ALA A CA 1
ATOM 3954 C C . ALA A 1 525 ? 35.303 -7.766 -15.748 1.00 66.50 525 ALA A C 1
ATOM 3956 O O . ALA A 1 525 ? 35.981 -7.692 -14.726 1.00 66.50 525 ALA A O 1
ATOM 3957 N N . ILE A 1 526 ? 34.015 -7.409 -15.769 1.00 70.44 526 ILE A N 1
ATOM 3958 C CA . ILE A 1 526 ? 33.341 -6.829 -14.604 1.00 70.44 526 ILE A CA 1
ATOM 3959 C C . ILE A 1 526 ? 31.829 -7.041 -14.669 1.00 70.44 526 ILE A C 1
ATOM 3961 O O . ILE A 1 526 ? 31.255 -7.107 -15.756 1.00 70.44 526 ILE A O 1
ATOM 3965 N N . ILE A 1 527 ? 31.175 -7.069 -13.511 1.00 74.44 527 ILE A N 1
ATOM 3966 C CA . ILE A 1 527 ? 29.713 -7.069 -13.403 1.00 74.44 527 ILE A CA 1
ATOM 3967 C C . ILE A 1 527 ? 29.271 -5.729 -12.816 1.00 74.44 527 ILE A C 1
ATOM 3969 O O . ILE A 1 527 ? 29.800 -5.292 -11.796 1.00 74.44 527 ILE A O 1
ATOM 3973 N N . ALA A 1 528 ? 28.304 -5.075 -13.455 1.00 76.06 528 ALA A N 1
ATOM 3974 C CA . ALA A 1 528 ? 27.630 -3.890 -12.946 1.00 76.06 528 ALA A CA 1
ATOM 3975 C C . ALA A 1 528 ? 26.243 -4.251 -12.415 1.00 76.06 528 ALA A C 1
ATOM 3977 O O . ALA A 1 528 ? 25.459 -4.911 -13.094 1.00 76.06 528 ALA A O 1
ATOM 3978 N N . VAL A 1 529 ? 25.925 -3.756 -11.224 1.00 75.25 529 VAL A N 1
ATOM 3979 C CA . VAL A 1 529 ? 24.594 -3.817 -10.626 1.00 75.25 529 VAL A CA 1
ATOM 3980 C C . VAL A 1 529 ? 24.066 -2.392 -10.525 1.00 75.25 529 VAL A C 1
ATOM 3982 O O . VAL A 1 529 ? 24.720 -1.512 -9.969 1.00 75.25 529 VAL A O 1
ATOM 3985 N N . ILE A 1 530 ? 22.897 -2.135 -11.102 1.00 76.12 530 ILE A N 1
ATOM 3986 C CA . ILE A 1 530 ? 22.326 -0.793 -11.229 1.00 76.12 530 ILE A CA 1
ATOM 3987 C C . ILE A 1 530 ? 20.955 -0.774 -10.558 1.00 76.12 530 ILE A C 1
ATOM 3989 O O . ILE A 1 530 ? 20.037 -1.475 -10.977 1.00 76.12 530 ILE A O 1
ATOM 3993 N N . ASP A 1 531 ? 20.794 0.046 -9.524 1.00 71.75 531 ASP A N 1
ATOM 3994 C CA . ASP A 1 531 ? 19.526 0.181 -8.803 1.00 71.75 531 ASP A CA 1
ATOM 3995 C C . ASP A 1 531 ? 18.451 0.826 -9.693 1.00 71.75 531 ASP A C 1
ATOM 3997 O O . ASP A 1 531 ? 18.664 1.906 -10.248 1.00 71.75 531 ASP A O 1
ATOM 4001 N N . ILE A 1 532 ? 17.278 0.192 -9.821 1.00 71.12 532 ILE A N 1
ATOM 4002 C CA . ILE A 1 532 ? 16.208 0.683 -10.704 1.00 71.12 532 ILE A CA 1
ATOM 4003 C C . ILE A 1 532 ? 15.638 2.039 -10.266 1.00 71.12 532 ILE A C 1
ATOM 4005 O O . ILE A 1 532 ? 15.095 2.785 -11.081 1.00 71.12 532 ILE A O 1
ATOM 4009 N N . ARG A 1 533 ? 15.699 2.346 -8.965 1.00 62.41 533 ARG A N 1
ATOM 4010 C CA . ARG A 1 533 ? 15.042 3.507 -8.361 1.00 62.41 533 ARG A CA 1
ATOM 4011 C C . ARG A 1 533 ? 15.996 4.685 -8.270 1.00 62.41 533 ARG A C 1
ATOM 4013 O O . ARG A 1 533 ? 15.590 5.809 -8.556 1.00 62.41 533 ARG A O 1
ATOM 4020 N N . THR A 1 534 ? 17.226 4.440 -7.828 1.00 63.75 534 THR A N 1
ATOM 4021 C CA . THR A 1 534 ? 18.223 5.501 -7.630 1.00 63.75 534 THR A CA 1
ATOM 4022 C C . THR A 1 534 ? 19.162 5.654 -8.817 1.00 63.75 534 THR A C 1
ATOM 4024 O O . THR A 1 534 ? 19.740 6.723 -8.995 1.00 63.75 534 THR A O 1
ATOM 4027 N N . GLY A 1 535 ? 19.340 4.608 -9.628 1.00 68.06 535 GLY A N 1
ATOM 4028 C CA . GLY A 1 535 ? 20.445 4.556 -10.572 1.00 68.06 535 GLY A CA 1
ATOM 4029 C C . GLY A 1 535 ? 21.802 4.539 -9.855 1.00 68.06 535 GLY A C 1
ATOM 4030 O O . GLY A 1 535 ? 22.799 5.008 -10.389 1.00 68.06 535 GLY A O 1
ATOM 4031 N N . ALA A 1 536 ? 21.919 4.055 -8.625 1.00 71.19 536 ALA A N 1
ATOM 4032 C CA . ALA A 1 536 ? 23.253 3.780 -8.095 1.00 71.19 536 ALA A CA 1
ATOM 4033 C C . ALA A 1 536 ? 23.872 2.639 -8.920 1.00 71.19 536 ALA A C 1
ATOM 4035 O O . ALA A 1 536 ? 23.200 1.633 -9.139 1.00 71.19 536 ALA A O 1
ATOM 4036 N N . VAL A 1 537 ? 25.104 2.806 -9.409 1.00 72.44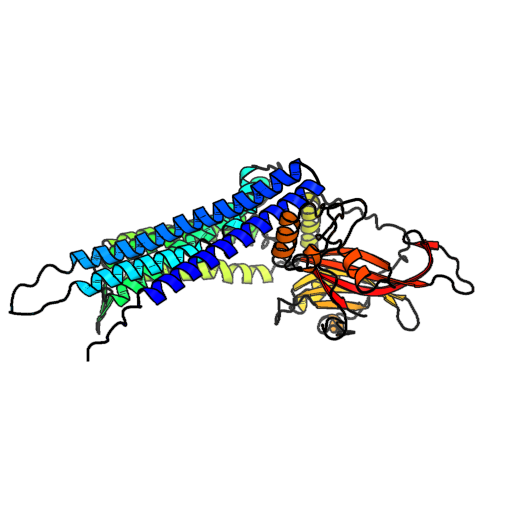 537 VAL A N 1
ATOM 4037 C CA . VAL A 1 537 ? 25.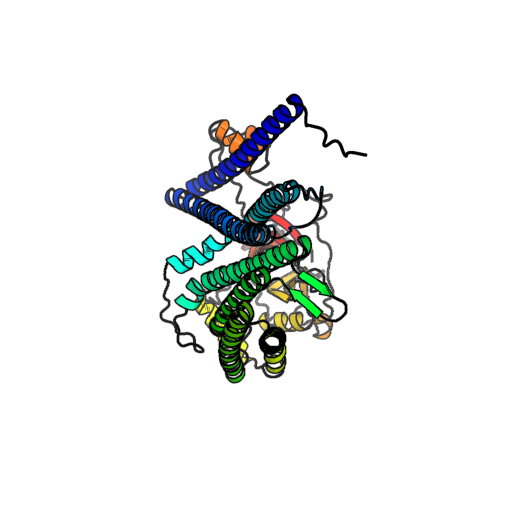843 1.741 -10.107 1.00 72.44 537 VAL A CA 1
ATOM 4038 C C . VAL A 1 537 ? 26.914 1.219 -9.171 1.00 72.44 537 VAL A C 1
ATOM 4040 O O . VAL A 1 537 ? 27.736 1.994 -8.684 1.00 72.44 537 VAL A O 1
ATOM 4043 N N . SER A 1 538 ? 26.915 -0.084 -8.936 1.00 71.88 538 SER A N 1
ATOM 4044 C CA . SER A 1 538 ? 27.997 -0.779 -8.263 1.00 71.88 538 SER A CA 1
ATOM 4045 C C . SER A 1 538 ? 28.691 -1.729 -9.220 1.00 71.88 538 SER A C 1
ATOM 4047 O O . SER A 1 538 ? 28.054 -2.351 -10.064 1.00 71.88 538 SER A O 1
ATOM 4049 N N . PHE A 1 539 ? 30.012 -1.824 -9.098 1.00 71.19 539 PHE A N 1
ATOM 4050 C CA . PHE A 1 539 ? 30.811 -2.738 -9.899 1.00 71.19 539 PHE A CA 1
ATOM 4051 C C . PHE A 1 539 ? 31.446 -3.792 -9.011 1.00 71.19 539 PHE A C 1
ATOM 4053 O O . PHE A 1 539 ? 32.024 -3.460 -7.971 1.00 71.19 539 PHE A O 1
ATOM 4060 N N . THR A 1 540 ? 31.375 -5.036 -9.462 1.00 64.88 540 THR A N 1
ATOM 4061 C CA . THR A 1 540 ? 32.028 -6.188 -8.855 1.00 64.88 540 THR A CA 1
ATOM 4062 C C . THR A 1 540 ? 33.055 -6.711 -9.848 1.00 64.88 540 THR A C 1
ATOM 4064 O O . THR A 1 540 ? 32.708 -7.095 -10.967 1.00 64.88 540 THR A O 1
ATOM 4067 N N . LEU A 1 541 ? 34.325 -6.649 -9.447 1.00 58.72 541 LEU A N 1
ATOM 4068 C CA . LEU A 1 541 ? 35.440 -7.270 -10.159 1.00 58.72 541 LEU A CA 1
ATOM 4069 C C . LEU A 1 541 ? 35.492 -8.755 -9.794 1.00 58.72 541 LEU A C 1
ATOM 4071 O O . LEU A 1 541 ? 35.321 -9.083 -8.620 1.00 58.72 541 LEU A O 1
ATOM 4075 N N . ASP A 1 542 ? 35.748 -9.611 -10.780 1.00 47.50 542 ASP A N 1
ATOM 4076 C CA . ASP A 1 542 ? 36.022 -11.036 -10.555 1.00 47.50 542 ASP A CA 1
ATOM 4077 C C . ASP A 1 542 ? 37.496 -11.280 -10.194 1.00 47.50 542 ASP A C 1
ATOM 4079 O O . ASP A 1 542 ? 38.374 -10.531 -10.685 1.00 47.50 542 ASP A O 1
#

Radius of gyration: 31.11 Å; chains: 1; bounding box: 72×73×88 Å

Sequence (542 aa):
MASGAERVTPRVRRLLAIGAVIILLLFTGRWTVDVMAARWWALSVSPLAGAFVTRWILLGLALDFTAIIAASAWFATQAILVARVIATVKVQRDDGPHRVLEPVATRYLLIGGAGLGILLGVITGAGAREWRAPLALAWQGVSYDINDPLLGRDLGVLLAQLPLWRVVHSYALMMVLLGLLLAAVLYTAIGAIKRQPAAFYIHHDARRHLGLLLGLLAVVIAVGSLLTPYRLAVSADPPLGVLASTVRVVAAQALAGASLGVAAMSGAWAFRPRHSLVVAGWLVLLVGGAVERFLIPAFAAEGSGSPTRDQDLRDMAAQVWGIELSEEHPTDFQPSLTARWDEATLARSLAVGGSRVAGVWPAMAAGSDSIQPRWTAATLRPDAPAELEVLTIRDGASAASLRHPEVVNRRSLTDARIMPEAAAWRLVADHGVAAGWWAKRLGLAWARQSPGMLQLGSDQLIDWHLDPVERARTILPMLSWRLDGLFGDGERAVWVATGFATVGAAPLMTTRSWGGRDVAGVTPAIIAVIDIRTGAVSFTLD